Protein AF-A0A1J4YQK6-F1 (afdb_monomer_lite)

Foldseek 3Di:
DDLVVLLVVLVVVLVVLVVQLVVDPDPVSNVVSVVVNVVSVVVNVDDDDVVVVVVVCVVVVCCVVPNPLPLPDQLLLVVLLVPDPVVLSVVLSVLSVQLVVLLVVCVVVVNDDPRSVVSSVVRGVVVSNVVSVVSSVPDDDDPVVVVVSVVVVVVSVVVVVVVVVVVVVVVVVVVVVVVVVLPPQFDKDWDFPVVLVVLLLQAAAAWFDLVQWDQWDCPVVATWTWGDDPFKIKTFGPVLLVQLHPDWDADPVPRDTRGRDQGRHLLLSLLVLLLLVQLVVVQVVCVVVVHHRFQKDWDDVVSSVVLLQDDPVDVVVDDDVSSVSSSSVSRLQGMWMWGHDVDTDTRGRQWHWDDDPDPHDGIIMIGGDPPNRVSSRPRPDRIQMDGSVLSNDPVCRHLNVLLSQLLSVLSVLEDDPVVDHDGKDQLLVSCVSSNHDPVLSVDQQSSLLSVLVSLCSCCVVPVQFFQKKWKALDSPDDTDIDRPSCCSVDDGLVNCQVPHVVVRVDNGSSNIMMHTHGDPVVVSVVVVVVVVVPDPDDDDDDDD

Sequence (544 aa):
MTKEKYIEKLNEDIEKLNKELEQATTQEQKEKIKRNLRLCEVLKWVRGDEAKELGRKVAKGLTKKYGADLWSLIPEDWVALHRLPEEKQREFKELHKKYAETVDFLAKTGTTGEAFRNELYKQVNVEKFYELQKEIDAVEFTSEEWEKIKELYILREKYIRESTEEIDHLRKEIERLKEKVRKQDLEIAKNPKALAKLTEAVIQNKGIRDEHFKGFTGESGEREAMWSMDTLTALVREKDLPFLGTGRKINPDQGELIPTPPKIAVSQAKNIDTIIVLLEKANKKRVKLGEEKTAMLEFYFRDYAKIRGYSDKEISRGGKFNNELRKDLISMGITRFILESKKKIIINNLYGIGIPKTKSQGKWGIWFNEPYASIILDSKRDYYPIILKAIGDKSTNDKKGYLYFFLKEVLRLSNNPGTGFRTQEKIATLLDNIKIGGRAKERPQEAFKVLAECINYVADNYENILTEVRFLKSSKDTPKIIKDLSIFKNIRYEQFKTDILRNLETDDIRETFISFNTIVLKEIGNRYQEREQIDYIEGDFLPG

Radius of gyration: 34.37 Å; chains: 1; bounding box: 88×75×78 Å

Structure (mmCIF, N/CA/C/O backbone):
data_AF-A0A1J4YQK6-F1
#
_entry.id   AF-A0A1J4YQK6-F1
#
loop_
_atom_site.group_PDB
_atom_site.id
_atom_site.type_symbol
_atom_site.label_atom_id
_atom_site.label_alt_id
_atom_site.label_comp_id
_atom_site.label_asym_id
_atom_site.label_entity_id
_atom_site.label_seq_id
_atom_site.pdbx_PDB_ins_code
_atom_site.Cartn_x
_atom_site.Cartn_y
_atom_site.Cartn_z
_atom_site.occupancy
_atom_site.B_iso_or_equiv
_atom_site.auth_seq_id
_atom_site.auth_comp_id
_atom_site.auth_asym_id
_atom_site.auth_atom_id
_atom_site.pdbx_PDB_model_num
ATOM 1 N N . MET A 1 1 ? -51.309 16.993 8.069 1.00 54.91 1 MET A N 1
ATOM 2 C CA . MET A 1 1 ? -51.300 18.359 7.502 1.00 54.91 1 MET A CA 1
ATOM 3 C C . MET A 1 1 ? -52.174 18.322 6.263 1.00 54.91 1 MET A C 1
ATOM 5 O O . MET A 1 1 ? -51.920 17.473 5.416 1.00 54.91 1 MET A O 1
ATOM 9 N N . THR A 1 2 ? -53.251 19.110 6.222 1.00 56.56 2 THR A N 1
ATOM 10 C CA . THR A 1 2 ? -54.166 19.152 5.067 1.00 56.56 2 THR A CA 1
ATOM 11 C C . THR A 1 2 ? -53.465 19.768 3.854 1.00 56.56 2 THR A C 1
ATOM 13 O O . THR A 1 2 ? -52.427 20.416 4.010 1.00 56.56 2 THR A O 1
ATOM 16 N N . LYS A 1 3 ? -54.004 19.545 2.647 1.00 55.09 3 LYS A N 1
ATOM 17 C CA . LYS A 1 3 ? -53.438 20.077 1.398 1.00 55.09 3 LYS A CA 1
ATOM 18 C C . LYS A 1 3 ? -53.318 21.601 1.453 1.00 55.09 3 LYS A C 1
ATOM 20 O O . LYS A 1 3 ? -52.254 22.111 1.113 1.00 55.09 3 LYS A O 1
ATOM 25 N N . GLU A 1 4 ? -54.340 22.301 1.958 1.00 58.44 4 GLU A N 1
ATOM 26 C CA . GLU A 1 4 ? -54.261 23.756 2.126 1.00 58.44 4 GLU A CA 1
ATOM 27 C C . GLU A 1 4 ? -53.136 24.145 3.091 1.00 58.44 4 GLU A C 1
ATOM 29 O O . GLU A 1 4 ? -52.287 24.942 2.716 1.00 58.44 4 GLU A O 1
ATOM 34 N N . LYS A 1 5 ? -53.021 23.493 4.258 1.00 62.47 5 LYS A N 1
ATOM 35 C CA . LYS A 1 5 ? -51.973 23.807 5.251 1.00 62.47 5 LYS A CA 1
ATOM 36 C C . LYS A 1 5 ? -50.548 23.504 4.772 1.00 62.47 5 LYS A C 1
ATOM 38 O O . LYS A 1 5 ? -49.597 24.112 5.248 1.00 62.47 5 LYS A O 1
ATOM 43 N N . TYR A 1 6 ? -50.370 22.544 3.862 1.00 60.09 6 TYR A N 1
ATOM 44 C CA . TYR A 1 6 ? -49.059 22.240 3.275 1.00 60.09 6 TYR A CA 1
ATOM 45 C C . TYR A 1 6 ? -48.657 23.260 2.208 1.00 60.09 6 TYR A C 1
ATOM 47 O O . TYR A 1 6 ? -47.503 23.678 2.166 1.00 60.09 6 TYR A O 1
ATOM 55 N N . ILE A 1 7 ? -49.609 23.675 1.369 1.00 62.03 7 ILE A N 1
ATOM 56 C CA . ILE A 1 7 ? -49.394 24.722 0.364 1.00 62.03 7 ILE A CA 1
ATOM 57 C C . ILE A 1 7 ? -49.163 26.070 1.048 1.00 62.03 7 ILE A C 1
ATOM 59 O O . ILE A 1 7 ? -48.275 26.807 0.637 1.00 62.03 7 ILE A O 1
ATOM 63 N N . GLU A 1 8 ? -49.908 26.359 2.112 1.00 74.12 8 GLU A N 1
ATOM 64 C CA . GLU A 1 8 ? -49.740 27.543 2.955 1.00 74.12 8 GLU A CA 1
ATOM 65 C C . GLU A 1 8 ? -48.340 27.578 3.577 1.00 74.12 8 GLU A C 1
ATOM 67 O O . GLU A 1 8 ? -47.607 28.537 3.369 1.00 74.12 8 GLU A O 1
ATOM 72 N N . LYS A 1 9 ? -47.883 26.468 4.166 1.00 71.31 9 LYS A N 1
ATOM 73 C CA . LYS A 1 9 ? -46.511 26.359 4.676 1.00 71.31 9 LYS A CA 1
ATOM 74 C C . LYS A 1 9 ? -45.439 26.511 3.585 1.00 71.31 9 LYS A C 1
ATOM 76 O O . LYS A 1 9 ? -44.419 27.148 3.807 1.00 71.31 9 LYS A O 1
ATOM 81 N N . LEU A 1 10 ? -45.657 25.960 2.390 1.00 62.94 10 LEU A N 1
ATOM 82 C CA . LEU A 1 10 ? -44.733 26.143 1.264 1.00 62.94 10 LEU A CA 1
ATOM 83 C C . LEU A 1 10 ? -44.747 27.576 0.716 1.00 62.94 10 LEU A C 1
ATOM 85 O O . LEU A 1 10 ? -43.729 28.036 0.206 1.00 62.94 10 LEU A O 1
ATOM 89 N N . ASN A 1 11 ? -45.879 28.280 0.792 1.00 77.19 11 ASN A N 1
ATOM 90 C CA . ASN A 1 11 ? -45.952 29.706 0.482 1.00 77.19 11 ASN A CA 1
ATOM 91 C C . ASN A 1 11 ? -45.125 30.513 1.489 1.00 77.19 11 ASN A C 1
ATOM 93 O O . ASN A 1 11 ? -44.323 31.338 1.062 1.00 77.19 11 ASN A O 1
ATOM 97 N N . GLU A 1 12 ? -45.260 30.222 2.784 1.00 84.62 12 GLU A N 1
ATOM 98 C CA . GLU A 1 12 ? -44.470 30.851 3.852 1.00 84.62 12 GLU A CA 1
ATOM 99 C C . GLU A 1 12 ? -42.967 30.584 3.679 1.00 84.62 12 GLU A C 1
ATOM 101 O O . GLU A 1 12 ? -42.155 31.508 3.751 1.00 84.62 12 GLU A O 1
ATOM 106 N N . ASP A 1 13 ? -42.587 29.340 3.375 1.00 74.69 13 ASP A N 1
ATOM 107 C CA . ASP A 1 13 ? -41.192 28.957 3.138 1.00 74.69 13 ASP A CA 1
ATOM 108 C C . ASP A 1 13 ? -40.616 29.646 1.884 1.00 74.69 13 ASP A C 1
ATOM 110 O O . ASP A 1 13 ? -39.457 30.060 1.882 1.00 74.69 13 ASP A O 1
ATOM 114 N N . ILE A 1 14 ? -41.412 29.823 0.823 1.00 78.12 14 ILE A N 1
ATOM 115 C CA . ILE A 1 14 ? -41.005 30.575 -0.378 1.00 78.12 14 ILE A CA 1
ATOM 116 C C . ILE A 1 14 ? -40.842 32.060 -0.066 1.00 78.12 14 ILE A C 1
ATOM 118 O O . ILE A 1 14 ? -39.862 32.669 -0.490 1.00 78.12 14 ILE A O 1
ATOM 122 N N . GLU A 1 15 ? -41.767 32.653 0.686 1.00 88.00 15 GLU A N 1
ATOM 123 C CA . GLU A 1 15 ? -41.678 34.064 1.061 1.00 88.00 15 GLU A CA 1
ATOM 124 C C . GLU A 1 15 ? -40.444 34.328 1.935 1.00 88.00 15 GLU A C 1
ATOM 126 O O . GLU A 1 15 ? -39.714 35.300 1.721 1.00 88.00 15 GLU A O 1
ATOM 131 N N . LYS A 1 16 ? -40.150 33.414 2.864 1.00 86.81 16 LYS A N 1
ATOM 132 C CA . LYS A 1 16 ? -38.938 33.453 3.682 1.00 86.81 16 LYS A CA 1
ATOM 133 C C . LYS A 1 16 ? -37.672 33.328 2.833 1.00 86.81 16 LYS A C 1
ATOM 135 O O . LYS A 1 16 ? -36.764 34.141 2.980 1.00 86.81 16 LYS A O 1
ATOM 140 N N . LEU A 1 17 ? -37.622 32.363 1.914 1.00 77.56 17 LEU A N 1
ATOM 141 C CA . LEU A 1 17 ? -36.471 32.169 1.026 1.00 77.56 17 LEU A CA 1
ATOM 142 C C . LEU A 1 17 ? -36.254 33.358 0.078 1.00 77.56 17 LEU A C 1
ATOM 144 O O . LEU A 1 17 ? -35.112 33.680 -0.232 1.00 77.56 17 LEU A O 1
ATOM 148 N N . ASN A 1 18 ? -37.312 34.047 -0.355 1.00 85.56 18 ASN A N 1
ATOM 149 C CA . ASN A 1 18 ? -37.179 35.278 -1.138 1.00 85.56 18 ASN A CA 1
ATOM 150 C C . ASN A 1 18 ? -36.559 36.415 -0.310 1.00 85.56 18 ASN A C 1
ATOM 152 O O . ASN A 1 18 ? -35.643 37.079 -0.792 1.00 85.56 18 ASN A O 1
ATOM 156 N N . LYS A 1 19 ? -36.963 36.583 0.957 1.00 90.62 19 LYS A N 1
ATOM 157 C CA . LYS A 1 19 ? -36.332 37.552 1.877 1.00 90.62 19 LYS A CA 1
ATOM 158 C C . LYS A 1 19 ? -34.863 37.210 2.150 1.00 90.62 19 LYS A C 1
ATOM 160 O O . LYS A 1 19 ? -34.009 38.092 2.147 1.00 90.62 19 LYS A O 1
ATOM 165 N N . GLU A 1 20 ? -34.544 35.928 2.323 1.00 83.75 20 GLU A N 1
ATOM 166 C CA . GLU A 1 20 ? -33.156 35.465 2.466 1.00 83.75 20 GLU A CA 1
ATOM 167 C C . GLU A 1 20 ? -32.334 35.703 1.187 1.00 83.75 20 GLU A C 1
ATOM 169 O O . GLU A 1 20 ? -31.150 36.035 1.266 1.00 83.75 20 GLU A O 1
ATOM 174 N N . LEU A 1 21 ? -32.945 35.580 0.002 1.00 86.56 21 LEU A N 1
ATOM 175 C CA . LEU A 1 21 ? -32.282 35.840 -1.278 1.00 86.56 21 LEU A CA 1
ATOM 176 C C . LEU A 1 21 ? -31.890 37.316 -1.437 1.00 86.56 21 LEU A C 1
ATOM 178 O O . LEU A 1 21 ? -30.815 37.606 -1.968 1.00 86.56 21 LEU A O 1
ATOM 182 N N . GLU A 1 22 ? -32.744 38.231 -0.977 1.00 87.44 22 GLU A N 1
ATOM 183 C CA . GLU A 1 22 ? -32.487 39.677 -0.983 1.00 87.44 22 GLU A CA 1
ATOM 184 C C . GLU A 1 22 ? -31.351 40.065 -0.029 1.00 87.44 22 GLU A C 1
ATOM 186 O O . GLU A 1 22 ? -30.542 40.936 -0.348 1.00 87.44 22 GLU A O 1
ATOM 191 N N . GLN A 1 23 ? -31.249 39.382 1.113 1.00 85.88 23 GLN A N 1
ATOM 192 C CA . GLN A 1 23 ? -30.232 39.639 2.138 1.00 85.88 23 GLN A CA 1
ATOM 193 C C . GLN A 1 23 ? -28.902 38.909 1.883 1.00 85.88 23 GLN A C 1
ATOM 195 O O . GLN A 1 23 ? -27.899 39.194 2.540 1.00 85.88 23 GLN A O 1
ATOM 200 N N . ALA A 1 24 ? -28.859 37.976 0.930 1.00 89.12 24 ALA A N 1
ATOM 201 C CA . ALA A 1 24 ? -27.662 37.203 0.626 1.00 89.12 24 ALA A CA 1
ATOM 202 C C . ALA A 1 24 ? -26.542 38.080 0.033 1.00 89.12 24 ALA A C 1
ATOM 204 O O . ALA A 1 24 ? -26.694 38.704 -1.022 1.00 89.12 24 ALA A O 1
ATOM 205 N N . THR A 1 25 ? -25.370 38.065 0.673 1.00 76.62 25 THR A N 1
ATOM 206 C CA . THR A 1 25 ? -24.212 38.895 0.295 1.00 76.62 25 THR A CA 1
ATOM 207 C C . THR A 1 25 ? -23.249 38.202 -0.671 1.00 76.62 25 THR A C 1
ATOM 209 O O . THR A 1 25 ? -22.415 38.868 -1.282 1.00 76.62 25 THR A O 1
ATOM 212 N N . THR A 1 26 ? -23.380 36.883 -0.876 1.00 80.19 26 THR A N 1
ATOM 213 C CA . THR A 1 26 ? -22.497 36.099 -1.759 1.00 80.19 26 THR A CA 1
ATOM 214 C C . THR A 1 26 ? -23.253 35.378 -2.879 1.00 80.19 26 THR A C 1
ATOM 216 O O . THR A 1 26 ? -24.411 34.980 -2.733 1.00 80.19 26 THR A O 1
ATOM 219 N N . GLN A 1 27 ? -22.587 35.174 -4.020 1.00 68.50 27 GLN A N 1
ATOM 220 C CA . GLN A 1 27 ? -23.197 34.538 -5.194 1.00 68.50 27 GLN A CA 1
ATOM 221 C C . GLN A 1 27 ? -23.558 33.064 -4.951 1.00 68.50 27 GLN A C 1
ATOM 223 O O . GLN A 1 27 ? -24.578 32.586 -5.443 1.00 68.50 27 GLN A O 1
ATOM 228 N N . GLU A 1 28 ? -22.762 32.350 -4.153 1.00 70.12 28 GLU A N 1
ATOM 229 C CA . GLU A 1 28 ? -23.027 30.953 -3.799 1.00 70.12 28 GLU A CA 1
ATOM 230 C C . GLU A 1 28 ? -24.274 30.814 -2.911 1.00 70.12 28 GLU A C 1
ATOM 232 O O . GLU A 1 28 ? -25.106 29.934 -3.148 1.00 70.12 28 GLU A O 1
ATOM 237 N N . GLN A 1 29 ? -24.471 31.729 -1.952 1.00 73.56 29 GLN A N 1
ATOM 238 C CA . GLN A 1 29 ? -25.703 31.794 -1.160 1.00 73.56 29 GLN A CA 1
ATOM 239 C C . GLN A 1 29 ? -26.918 32.075 -2.050 1.00 73.56 29 GLN A C 1
ATOM 241 O O . GLN A 1 29 ? -27.924 31.376 -1.932 1.00 73.56 29 GLN A O 1
ATOM 246 N N . LYS A 1 30 ? -26.811 33.016 -2.999 1.00 74.00 30 LYS A N 1
ATOM 247 C CA . LYS A 1 30 ? -27.902 33.327 -3.937 1.00 74.00 30 LYS A CA 1
ATOM 248 C C . LYS A 1 30 ? -28.303 32.123 -4.785 1.00 74.00 30 LYS A C 1
ATOM 250 O O . LYS A 1 30 ? -29.490 31.833 -4.910 1.00 74.00 30 LYS A O 1
ATOM 255 N N . GLU A 1 31 ? -27.343 31.386 -5.338 1.00 69.75 31 GLU A N 1
ATOM 256 C CA . GLU A 1 31 ? -27.643 30.208 -6.163 1.00 69.75 31 GLU A CA 1
ATOM 257 C C . GLU A 1 31 ? -28.199 29.035 -5.341 1.00 69.75 31 GLU A C 1
ATOM 259 O O . GLU A 1 31 ? -29.121 28.345 -5.786 1.00 69.75 31 GLU A O 1
ATOM 264 N N . LYS A 1 32 ? -27.728 28.848 -4.102 1.00 71.31 32 LYS A N 1
ATOM 265 C CA . LYS A 1 32 ? -28.300 27.862 -3.173 1.00 71.31 32 LYS A CA 1
ATOM 266 C C . LYS A 1 32 ? -29.753 28.196 -2.819 1.00 71.31 32 LYS A C 1
ATOM 268 O O . LYS A 1 32 ? -30.605 27.308 -2.856 1.00 71.31 32 LYS A O 1
ATOM 273 N N . ILE A 1 33 ? -30.050 29.465 -2.533 1.00 66.06 33 ILE A N 1
ATOM 274 C CA . ILE A 1 33 ? -31.403 29.925 -2.196 1.00 66.06 33 ILE A CA 1
ATOM 275 C C . ILE A 1 33 ? -32.332 29.825 -3.415 1.00 66.06 33 ILE A C 1
ATOM 277 O O . ILE A 1 33 ? -33.421 29.269 -3.295 1.00 66.06 33 ILE A O 1
ATOM 281 N N . LYS A 1 34 ? -31.888 30.222 -4.617 1.00 72.00 34 LYS A N 1
ATOM 282 C CA . LYS A 1 34 ? -32.657 30.039 -5.866 1.00 72.00 34 LYS A CA 1
ATOM 283 C C . LYS A 1 34 ? -32.965 28.574 -6.166 1.00 72.00 34 LYS A C 1
ATOM 285 O O . LYS A 1 34 ? -34.058 28.254 -6.630 1.00 72.00 34 LYS A O 1
ATOM 290 N N . ARG A 1 35 ? -32.021 27.665 -5.905 1.00 67.75 35 ARG A N 1
ATOM 291 C CA . ARG A 1 35 ? -32.249 26.223 -6.063 1.00 67.75 35 ARG A CA 1
ATOM 292 C C . ARG A 1 35 ? -33.319 25.718 -5.096 1.00 67.75 35 ARG A C 1
ATOM 294 O O . ARG A 1 35 ? -34.162 24.922 -5.501 1.00 67.75 35 ARG A O 1
ATOM 301 N N . ASN A 1 36 ? -33.307 26.201 -3.856 1.00 57.16 36 ASN A N 1
ATOM 302 C CA . ASN A 1 36 ? -34.314 25.855 -2.857 1.00 57.16 36 ASN A CA 1
ATOM 303 C C . ASN A 1 36 ? -35.683 26.463 -3.186 1.00 57.16 36 ASN A C 1
ATOM 305 O O . ASN A 1 36 ? -36.680 25.769 -3.042 1.00 57.16 36 ASN A O 1
ATOM 309 N N . LEU A 1 37 ? -35.738 27.688 -3.717 1.00 65.56 37 LEU A N 1
ATOM 310 C CA . LEU A 1 37 ? -36.973 28.298 -4.224 1.00 65.56 37 LEU A CA 1
ATOM 311 C C . LEU A 1 37 ? -37.602 27.447 -5.328 1.00 65.56 37 LEU A C 1
ATOM 313 O O . LEU A 1 37 ? -38.759 27.054 -5.208 1.00 65.56 37 LEU A O 1
ATOM 317 N N . ARG A 1 38 ? -36.813 27.053 -6.338 1.00 61.53 38 ARG A N 1
ATOM 318 C CA . ARG A 1 38 ? -37.274 26.145 -7.403 1.00 61.53 38 ARG A CA 1
ATOM 319 C C . ARG A 1 38 ? -37.742 24.804 -6.847 1.00 61.53 38 ARG A C 1
ATOM 321 O O . ARG A 1 38 ? -38.718 24.242 -7.329 1.00 61.53 38 ARG A O 1
ATOM 328 N N . LEU A 1 39 ? -37.065 24.285 -5.824 1.00 50.81 39 LEU A N 1
ATOM 329 C CA . LEU A 1 39 ? -37.470 23.045 -5.171 1.00 50.81 39 LEU A CA 1
ATOM 330 C C . LEU A 1 39 ? -38.802 23.214 -4.428 1.00 50.81 39 LEU A C 1
ATOM 332 O O . LEU A 1 39 ? -39.665 22.359 -4.569 1.00 50.81 39 LEU A O 1
ATOM 336 N N . CYS A 1 40 ? -39.010 24.309 -3.696 1.00 50.50 40 CYS A N 1
ATOM 337 C CA . CYS A 1 40 ? -40.276 24.601 -3.018 1.00 50.50 40 CYS A CA 1
ATOM 338 C C . CYS A 1 40 ? -41.426 24.821 -4.011 1.00 50.50 40 CYS A C 1
ATOM 340 O O . CYS A 1 40 ? -42.540 24.353 -3.775 1.00 50.50 40 CYS A O 1
ATOM 342 N N . GLU A 1 41 ? -41.155 25.458 -5.151 1.00 57.41 41 GLU A N 1
ATOM 343 C CA . GLU A 1 41 ? -42.111 25.602 -6.253 1.00 57.41 41 GLU A CA 1
ATOM 344 C C . GLU A 1 41 ? -42.473 24.254 -6.879 1.00 57.41 41 GLU A C 1
ATOM 346 O O . GLU A 1 41 ? -43.648 23.984 -7.100 1.00 57.41 41 GLU A O 1
ATOM 351 N N . VAL A 1 42 ? -41.505 23.360 -7.086 1.00 49.38 42 VAL A N 1
ATOM 352 C CA . VAL A 1 42 ? -41.768 21.989 -7.556 1.00 49.38 42 VAL A CA 1
ATOM 353 C C . VAL A 1 42 ? -42.515 21.173 -6.495 1.00 49.38 42 VAL A C 1
ATOM 355 O O . VAL A 1 42 ? -43.417 20.405 -6.817 1.00 49.38 42 VAL A O 1
ATOM 358 N N . LEU A 1 43 ? -42.197 21.353 -5.213 1.00 44.47 43 LEU A N 1
ATOM 359 C CA . LEU A 1 43 ? -42.834 20.632 -4.109 1.00 44.47 43 LEU A CA 1
ATOM 360 C C . LEU A 1 43 ? -44.273 21.091 -3.841 1.00 44.47 43 LEU A C 1
ATOM 362 O O . LEU A 1 43 ? -45.083 20.275 -3.402 1.00 44.47 43 LEU A O 1
ATOM 366 N N . LYS A 1 44 ? -44.637 22.336 -4.187 1.00 51.53 44 LYS A N 1
ATOM 367 C CA . LYS A 1 44 ? -46.049 22.770 -4.242 1.00 51.53 44 LYS A CA 1
ATOM 368 C C . LYS A 1 44 ? -46.884 21.897 -5.175 1.00 51.53 44 LYS A C 1
ATOM 370 O O . LYS A 1 44 ? -48.079 21.727 -4.942 1.00 51.53 44 LYS A O 1
ATOM 375 N N . TRP A 1 45 ? -46.254 21.336 -6.202 1.00 46.66 45 TRP A N 1
ATOM 376 C CA . TRP A 1 45 ? -46.901 20.493 -7.200 1.00 46.66 45 TRP A CA 1
ATOM 377 C C . TRP A 1 45 ? -46.869 18.997 -6.868 1.00 46.66 45 TRP A C 1
ATOM 379 O O . TRP A 1 45 ? -47.539 18.224 -7.548 1.00 46.66 45 TRP A O 1
ATOM 389 N N . VAL A 1 46 ? -46.137 18.557 -5.836 1.00 43.50 46 VAL A N 1
ATOM 390 C CA . VAL A 1 46 ? -45.841 17.128 -5.647 1.00 43.50 46 VAL A CA 1
ATOM 391 C C . VAL A 1 46 ? -46.026 16.682 -4.196 1.00 43.50 46 VAL A C 1
ATOM 393 O O . VAL A 1 46 ? -45.173 16.923 -3.342 1.00 43.50 46 VAL A O 1
ATOM 396 N N . ARG A 1 47 ? -47.071 15.885 -3.926 1.00 37.91 47 ARG A N 1
ATOM 397 C CA . ARG A 1 47 ? -46.994 14.869 -2.864 1.00 37.91 47 ARG A CA 1
ATOM 398 C C . ARG A 1 47 ? -47.879 13.647 -3.115 1.00 37.91 47 ARG A C 1
ATOM 400 O O . ARG A 1 47 ? -49.079 13.788 -3.299 1.00 37.91 47 ARG A O 1
ATOM 407 N N . GLY A 1 48 ? -47.270 12.470 -2.931 1.00 33.94 48 GLY A N 1
ATOM 408 C CA . GLY A 1 48 ? -47.927 11.225 -2.503 1.00 33.94 48 GLY A CA 1
ATOM 409 C C . GLY A 1 48 ? -47.951 10.110 -3.549 1.00 33.94 48 GLY A C 1
ATOM 410 O O . GLY A 1 48 ? -48.683 10.228 -4.514 1.00 33.94 48 GLY A O 1
ATOM 411 N N . ASP A 1 49 ? -47.157 9.047 -3.329 1.00 38.16 49 ASP A N 1
ATOM 412 C CA . ASP A 1 49 ? -47.129 7.704 -3.970 1.00 38.16 49 ASP A CA 1
ATOM 413 C C . ASP A 1 49 ? -47.050 7.585 -5.502 1.00 38.16 49 ASP A C 1
ATOM 415 O O . ASP A 1 49 ? -46.636 6.557 -6.051 1.00 38.16 49 ASP A O 1
ATOM 419 N N . GLU A 1 50 ? -47.257 8.686 -6.203 1.00 40.22 50 GLU A N 1
ATOM 420 C CA . GLU A 1 50 ? -47.140 8.797 -7.635 1.00 40.22 50 GLU A CA 1
ATOM 421 C C . GLU A 1 50 ? -45.686 8.833 -8.088 1.00 40.22 50 GLU A C 1
ATOM 423 O O . GLU A 1 50 ? -45.456 8.509 -9.220 1.00 40.22 50 GLU A O 1
ATOM 428 N N . ALA A 1 51 ? -44.639 9.063 -7.291 1.00 38.56 51 ALA A N 1
ATOM 429 C CA . ALA A 1 51 ? -43.270 9.056 -7.853 1.00 38.56 51 ALA A CA 1
ATOM 430 C C . ALA A 1 51 ? -42.764 7.652 -8.279 1.00 38.56 51 ALA A C 1
ATOM 432 O O . ALA A 1 51 ? -42.005 7.522 -9.241 1.00 38.56 51 ALA A O 1
ATOM 433 N N . LYS A 1 52 ? -43.211 6.572 -7.620 1.00 37.72 52 LYS A N 1
ATOM 434 C CA . LYS A 1 52 ? -42.898 5.183 -8.029 1.00 37.72 52 LYS A CA 1
ATOM 435 C C . LYS A 1 52 ? -43.889 4.647 -9.060 1.00 37.72 52 LYS A C 1
ATOM 437 O O . LYS A 1 52 ? -43.492 3.896 -9.952 1.00 37.72 52 LYS A O 1
ATOM 442 N N . GLU A 1 53 ? -45.146 5.065 -8.962 1.00 38.50 53 GLU A N 1
ATOM 443 C CA . GLU A 1 53 ? -46.194 4.751 -9.928 1.00 38.50 53 GLU A CA 1
ATOM 444 C C . GLU A 1 53 ? -46.001 5.546 -11.229 1.00 38.50 53 GLU A C 1
ATOM 446 O O . GLU A 1 53 ? -46.187 4.964 -12.273 1.00 38.50 53 GLU A O 1
ATOM 451 N N . LEU A 1 54 ? -45.542 6.800 -11.199 1.00 36.09 54 LEU A N 1
ATOM 452 C CA . LEU A 1 54 ? -45.141 7.688 -12.306 1.00 36.09 54 LEU A CA 1
ATOM 453 C C . LEU A 1 54 ? -43.764 7.286 -12.823 1.00 36.09 54 LEU A C 1
ATOM 455 O O . LEU A 1 54 ? -43.596 7.258 -14.018 1.00 36.09 54 LEU A O 1
ATOM 459 N N . GLY A 1 55 ? -42.812 6.815 -12.012 1.00 35.97 55 GLY A N 1
ATOM 460 C CA . GLY A 1 55 ? -41.620 6.140 -12.552 1.00 35.97 55 GLY A CA 1
ATOM 461 C C . GLY A 1 55 ? -41.992 4.902 -13.384 1.00 35.97 55 GLY A C 1
ATOM 462 O O . GLY A 1 55 ? -41.485 4.707 -14.487 1.00 35.97 55 GLY A O 1
ATOM 463 N N . ARG A 1 56 ? -42.963 4.103 -12.912 1.00 37.44 56 ARG A N 1
ATOM 464 C CA . ARG A 1 56 ? -43.504 2.946 -13.644 1.00 37.44 56 ARG A CA 1
ATOM 465 C C . ARG A 1 56 ? -44.562 3.289 -14.695 1.00 37.44 56 ARG A C 1
ATOM 467 O O . ARG A 1 56 ? -44.693 2.490 -15.600 1.00 37.44 56 ARG A O 1
ATOM 474 N N . LYS A 1 57 ? -45.282 4.413 -14.633 1.00 36.69 57 LYS A N 1
ATOM 475 C CA . LYS A 1 57 ? -46.312 4.911 -15.579 1.00 36.69 57 LYS A CA 1
ATOM 476 C C . LYS A 1 57 ? -45.756 5.976 -16.522 1.00 36.69 57 LYS A C 1
ATOM 478 O O . LYS A 1 57 ? -46.414 6.303 -17.483 1.00 36.69 57 LYS A O 1
ATOM 483 N N . VAL A 1 58 ? -44.552 6.483 -16.322 1.00 36.19 58 VAL A N 1
ATOM 484 C CA . VAL A 1 58 ? -43.756 7.200 -17.326 1.00 36.19 58 VAL A CA 1
ATOM 485 C C . VAL A 1 58 ? -43.001 6.137 -18.101 1.00 36.19 58 VAL A C 1
ATOM 487 O O . VAL A 1 58 ? -43.160 6.072 -19.310 1.00 36.19 58 VAL A O 1
ATOM 490 N N . ALA A 1 59 ? -42.368 5.169 -17.424 1.00 35.12 59 ALA A N 1
ATOM 491 C CA . ALA A 1 59 ? -41.777 4.017 -18.105 1.00 35.12 59 ALA A CA 1
ATOM 492 C C . ALA A 1 59 ? -42.811 3.105 -18.794 1.00 35.12 59 ALA A C 1
ATOM 494 O O . ALA A 1 59 ? -42.516 2.631 -19.884 1.00 35.12 59 ALA A O 1
ATOM 495 N N . LYS A 1 60 ? -44.008 2.878 -18.213 1.00 34.53 60 LYS A N 1
ATOM 496 C CA . LYS A 1 60 ? -45.134 2.163 -18.855 1.00 34.53 60 LYS A CA 1
ATOM 497 C C . LYS A 1 60 ? -46.089 3.072 -19.606 1.00 34.53 60 LYS A C 1
ATOM 499 O O . LYS A 1 60 ? -46.798 2.544 -20.426 1.00 34.53 60 LYS A O 1
ATOM 504 N N . GLY A 1 61 ? -46.208 4.371 -19.349 1.00 34.59 61 GLY A N 1
ATOM 505 C CA . GLY A 1 61 ? -47.189 5.247 -20.020 1.00 34.59 61 GLY A CA 1
ATOM 506 C C . GLY A 1 61 ? -46.599 6.053 -21.167 1.00 34.59 61 GLY A C 1
ATOM 507 O O . GLY A 1 61 ? -47.348 6.377 -22.076 1.00 34.59 61 GLY A O 1
ATOM 508 N N . LEU A 1 62 ? -45.280 6.266 -21.228 1.00 34.38 62 LEU A N 1
ATOM 509 C CA . LEU A 1 62 ? -44.636 6.671 -22.484 1.00 34.38 62 LEU A CA 1
ATOM 510 C C . LEU A 1 62 ? -44.663 5.513 -23.495 1.00 34.38 62 LEU A C 1
ATOM 512 O O . LEU A 1 62 ? -44.994 5.724 -24.656 1.00 34.38 62 LEU A O 1
ATOM 516 N N . THR A 1 63 ? -44.479 4.266 -23.044 1.00 36.09 63 THR A N 1
ATOM 517 C CA . THR A 1 63 ? -44.692 3.064 -23.877 1.00 36.09 63 THR A CA 1
ATOM 518 C C . THR A 1 63 ? -46.165 2.702 -24.084 1.00 36.09 63 THR A C 1
ATOM 520 O O . THR A 1 63 ? -46.498 2.168 -25.132 1.00 36.09 63 THR A O 1
ATOM 523 N N . LYS A 1 64 ? -47.081 2.988 -23.151 1.00 35.47 64 LYS A N 1
ATOM 524 C CA . LYS A 1 64 ? -48.512 2.629 -23.291 1.00 35.47 64 LYS A CA 1
ATOM 525 C C . LYS A 1 64 ? -49.380 3.747 -23.874 1.00 35.47 64 LYS A C 1
ATOM 527 O O . LYS A 1 64 ? -50.494 3.452 -24.284 1.00 35.47 64 LYS A O 1
ATOM 532 N N . LYS A 1 65 ? -48.895 4.994 -23.956 1.00 37.38 65 LYS A N 1
ATOM 533 C CA . LYS A 1 65 ? -49.570 6.079 -24.691 1.00 37.38 65 LYS A CA 1
ATOM 534 C C . LYS A 1 65 ? -48.985 6.301 -26.092 1.00 37.38 65 LYS A C 1
ATOM 536 O O . LYS A 1 65 ? -49.752 6.677 -26.965 1.00 37.38 65 LYS A O 1
ATOM 541 N N . TYR A 1 66 ? -47.697 6.001 -26.333 1.00 39.53 66 TYR A N 1
ATOM 542 C CA . TYR A 1 66 ? -47.064 6.205 -27.651 1.00 39.53 66 TYR A CA 1
ATOM 543 C C . TYR A 1 66 ? -46.059 5.123 -28.106 1.00 39.53 66 TYR A C 1
ATOM 545 O O . TYR A 1 66 ? -45.382 5.356 -29.094 1.00 39.53 66 TYR A O 1
ATOM 553 N N . GLY A 1 67 ? -45.952 3.965 -27.433 1.00 34.09 67 GLY A N 1
ATOM 554 C CA . GLY A 1 67 ? -45.228 2.759 -27.892 1.00 34.09 67 GLY A CA 1
ATOM 555 C C . GLY A 1 67 ? -43.790 2.942 -28.397 1.00 34.09 67 GLY A C 1
ATOM 556 O O . GLY A 1 67 ? -43.589 3.343 -29.530 1.00 34.09 67 GLY A O 1
ATOM 557 N N . ALA A 1 68 ? -42.775 2.520 -27.629 1.00 40.03 68 ALA A N 1
ATOM 558 C CA . ALA A 1 68 ? -41.367 2.532 -28.071 1.00 40.03 68 ALA A CA 1
ATOM 559 C C . ALA A 1 68 ? -41.102 1.719 -29.363 1.00 40.03 68 ALA A C 1
ATOM 561 O O . ALA A 1 68 ? -40.149 2.016 -30.074 1.00 40.03 68 A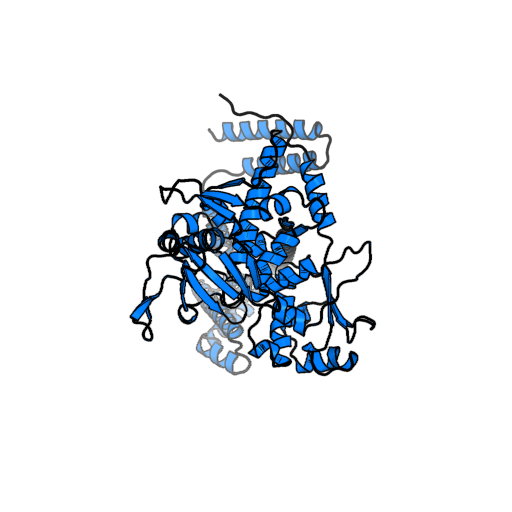LA A O 1
ATOM 562 N N . ASP A 1 69 ? -41.985 0.779 -29.710 1.00 44.91 69 ASP A N 1
ATOM 563 C CA . ASP A 1 69 ? -41.920 -0.011 -30.947 1.00 44.91 69 ASP A CA 1
ATOM 564 C C . ASP A 1 69 ? -42.461 0.742 -32.190 1.00 44.91 69 ASP A C 1
ATOM 566 O O . ASP A 1 69 ? -42.314 0.251 -33.305 1.00 44.91 69 ASP A O 1
ATOM 570 N N . LEU A 1 70 ? -43.082 1.924 -32.010 1.00 39.16 70 LEU A N 1
ATOM 571 C CA . LEU A 1 70 ? -43.720 2.742 -33.063 1.00 39.16 70 LEU A CA 1
ATOM 572 C C . LEU A 1 70 ? -42.919 3.999 -33.457 1.00 39.16 70 LEU A C 1
ATOM 574 O O . LEU A 1 70 ? -43.260 4.635 -34.445 1.00 39.16 70 LEU A O 1
ATOM 578 N N . TRP A 1 71 ? -41.850 4.360 -32.734 1.00 43.12 71 TRP A N 1
ATOM 579 C CA . TRP A 1 71 ? -41.021 5.547 -33.044 1.00 43.12 71 TRP A CA 1
ATOM 580 C C . TRP A 1 71 ? -40.007 5.331 -34.180 1.00 43.12 71 TRP A C 1
ATOM 582 O O . TRP A 1 71 ? -39.357 6.283 -34.628 1.00 43.12 71 TRP A O 1
ATOM 592 N N . SER A 1 72 ? -39.853 4.083 -34.620 1.00 44.25 72 SER A N 1
ATOM 593 C CA . SER A 1 72 ? -39.076 3.687 -35.797 1.00 44.25 72 SER A CA 1
ATOM 594 C C . SER A 1 72 ? -39.876 3.754 -37.098 1.00 44.25 72 SER A C 1
ATOM 596 O O . SER A 1 72 ? -39.263 3.720 -38.161 1.00 44.25 72 SER A O 1
ATOM 598 N N . LEU A 1 73 ? -41.203 3.887 -37.023 1.00 47.88 73 LEU A N 1
ATOM 599 C CA . LEU A 1 73 ? -42.052 4.131 -38.184 1.00 47.88 73 LEU A CA 1
ATOM 600 C C . LEU A 1 73 ? -42.015 5.614 -38.549 1.00 47.88 73 LEU A C 1
ATOM 602 O O . LEU A 1 73 ? -41.946 6.491 -37.679 1.00 47.88 73 LEU A O 1
ATOM 606 N N . ILE A 1 74 ? -42.055 5.891 -39.847 1.00 55.72 74 ILE A N 1
ATOM 607 C CA . ILE A 1 74 ? -42.210 7.247 -40.352 1.00 55.72 74 ILE A CA 1
ATOM 608 C C . ILE A 1 74 ? -43.616 7.730 -39.921 1.00 55.72 74 ILE A C 1
ATOM 610 O O . ILE A 1 74 ? -44.554 6.933 -39.944 1.00 55.72 74 ILE A O 1
ATOM 614 N N . PRO A 1 75 ? -43.810 8.985 -39.460 1.00 55.88 75 PRO A N 1
ATOM 615 C CA . PRO A 1 75 ? -45.115 9.490 -39.009 1.00 55.88 75 PRO A CA 1
ATOM 616 C C . PRO A 1 75 ? -46.283 9.217 -39.972 1.00 55.88 75 PRO A C 1
ATOM 618 O O . PRO A 1 75 ? -47.408 9.018 -39.522 1.00 55.88 75 PRO A O 1
ATOM 621 N N . GLU A 1 76 ? -46.004 9.149 -41.274 1.00 55.16 76 GLU A N 1
ATOM 622 C CA . GLU A 1 76 ? -46.933 8.740 -42.335 1.00 55.16 76 GLU A CA 1
ATOM 623 C C . GLU A 1 76 ? -47.433 7.299 -42.136 1.00 55.16 76 GLU A C 1
ATOM 625 O O . GLU A 1 76 ? -48.638 7.085 -41.997 1.00 55.16 76 GLU A O 1
ATOM 630 N N . ASP A 1 77 ? -46.527 6.330 -41.986 1.00 61.12 77 ASP A N 1
ATOM 631 C CA . ASP A 1 77 ? -46.852 4.914 -41.757 1.00 61.12 77 ASP A CA 1
ATOM 632 C C . ASP A 1 77 ? -47.703 4.714 -40.497 1.00 61.12 77 ASP A C 1
ATOM 634 O O . ASP A 1 77 ? -48.581 3.851 -40.441 1.00 61.12 77 ASP A O 1
ATOM 638 N N . TRP A 1 78 ? -47.470 5.530 -39.465 1.00 61.88 78 TRP A N 1
ATOM 639 C CA . TRP A 1 78 ? -48.223 5.464 -38.213 1.00 61.88 78 TRP A CA 1
ATOM 640 C C . TRP A 1 78 ? -49.685 5.889 -38.385 1.00 61.88 78 TRP A C 1
ATOM 642 O O . TRP A 1 78 ? -50.591 5.225 -37.864 1.00 61.88 78 TRP A O 1
ATOM 652 N N . VAL A 1 79 ? -49.918 6.980 -39.122 1.00 63.34 79 VAL A N 1
ATOM 653 C CA . VAL A 1 79 ? -51.266 7.487 -39.421 1.00 63.34 79 VAL A CA 1
ATOM 654 C C . VAL A 1 79 ? -51.980 6.554 -40.403 1.00 63.34 79 VAL A C 1
ATOM 656 O O . VAL A 1 79 ? -53.157 6.249 -40.199 1.00 63.34 79 VAL A O 1
ATOM 659 N N . ALA A 1 80 ? -51.272 6.032 -41.410 1.00 65.50 80 ALA A N 1
ATOM 660 C CA . ALA A 1 80 ? -51.802 5.037 -42.341 1.00 65.50 80 ALA A CA 1
ATOM 661 C C . ALA A 1 80 ? -52.202 3.733 -41.635 1.00 65.50 80 ALA A C 1
ATOM 663 O O . ALA A 1 80 ? -53.310 3.232 -41.840 1.00 65.50 80 ALA A O 1
ATOM 664 N N . LEU A 1 81 ? -51.373 3.233 -40.715 1.00 68.94 81 LEU A N 1
ATOM 665 C CA . LEU A 1 81 ? -51.682 2.045 -39.921 1.00 68.94 81 LEU A CA 1
ATOM 666 C C . LEU A 1 81 ? -52.988 2.209 -39.128 1.00 68.94 81 LEU A C 1
ATOM 668 O O . LEU A 1 81 ? -53.793 1.285 -39.088 1.00 68.94 81 LEU A O 1
ATOM 672 N N . HIS A 1 82 ? -53.243 3.380 -38.534 1.00 69.44 82 HIS A N 1
ATOM 673 C CA . HIS A 1 82 ? -54.457 3.622 -37.736 1.00 69.44 82 HIS A CA 1
ATOM 674 C C . HIS A 1 82 ? -55.754 3.650 -38.560 1.00 69.44 82 HIS A C 1
ATOM 676 O O . HIS A 1 82 ? -56.839 3.602 -37.978 1.00 69.44 82 HIS A O 1
ATOM 682 N N . ARG A 1 83 ? -55.656 3.695 -39.893 1.00 68.62 83 ARG A N 1
ATOM 683 C CA . ARG A 1 83 ? -56.796 3.598 -40.816 1.00 68.62 83 ARG A CA 1
ATOM 684 C C . ARG A 1 83 ? -57.108 2.167 -41.248 1.00 68.62 83 ARG A C 1
ATOM 686 O O . ARG A 1 83 ? -58.200 1.915 -41.753 1.00 68.62 83 ARG A O 1
ATOM 693 N N . LEU A 1 84 ? -56.186 1.229 -41.041 1.00 75.44 84 LEU A N 1
ATOM 694 C CA . LEU A 1 84 ? -56.443 -0.186 -41.292 1.00 75.44 84 LEU A CA 1
ATOM 695 C C . LEU A 1 84 ? -57.359 -0.778 -40.204 1.00 75.44 84 LEU A C 1
ATOM 697 O O . LEU A 1 84 ? -57.387 -0.269 -39.081 1.00 75.44 84 LEU A O 1
ATOM 701 N N . PRO A 1 85 ? -58.086 -1.877 -40.481 1.00 81.62 85 PRO A N 1
ATOM 702 C CA . PRO A 1 85 ? -58.848 -2.599 -39.461 1.00 81.62 85 PRO A CA 1
ATOM 703 C C . PRO A 1 85 ? -57.976 -3.004 -38.260 1.00 81.62 85 PRO A C 1
ATOM 705 O O . PRO A 1 85 ? -56.818 -3.382 -38.438 1.00 81.62 85 PRO A O 1
ATOM 708 N N . GLU A 1 86 ? -58.529 -2.983 -37.039 1.00 73.50 86 GLU A N 1
ATOM 709 C CA . GLU A 1 86 ? -57.782 -3.263 -35.793 1.00 73.50 86 GLU A CA 1
ATOM 710 C C . GLU A 1 86 ? -57.005 -4.591 -35.817 1.00 73.50 86 GLU A C 1
ATOM 712 O O . GLU A 1 86 ? -55.930 -4.695 -35.224 1.00 73.50 86 GLU A O 1
ATOM 717 N N . GLU A 1 87 ? -57.531 -5.601 -36.511 1.00 80.06 87 GLU A N 1
ATOM 718 C CA . GLU A 1 87 ? -56.876 -6.897 -36.696 1.00 80.06 87 GLU A CA 1
ATOM 719 C C . GLU A 1 87 ? -55.552 -6.758 -37.460 1.00 80.06 87 GLU A C 1
ATOM 721 O O . GLU A 1 87 ? -54.516 -7.220 -36.980 1.00 80.06 87 GLU A O 1
ATOM 726 N N . LYS A 1 88 ? -55.552 -6.010 -38.573 1.00 78.19 88 LYS A N 1
ATOM 727 C CA . LYS A 1 88 ? -54.343 -5.703 -39.353 1.00 78.19 88 LYS A CA 1
ATOM 728 C C . LYS A 1 88 ? -53.376 -4.816 -38.575 1.00 78.19 88 LYS A C 1
ATOM 730 O O . LYS A 1 88 ? -52.167 -5.010 -38.649 1.00 78.19 88 LYS A O 1
ATOM 735 N N . GLN A 1 89 ? -53.891 -3.886 -37.766 1.00 72.62 89 GLN A N 1
ATOM 736 C CA . GLN A 1 89 ? -53.052 -3.065 -36.889 1.00 72.62 89 GLN A CA 1
ATOM 737 C C . GLN A 1 89 ? -52.301 -3.898 -35.852 1.00 72.62 89 GLN A C 1
ATOM 739 O O . GLN A 1 89 ? -51.116 -3.667 -35.602 1.00 72.62 89 GLN A O 1
ATOM 744 N N . ARG A 1 90 ? -53.004 -4.834 -35.205 1.00 77.81 90 ARG A N 1
ATOM 745 C CA . ARG A 1 90 ? -52.419 -5.730 -34.205 1.00 77.81 90 ARG A CA 1
ATOM 746 C C . ARG A 1 90 ? -51.382 -6.636 -34.854 1.00 77.81 90 ARG A C 1
ATOM 748 O O . ARG A 1 90 ? -50.275 -6.747 -34.336 1.00 77.81 90 ARG A O 1
ATOM 755 N N . GLU A 1 91 ? -51.723 -7.199 -36.004 1.00 80.25 91 GLU A N 1
ATOM 756 C CA . GLU A 1 91 ? -50.840 -8.072 -36.762 1.00 80.25 91 GLU A CA 1
ATOM 757 C C . GLU A 1 91 ? -49.559 -7.362 -37.221 1.00 80.25 91 GLU A C 1
ATOM 759 O O . GLU A 1 91 ? -48.458 -7.866 -36.996 1.00 80.25 91 GLU A O 1
ATOM 764 N N . PHE A 1 92 ? -49.673 -6.156 -37.779 1.00 75.50 92 PHE A N 1
ATOM 765 C CA . PHE A 1 92 ? -48.509 -5.366 -38.173 1.00 75.50 92 PHE A CA 1
ATOM 766 C C . PHE A 1 92 ? -47.624 -5.018 -36.970 1.00 75.50 92 PHE A C 1
ATOM 768 O O . PHE A 1 92 ? -46.407 -5.171 -37.040 1.00 75.50 92 PHE A O 1
ATOM 775 N N . LYS A 1 93 ? -48.213 -4.620 -35.831 1.00 73.00 93 LYS A N 1
ATOM 776 C CA . LYS A 1 93 ? -47.463 -4.328 -34.593 1.00 73.00 93 LYS A CA 1
ATOM 777 C C . LYS A 1 93 ? -46.703 -5.553 -34.078 1.00 73.00 93 LYS A C 1
ATOM 779 O O . LYS A 1 93 ? -45.557 -5.417 -33.652 1.00 73.00 93 LYS A O 1
ATOM 784 N N . GLU A 1 94 ? -47.309 -6.737 -34.123 1.00 78.44 94 GLU A N 1
ATOM 785 C CA . GLU A 1 94 ? -46.660 -7.987 -33.712 1.00 78.44 94 GLU A CA 1
ATOM 786 C C . GLU A 1 94 ? -45.519 -8.384 -34.658 1.00 78.44 94 GLU A C 1
ATOM 788 O O . GLU A 1 94 ? -44.426 -8.715 -34.190 1.00 78.44 94 GLU A O 1
ATOM 793 N N . LEU A 1 95 ? -45.732 -8.290 -35.975 1.00 75.69 95 LEU A N 1
ATOM 794 C CA . LEU A 1 95 ? -44.701 -8.574 -36.976 1.00 75.69 95 LEU A CA 1
ATOM 795 C C . LEU A 1 95 ? -43.536 -7.583 -36.894 1.00 75.69 95 LEU A C 1
ATOM 797 O O . LEU A 1 95 ? -42.381 -8.004 -36.896 1.00 75.69 95 LEU A O 1
ATOM 801 N N . HIS A 1 96 ? -43.826 -6.289 -36.758 1.00 72.81 96 HIS A N 1
ATOM 802 C CA . HIS A 1 96 ? -42.822 -5.233 -36.651 1.00 72.81 96 HIS A CA 1
ATOM 803 C C . HIS A 1 96 ? -41.984 -5.369 -35.374 1.00 72.81 96 HIS A C 1
ATOM 805 O O . HIS A 1 96 ? -40.758 -5.255 -35.407 1.00 72.81 96 HIS A O 1
ATOM 811 N N . LYS A 1 97 ? -42.626 -5.682 -34.243 1.00 75.12 97 LYS A N 1
ATOM 812 C CA . LYS A 1 97 ? -41.923 -5.960 -32.987 1.00 75.12 97 LYS A CA 1
ATOM 813 C C . LYS A 1 97 ? -40.992 -7.163 -33.125 1.00 75.12 97 LYS A C 1
ATOM 815 O O . LYS A 1 97 ? -39.819 -7.073 -32.768 1.00 75.12 97 LYS A O 1
ATOM 820 N N . LYS A 1 98 ? -41.494 -8.267 -33.684 1.00 74.00 98 LYS A N 1
ATOM 821 C CA . LYS A 1 98 ? -40.696 -9.478 -33.907 1.00 74.00 98 LYS A CA 1
ATOM 822 C C . LYS A 1 98 ? -39.518 -9.204 -34.844 1.00 74.00 98 LYS A C 1
ATOM 824 O O . LYS A 1 98 ? -38.409 -9.655 -34.583 1.00 74.00 98 LYS A O 1
ATOM 829 N N . TYR A 1 99 ? -39.743 -8.410 -35.889 1.00 73.38 99 TYR A N 1
ATOM 830 C CA . TYR A 1 99 ? -38.701 -7.940 -36.793 1.00 73.38 99 TYR A CA 1
ATOM 831 C C . TYR A 1 99 ? -37.610 -7.154 -36.062 1.00 73.38 99 TYR A C 1
ATOM 833 O O . TYR A 1 99 ? -36.434 -7.494 -36.180 1.00 73.38 99 TYR A O 1
ATOM 841 N N . ALA A 1 100 ? -37.981 -6.157 -35.257 1.00 66.94 100 ALA A N 1
ATOM 842 C CA . ALA A 1 100 ? -37.031 -5.340 -34.505 1.00 66.94 100 ALA A CA 1
ATOM 843 C C . ALA A 1 100 ? -36.210 -6.162 -33.493 1.00 66.94 100 ALA A C 1
ATOM 845 O O . ALA A 1 100 ? -34.989 -6.007 -33.420 1.00 66.94 100 ALA A O 1
ATOM 846 N N . GLU A 1 101 ? -36.858 -7.068 -32.754 1.00 73.06 101 GLU A N 1
ATOM 847 C CA . GLU A 1 101 ? -36.196 -7.969 -31.800 1.00 73.06 101 GLU A CA 1
ATOM 848 C C . GLU A 1 101 ? -35.192 -8.900 -32.499 1.00 73.06 101 GLU A C 1
ATOM 850 O O . GLU A 1 101 ? -34.057 -9.049 -32.036 1.00 73.06 101 GLU A O 1
ATOM 855 N N . THR A 1 102 ? -35.571 -9.484 -33.642 1.00 69.56 102 THR A N 1
ATOM 856 C CA . THR A 1 102 ? -34.680 -10.345 -34.432 1.00 69.56 102 THR A CA 1
ATOM 857 C C . THR A 1 102 ? -33.504 -9.556 -35.019 1.00 69.56 102 THR A C 1
ATOM 859 O O . THR A 1 102 ? -32.371 -10.031 -34.961 1.00 69.56 102 THR A O 1
ATOM 862 N N . VAL A 1 103 ? -33.720 -8.341 -35.532 1.00 67.81 103 VAL A N 1
ATOM 863 C CA . VAL A 1 103 ? -32.643 -7.484 -36.066 1.00 67.81 103 VAL A CA 1
ATOM 864 C C . VAL A 1 103 ? -31.627 -7.111 -34.982 1.00 67.81 103 VAL A C 1
ATOM 866 O O . VAL A 1 103 ? -30.424 -7.250 -35.207 1.00 67.81 103 VAL A O 1
ATOM 869 N N . ASP A 1 104 ? -32.085 -6.676 -33.803 1.00 64.56 104 ASP A N 1
ATOM 870 C CA . ASP A 1 104 ? -31.206 -6.316 -32.680 1.00 64.56 104 ASP A CA 1
ATOM 871 C C . ASP A 1 104 ? -30.403 -7.525 -32.174 1.00 64.56 104 ASP A C 1
ATOM 873 O O . ASP A 1 104 ? -29.195 -7.424 -31.934 1.00 64.56 104 ASP A O 1
ATOM 877 N N . PHE A 1 105 ? -31.044 -8.694 -32.078 1.00 73.12 105 PHE A N 1
ATOM 878 C CA . PHE A 1 105 ? -30.363 -9.944 -31.746 1.00 73.12 105 PHE A CA 1
ATOM 879 C C . PHE A 1 105 ? -29.252 -10.271 -32.754 1.00 73.12 105 PHE A C 1
ATOM 881 O O . PHE A 1 105 ? -28.103 -10.470 -32.355 1.00 73.12 105 PHE A O 1
ATOM 888 N N . LEU A 1 106 ? -29.569 -10.262 -34.052 1.00 65.94 106 LEU A N 1
ATOM 889 C CA . LEU A 1 106 ? -28.622 -10.603 -35.117 1.00 65.94 106 LEU A CA 1
ATOM 890 C C . LEU A 1 106 ? -27.461 -9.595 -35.231 1.00 65.94 106 LEU A C 1
ATOM 892 O O . LEU A 1 106 ? -26.323 -9.980 -35.515 1.00 65.94 106 LEU A O 1
ATOM 896 N N . ALA A 1 107 ? -27.716 -8.310 -34.968 1.00 63.56 107 ALA A N 1
ATOM 897 C CA . ALA A 1 107 ? -26.679 -7.279 -34.931 1.00 63.56 107 ALA A CA 1
ATOM 898 C C . ALA A 1 107 ? -25.701 -7.500 -33.765 1.00 63.56 107 ALA A C 1
ATOM 900 O O . ALA A 1 107 ? -24.484 -7.405 -33.943 1.00 63.56 107 ALA A O 1
ATOM 901 N N . LYS A 1 108 ? -26.212 -7.863 -32.580 1.00 68.88 108 LYS A N 1
ATOM 902 C CA . LYS A 1 108 ? -25.389 -8.178 -31.399 1.00 68.88 108 LYS A CA 1
ATOM 903 C C . LYS A 1 108 ? -24.545 -9.437 -31.577 1.00 68.88 108 LYS A C 1
ATOM 905 O O . LYS A 1 108 ? -23.472 -9.529 -30.983 1.00 68.88 108 LYS A O 1
ATOM 910 N N . THR A 1 109 ? -24.997 -10.389 -32.392 1.00 73.56 109 THR A N 1
ATOM 911 C CA . THR A 1 109 ? -24.236 -11.605 -32.719 1.00 73.56 109 THR A CA 1
ATOM 912 C C . THR A 1 109 ? -23.249 -11.416 -33.871 1.00 73.56 109 THR A C 1
ATOM 914 O O . THR A 1 109 ? -22.497 -12.339 -34.177 1.00 73.56 109 THR A O 1
ATOM 917 N N . GLY A 1 110 ? -23.215 -10.236 -34.504 1.00 71.94 110 GLY A N 1
ATOM 918 C CA . GLY A 1 110 ? -22.321 -9.937 -35.627 1.00 71.94 110 GLY A CA 1
ATOM 919 C C . GLY A 1 110 ? -22.694 -10.658 -36.928 1.00 71.94 110 GLY A C 1
ATOM 920 O O . GLY A 1 110 ? -21.854 -10.798 -37.818 1.00 71.94 110 GLY A O 1
ATOM 921 N N . THR A 1 111 ? -23.934 -11.140 -37.050 1.00 67.75 111 THR A N 1
ATOM 922 C CA . THR A 1 111 ? -24.423 -11.826 -38.251 1.00 67.75 111 THR A CA 1
ATOM 923 C C . THR A 1 111 ? -24.644 -10.799 -39.363 1.00 67.75 111 THR A C 1
ATOM 925 O O . THR A 1 111 ? -25.300 -9.786 -39.150 1.00 67.75 111 THR A O 1
ATOM 928 N N . THR A 1 112 ? -24.096 -11.027 -40.560 1.00 73.69 112 THR A N 1
ATOM 929 C CA . THR A 1 112 ? -24.158 -10.057 -41.672 1.00 73.69 112 THR A CA 1
ATOM 930 C C . THR A 1 112 ? -24.470 -10.731 -43.012 1.00 73.69 112 THR A C 1
ATOM 932 O O . THR A 1 112 ? -24.458 -11.958 -43.131 1.00 73.69 112 THR A O 1
ATOM 935 N N . GLY A 1 113 ? -24.787 -9.924 -44.029 1.00 68.94 113 GLY A N 1
ATOM 936 C CA . GLY A 1 113 ? -24.963 -10.389 -45.407 1.00 68.94 113 GLY A CA 1
ATOM 937 C C . GLY A 1 113 ? -26.153 -11.335 -45.600 1.00 68.94 113 GLY A C 1
ATOM 938 O O . GLY A 1 113 ? -27.246 -11.105 -45.087 1.00 68.94 113 GLY A O 1
ATOM 939 N N . GLU A 1 114 ? -25.950 -12.391 -46.380 1.00 66.56 114 GLU A N 1
ATOM 940 C CA . GLU A 1 114 ? -26.996 -13.351 -46.758 1.00 66.56 114 GLU A CA 1
ATOM 941 C C . GLU A 1 114 ? -27.477 -14.205 -45.574 1.00 66.56 114 GLU A C 1
ATOM 943 O O . GLU A 1 114 ? -28.668 -14.485 -45.450 1.00 66.56 114 GLU A O 1
ATOM 948 N N . ALA A 1 115 ? -26.581 -14.525 -44.635 1.00 70.31 115 ALA A N 1
ATOM 949 C CA . ALA A 1 115 ? -26.921 -15.249 -43.411 1.00 70.31 115 ALA A CA 1
ATOM 950 C C . ALA A 1 115 ? -27.880 -14.451 -42.514 1.00 70.31 115 ALA A C 1
ATOM 952 O O . ALA A 1 115 ? -28.814 -15.021 -41.956 1.00 70.31 115 ALA A O 1
ATOM 953 N N . PHE A 1 116 ? -27.687 -13.130 -42.422 1.00 75.00 116 PHE A N 1
ATOM 954 C CA . PHE A 1 116 ? -28.598 -12.244 -41.695 1.00 75.00 116 PHE A CA 1
ATOM 955 C C . PHE A 1 116 ? -29.997 -12.266 -42.314 1.00 75.00 116 PHE A C 1
ATOM 957 O O . PHE A 1 116 ? -30.983 -12.432 -41.602 1.00 75.00 116 PHE A O 1
ATOM 964 N N . ARG A 1 117 ? -30.081 -12.151 -43.647 1.00 69.31 117 ARG A N 1
ATOM 965 C CA . ARG A 1 117 ? -31.364 -12.186 -44.359 1.00 69.31 117 ARG A CA 1
ATOM 966 C C . ARG A 1 117 ? -32.064 -13.517 -44.134 1.00 69.31 117 ARG A C 1
ATOM 968 O O . ARG A 1 117 ? -33.189 -13.518 -43.657 1.00 69.31 117 ARG A O 1
ATOM 975 N N . ASN A 1 118 ? -31.398 -14.636 -44.410 1.00 77.56 118 ASN A N 1
ATOM 976 C CA . ASN A 1 118 ? -32.004 -15.963 -44.286 1.00 77.56 118 ASN A CA 1
ATOM 977 C C . ASN A 1 118 ? -32.530 -16.230 -42.873 1.00 77.56 118 ASN A C 1
ATOM 979 O O . ASN A 1 118 ? -33.582 -16.843 -42.716 1.00 77.56 118 ASN A O 1
ATOM 983 N N . GLU A 1 119 ? -31.830 -15.754 -41.845 1.00 74.56 119 GLU A N 1
ATOM 984 C CA . GLU A 1 119 ? -32.267 -15.927 -40.463 1.00 74.56 119 GLU A CA 1
ATOM 985 C C . GLU A 1 119 ? -33.438 -15.005 -40.095 1.00 74.56 119 GLU A C 1
ATOM 987 O O . GLU A 1 119 ? -34.379 -15.434 -39.428 1.00 74.56 119 GLU A O 1
ATOM 992 N N . LEU A 1 120 ? -33.450 -13.779 -40.618 1.00 68.94 120 LEU A N 1
ATOM 993 C CA . LEU A 1 120 ? -34.581 -12.862 -40.490 1.00 68.94 120 LEU A CA 1
ATOM 994 C C . LEU A 1 120 ? -35.846 -13.416 -41.170 1.00 68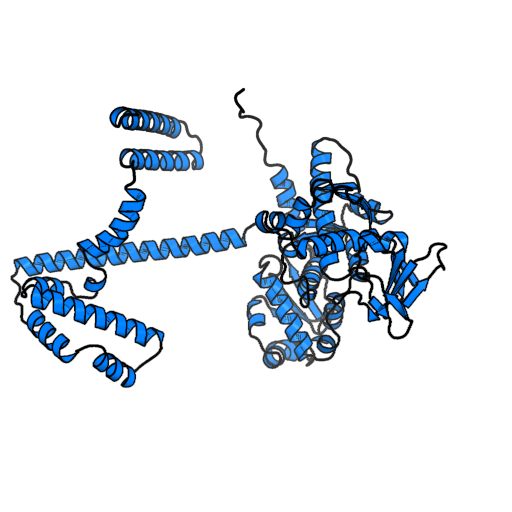.94 120 LEU A C 1
ATOM 996 O O . LEU A 1 120 ? -36.908 -13.424 -40.551 1.00 68.94 120 LEU A O 1
ATOM 1000 N N . TYR A 1 121 ? -35.724 -13.956 -42.390 1.00 78.31 121 TYR A N 1
ATOM 1001 C CA . TYR A 1 121 ? -36.828 -14.574 -43.143 1.00 78.31 121 TYR A CA 1
ATOM 1002 C C . TYR A 1 121 ? -37.390 -15.839 -42.475 1.00 78.31 121 TYR A C 1
ATOM 1004 O O . TYR A 1 121 ? -38.567 -16.143 -42.635 1.00 78.31 121 TYR A O 1
ATOM 1012 N N . LYS A 1 122 ? -36.583 -16.581 -41.704 1.00 82.31 122 LYS A N 1
ATOM 1013 C CA . LYS A 1 122 ? -37.082 -17.727 -40.920 1.00 82.31 122 LYS A CA 1
ATOM 1014 C C . LYS A 1 122 ? -37.894 -17.296 -39.706 1.00 82.31 122 LYS A C 1
ATOM 1016 O O . LYS A 1 122 ? -38.836 -17.981 -39.315 1.00 82.31 122 LYS A O 1
ATOM 1021 N N . GLN A 1 123 ? -37.472 -16.219 -39.050 1.00 75.50 123 GLN A N 1
ATOM 1022 C CA . GLN A 1 123 ? -38.038 -15.816 -37.766 1.00 75.50 123 GLN A CA 1
ATOM 1023 C C . GLN A 1 123 ? -39.236 -14.882 -37.931 1.00 75.50 123 GLN A C 1
ATOM 1025 O O . GLN A 1 123 ? -40.159 -14.917 -37.111 1.00 75.50 123 GLN A O 1
ATOM 1030 N N . VAL A 1 124 ? -39.267 -14.093 -39.000 1.00 79.31 124 VAL A N 1
ATOM 1031 C CA . VAL A 1 124 ? -40.326 -13.130 -39.301 1.00 79.31 124 VAL A CA 1
ATOM 1032 C C . VAL A 1 124 ? -41.029 -13.557 -40.581 1.00 79.31 124 VAL A C 1
ATOM 1034 O O . VAL A 1 124 ? -40.375 -13.908 -41.556 1.00 79.31 124 VAL A O 1
ATOM 1037 N N . ASN A 1 125 ? -42.363 -13.501 -40.610 1.00 82.06 125 ASN A N 1
ATOM 1038 C CA . ASN A 1 125 ? -43.099 -13.672 -41.861 1.00 82.06 125 ASN A CA 1
ATOM 1039 C C . ASN A 1 125 ? -42.970 -12.384 -42.690 1.00 82.06 125 ASN A C 1
ATOM 1041 O O . ASN A 1 125 ? -43.822 -11.498 -42.636 1.00 82.06 125 ASN A O 1
ATOM 1045 N N . VAL A 1 126 ? -41.835 -12.260 -43.379 1.00 72.75 126 VAL A N 1
ATOM 1046 C CA . VAL A 1 126 ? -41.445 -11.052 -44.111 1.00 72.75 126 VAL A CA 1
ATOM 1047 C C . VAL A 1 126 ? -42.371 -10.794 -45.306 1.00 72.75 126 VAL A C 1
ATOM 1049 O O . VAL A 1 126 ? -42.655 -9.640 -45.604 1.00 72.75 126 VAL A O 1
ATOM 1052 N N . GLU A 1 127 ? -42.901 -11.838 -45.951 1.00 77.81 127 GLU A N 1
ATOM 1053 C CA . GLU A 1 127 ? -43.884 -11.690 -47.037 1.00 77.81 127 GLU A CA 1
ATOM 1054 C C . GLU A 1 127 ? -45.154 -11.002 -46.535 1.00 77.81 127 GLU A C 1
ATOM 1056 O O . GLU A 1 127 ? -45.558 -9.977 -47.082 1.00 77.81 127 GLU A O 1
ATOM 1061 N N . LYS A 1 128 ? -45.708 -11.481 -45.415 1.00 78.81 128 LYS A N 1
ATOM 1062 C CA . LYS A 1 128 ? -46.887 -10.871 -44.790 1.00 78.81 128 LYS A CA 1
ATOM 1063 C C . LYS A 1 128 ? -46.620 -9.454 -44.277 1.00 78.81 128 LYS A C 1
ATOM 1065 O O . LYS A 1 128 ? -47.493 -8.593 -44.341 1.00 78.81 128 LYS A O 1
ATOM 1070 N N . PHE A 1 129 ? -45.405 -9.195 -43.792 1.00 73.44 129 PHE A N 1
ATOM 1071 C CA . PHE A 1 129 ? -44.975 -7.850 -43.411 1.00 73.44 129 PHE A CA 1
ATOM 1072 C C . PHE A 1 129 ? -44.979 -6.893 -44.615 1.00 73.44 129 PHE A C 1
ATOM 1074 O O . PHE A 1 129 ? -45.514 -5.794 -44.510 1.00 73.44 129 PHE A O 1
ATOM 1081 N N . TYR A 1 130 ? -44.457 -7.319 -45.772 1.00 74.12 130 TYR A N 1
ATOM 1082 C CA . TYR A 1 130 ? -44.465 -6.507 -46.994 1.00 74.12 130 TYR A CA 1
ATOM 1083 C C . TYR A 1 130 ? -45.862 -6.311 -47.589 1.00 74.12 130 TYR A C 1
ATOM 1085 O O . TYR A 1 130 ? -46.132 -5.248 -48.144 1.00 74.12 130 TYR A O 1
ATOM 1093 N N . GLU A 1 131 ? -46.750 -7.300 -47.492 1.00 79.69 131 GLU A N 1
ATOM 1094 C CA . GLU A 1 131 ? -48.148 -7.147 -47.913 1.00 79.69 131 GLU A CA 1
ATOM 1095 C C . GLU A 1 131 ? -48.861 -6.072 -47.092 1.00 79.69 131 GLU A C 1
ATOM 1097 O O . GLU A 1 131 ? -49.457 -5.159 -47.661 1.00 79.69 131 GLU A O 1
ATOM 1102 N N . LEU A 1 132 ? -48.729 -6.121 -45.764 1.00 73.62 132 LEU A N 1
ATOM 1103 C CA . LEU A 1 132 ? -49.297 -5.101 -44.884 1.00 73.62 132 LEU A CA 1
ATOM 1104 C C . LEU A 1 132 ? -48.643 -3.731 -45.095 1.00 73.62 132 LEU A C 1
ATOM 1106 O O . LEU A 1 132 ? -49.347 -2.728 -45.080 1.00 73.62 132 LEU A O 1
ATOM 1110 N N . GLN A 1 133 ? -47.333 -3.674 -45.354 1.00 71.94 133 GLN A N 1
ATOM 1111 C CA . GLN A 1 133 ? -46.656 -2.416 -45.680 1.00 71.94 133 GLN A CA 1
ATOM 1112 C C . GLN A 1 133 ? -47.200 -1.798 -46.973 1.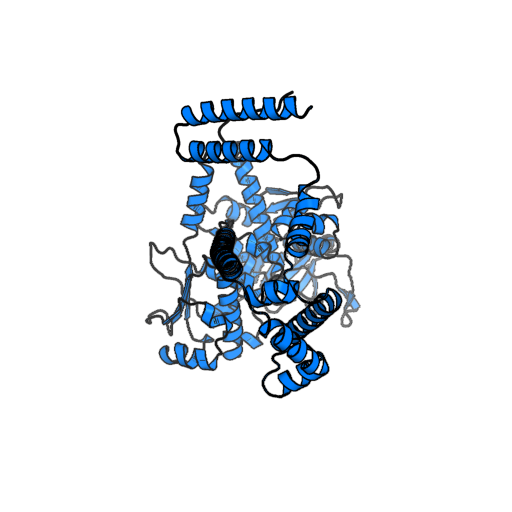00 71.94 133 GLN A C 1
ATOM 1114 O O . GLN A 1 133 ? -47.488 -0.611 -46.996 1.00 71.94 133 GLN A O 1
ATOM 1119 N N . LYS A 1 134 ? -47.441 -2.590 -48.025 1.00 78.88 134 LYS A N 1
ATOM 1120 C CA . LYS A 1 134 ? -48.056 -2.077 -49.263 1.00 78.88 134 LYS A CA 1
ATOM 1121 C C . LYS A 1 134 ? -49.450 -1.501 -49.033 1.00 78.88 134 LYS A C 1
ATOM 1123 O O . LYS A 1 134 ? -49.827 -0.543 -49.698 1.00 78.88 134 LYS A O 1
ATOM 1128 N N . GLU A 1 135 ? -50.225 -2.088 -48.123 1.00 75.75 135 GLU A N 1
ATOM 1129 C CA . GLU A 1 135 ? -51.534 -1.545 -47.753 1.00 75.75 135 GLU A CA 1
ATOM 1130 C C . GLU A 1 135 ? -51.424 -0.228 -46.978 1.00 75.75 135 GLU A C 1
ATOM 1132 O O . GLU A 1 135 ? -52.264 0.647 -47.165 1.00 75.75 135 GLU A O 1
ATOM 1137 N N . ILE A 1 136 ? -50.394 -0.075 -46.141 1.00 70.38 136 ILE A N 1
ATOM 1138 C CA . ILE A 1 136 ? -50.069 1.179 -45.444 1.00 70.38 136 ILE A CA 1
ATOM 1139 C C . ILE A 1 136 ? -49.638 2.246 -46.462 1.00 70.38 136 ILE A C 1
ATOM 1141 O O . ILE A 1 136 ? -50.172 3.353 -46.442 1.00 70.38 136 ILE A O 1
ATOM 1145 N N . ASP A 1 137 ? -48.755 1.895 -47.398 1.00 70.56 137 ASP A N 1
ATOM 1146 C CA . ASP A 1 137 ? -48.231 2.800 -48.432 1.00 70.56 137 ASP A CA 1
ATOM 1147 C C . ASP A 1 137 ? -49.324 3.274 -49.411 1.00 70.56 137 ASP A C 1
ATOM 1149 O O . ASP A 1 137 ? -49.214 4.341 -50.013 1.00 70.56 137 ASP A O 1
ATOM 1153 N N . ALA A 1 138 ? -50.390 2.485 -49.585 1.00 77.75 138 ALA A N 1
ATOM 1154 C CA . ALA A 1 138 ? -51.522 2.812 -50.451 1.00 77.75 138 ALA A CA 1
ATOM 1155 C C . ALA A 1 138 ? -52.530 3.790 -49.815 1.00 77.75 138 ALA A C 1
ATOM 1157 O O . ALA A 1 138 ? -53.500 4.183 -50.468 1.00 77.75 138 ALA A O 1
ATOM 1158 N N . VAL A 1 139 ? -52.346 4.173 -48.547 1.00 77.06 139 VAL A N 1
ATOM 1159 C CA . VAL A 1 139 ? -53.239 5.116 -47.869 1.00 77.06 139 VAL A CA 1
ATOM 1160 C C . VAL A 1 139 ? -52.974 6.541 -48.359 1.00 77.06 139 VAL A C 1
ATOM 1162 O O . VAL A 1 139 ? -51.949 7.144 -48.056 1.00 77.06 139 VAL A O 1
ATOM 1165 N N . GLU A 1 140 ? -53.945 7.128 -49.058 1.00 77.00 140 GLU A N 1
ATOM 1166 C CA . GLU A 1 140 ? -53.886 8.539 -49.451 1.00 77.00 140 GLU A CA 1
ATOM 1167 C C . GLU A 1 140 ? -54.269 9.466 -48.285 1.00 77.00 140 GLU A C 1
ATOM 1169 O O . GLU A 1 140 ? -55.311 9.299 -47.639 1.00 77.00 140 GLU A O 1
ATOM 1174 N N . PHE A 1 141 ? -53.441 10.479 -48.019 1.00 73.62 141 PHE A N 1
ATOM 1175 C CA . PHE A 1 141 ? -53.692 11.482 -46.982 1.00 73.62 141 PHE A CA 1
ATOM 1176 C C . PHE A 1 141 ? -54.292 12.756 -47.564 1.00 73.62 141 PHE A C 1
ATOM 1178 O O . PHE A 1 141 ? -53.875 13.252 -48.613 1.00 73.62 141 PHE A O 1
ATOM 11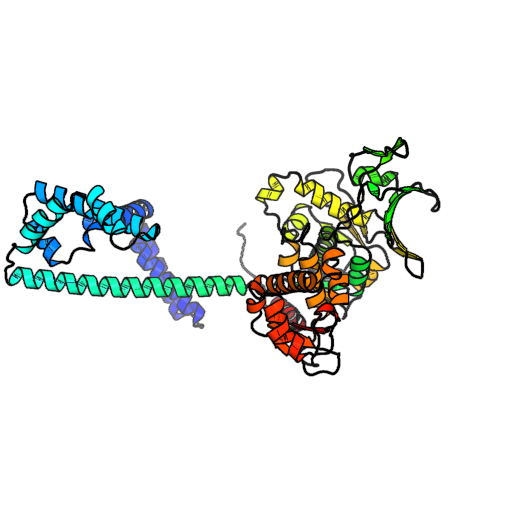85 N N . THR A 1 142 ? -55.240 13.335 -46.835 1.00 78.00 142 THR A N 1
ATOM 1186 C CA . THR A 1 142 ? -55.772 14.661 -47.160 1.00 78.00 142 THR A CA 1
ATOM 1187 C C . THR A 1 142 ? -54.754 15.757 -46.831 1.00 78.00 142 THR A C 1
ATOM 1189 O O . THR A 1 142 ? -53.827 15.561 -46.042 1.00 78.00 142 THR A O 1
ATOM 1192 N N . SER A 1 143 ? -54.934 16.954 -47.397 1.00 72.50 143 SER A N 1
ATOM 1193 C CA . SER A 1 143 ? -54.056 18.099 -47.111 1.00 72.50 143 SER A CA 1
ATOM 1194 C C . SER A 1 143 ? -54.020 18.472 -45.621 1.00 72.50 143 SER A C 1
ATOM 1196 O O . SER A 1 143 ? -52.972 18.864 -45.121 1.00 72.50 143 SER A O 1
ATOM 1198 N N . GLU A 1 144 ? -55.131 18.309 -44.895 1.00 72.00 144 GLU A N 1
ATOM 1199 C CA . GLU A 1 144 ? -55.194 18.571 -43.449 1.00 72.00 144 GLU A CA 1
ATOM 1200 C C . GLU A 1 144 ? -54.386 17.542 -42.636 1.00 72.00 144 GLU A C 1
ATOM 1202 O O . GLU A 1 144 ? -53.772 17.862 -41.619 1.00 72.00 144 GLU A O 1
ATOM 1207 N N . GLU A 1 145 ? -54.348 16.294 -43.095 1.00 65.12 145 GLU A N 1
ATOM 1208 C CA . GLU A 1 145 ? -53.588 15.226 -42.444 1.00 65.12 145 GLU A CA 1
ATOM 1209 C C . GLU A 1 145 ? -52.094 15.352 -42.699 1.00 65.12 145 GLU A C 1
ATOM 1211 O O . GLU A 1 145 ? -51.305 15.113 -41.787 1.00 65.12 145 GLU A O 1
ATOM 1216 N N . TRP A 1 146 ? -51.704 15.817 -43.887 1.00 72.31 146 TRP A N 1
ATOM 1217 C CA . TRP A 1 146 ? -50.317 16.170 -44.171 1.00 72.31 146 TRP A CA 1
ATOM 1218 C C . TRP A 1 146 ? -49.791 17.269 -43.244 1.00 72.31 146 TRP A C 1
ATOM 1220 O O . TRP A 1 146 ? -48.643 17.192 -42.808 1.00 72.31 146 TRP A O 1
ATOM 1230 N N . GLU A 1 147 ? -50.611 18.260 -42.883 1.00 69.06 147 GLU A N 1
ATOM 1231 C CA . GLU A 1 147 ? -50.213 19.277 -41.899 1.00 69.06 147 GLU A CA 1
ATOM 1232 C C . GLU A 1 147 ? -50.035 18.682 -40.495 1.00 69.06 147 GLU A C 1
ATOM 1234 O O . GLU A 1 147 ? -49.012 18.916 -39.851 1.00 69.06 147 GLU A O 1
ATOM 1239 N N . LYS A 1 148 ? -50.945 17.804 -40.056 1.00 66.56 148 LYS A N 1
ATOM 1240 C CA . LYS A 1 148 ? -50.799 17.076 -38.779 1.00 66.56 148 LYS A CA 1
ATOM 1241 C C . LYS A 1 148 ? -49.549 16.188 -38.756 1.00 66.56 148 LYS A C 1
ATOM 1243 O O . LYS A 1 148 ? -48.845 16.129 -37.750 1.00 66.56 148 LYS A O 1
ATOM 1248 N N . ILE A 1 149 ? -49.238 15.522 -39.866 1.00 65.19 149 ILE A N 1
ATOM 1249 C CA . ILE A 1 149 ? -48.022 14.714 -40.028 1.00 65.19 149 ILE A CA 1
ATOM 1250 C C . ILE A 1 149 ? -46.770 15.595 -39.912 1.00 65.19 149 ILE A C 1
ATOM 1252 O O . ILE A 1 149 ? -45.852 15.253 -39.164 1.00 65.19 149 ILE A O 1
ATOM 1256 N N . LYS A 1 150 ? -46.735 16.760 -40.575 1.00 66.62 150 LYS A N 1
ATOM 1257 C CA . LYS A 1 150 ? -45.619 17.718 -40.462 1.00 66.62 150 LYS A CA 1
ATOM 1258 C C . LYS A 1 150 ? -45.409 18.197 -39.026 1.00 66.62 150 LYS A C 1
ATOM 1260 O O . LYS A 1 150 ? -44.268 18.258 -38.568 1.00 66.62 150 LYS A O 1
ATOM 1265 N N . GLU A 1 151 ? -46.481 18.495 -38.294 1.00 64.31 151 GLU A N 1
ATOM 1266 C CA . GLU A 1 151 ? -46.394 18.864 -36.875 1.00 64.31 151 GLU A CA 1
ATOM 1267 C C . GLU A 1 151 ? -45.770 17.743 -36.029 1.00 64.31 151 GLU A C 1
ATOM 1269 O O . GLU A 1 151 ? -44.911 18.008 -35.182 1.00 64.31 151 GLU A O 1
ATOM 1274 N N . LEU A 1 152 ? -46.131 16.483 -36.298 1.00 58.41 152 LEU A N 1
ATOM 1275 C CA . LEU A 1 152 ? -45.546 15.320 -35.624 1.00 58.41 152 LEU A CA 1
ATOM 1276 C C . LEU A 1 152 ? -44.051 15.158 -35.932 1.00 58.41 152 LEU A C 1
ATOM 1278 O O . LEU A 1 152 ? -43.275 14.867 -35.017 1.00 58.41 152 LEU A O 1
ATOM 1282 N N . TYR A 1 153 ? -43.619 15.402 -37.174 1.00 58.38 153 TYR A N 1
ATOM 1283 C CA . TYR A 1 153 ? -42.193 15.426 -37.522 1.00 58.38 153 TYR A CA 1
ATOM 1284 C C . TYR A 1 153 ? -41.428 16.501 -36.749 1.00 58.38 153 TYR A C 1
ATOM 1286 O O . TYR A 1 153 ? -40.376 16.217 -36.176 1.00 58.38 153 TYR A O 1
ATOM 1294 N N . ILE A 1 154 ? -41.963 17.723 -36.684 1.00 64.56 154 ILE A N 1
ATOM 1295 C CA . ILE A 1 154 ? -41.337 18.833 -35.951 1.00 64.56 154 ILE A CA 1
ATOM 1296 C C . ILE A 1 154 ? -41.200 18.483 -34.464 1.00 64.56 154 ILE A C 1
ATOM 1298 O O . ILE A 1 154 ? -40.152 18.723 -33.855 1.00 64.56 154 ILE A O 1
ATOM 1302 N N . LEU A 1 155 ? -42.238 17.884 -33.875 1.00 59.28 155 LEU A N 1
ATOM 1303 C CA . LEU A 1 155 ? -42.230 17.465 -32.476 1.00 59.28 155 LEU A CA 1
ATOM 1304 C C . LEU A 1 155 ? -41.193 16.359 -32.216 1.00 59.28 155 LEU A C 1
ATOM 1306 O O . LEU A 1 155 ? -40.470 16.413 -31.217 1.00 59.28 155 LEU A O 1
ATOM 1310 N N . ARG A 1 156 ? -41.089 15.385 -33.129 1.00 57.72 156 ARG A N 1
ATOM 1311 C CA . ARG A 1 156 ? -40.110 14.291 -33.073 1.00 57.72 156 ARG A CA 1
ATOM 1312 C C . ARG A 1 156 ? -38.679 14.816 -33.125 1.00 57.72 156 ARG A C 1
ATOM 1314 O O . ARG A 1 156 ? -37.876 14.454 -32.269 1.00 57.72 156 ARG A O 1
ATOM 1321 N N . GLU A 1 157 ? -38.367 15.693 -34.075 1.00 64.38 157 GLU A N 1
ATOM 1322 C CA . GLU A 1 157 ? -37.027 16.278 -34.213 1.00 64.38 157 GLU A CA 1
ATOM 1323 C C . GLU A 1 157 ? -36.638 17.113 -32.988 1.00 64.38 157 GLU A C 1
ATOM 1325 O O . GLU A 1 157 ? -35.523 16.997 -32.469 1.00 64.38 157 GLU A O 1
ATOM 1330 N N . LYS A 1 158 ? -37.579 17.901 -32.454 1.00 66.88 158 LYS A N 1
ATOM 1331 C CA . LYS A 1 158 ? -37.369 18.649 -31.210 1.00 66.88 158 LYS A CA 1
ATOM 1332 C C . LYS A 1 158 ? -37.028 17.714 -30.045 1.00 66.88 158 LYS A C 1
ATOM 1334 O O . LYS A 1 158 ? -36.068 17.975 -29.323 1.00 66.88 158 LYS A O 1
ATOM 1339 N N . TYR A 1 159 ? -37.764 16.615 -29.899 1.00 57.03 159 TYR A N 1
ATOM 1340 C CA . TYR A 1 159 ? -37.551 15.647 -28.826 1.00 57.03 159 TYR A CA 1
ATOM 1341 C C . TYR A 1 159 ? -36.229 14.876 -28.960 1.00 57.03 159 TYR A C 1
ATOM 1343 O O . TYR A 1 159 ? -35.533 14.668 -27.963 1.00 57.03 159 TYR A O 1
ATOM 1351 N N . ILE A 1 160 ? -35.844 14.485 -30.182 1.00 56.69 160 ILE A N 1
ATOM 1352 C CA . ILE A 1 160 ? -34.548 13.842 -30.455 1.00 56.69 160 ILE A CA 1
ATOM 1353 C C . ILE A 1 160 ? -33.406 14.779 -30.065 1.00 56.69 160 ILE A C 1
ATOM 1355 O O . ILE A 1 160 ? -32.459 14.351 -29.398 1.00 56.69 160 ILE A O 1
ATOM 1359 N N . ARG A 1 161 ? -33.503 16.060 -30.437 1.00 67.69 161 ARG A N 1
ATOM 1360 C CA . ARG A 1 161 ? -32.501 17.068 -30.085 1.00 67.69 161 ARG A CA 1
ATOM 1361 C C . ARG A 1 161 ? -32.383 17.240 -28.571 1.00 67.69 161 ARG A C 1
ATOM 1363 O O . ARG A 1 161 ? -31.285 17.101 -28.042 1.00 67.69 161 ARG A O 1
ATOM 1370 N N . GLU A 1 162 ? -33.500 17.451 -27.877 1.00 63.44 162 GLU A N 1
ATOM 1371 C CA . GLU A 1 162 ? -33.532 17.620 -26.415 1.00 63.44 162 GLU A CA 1
ATOM 1372 C C . GLU A 1 162 ? -32.986 16.380 -25.683 1.00 63.44 162 GLU A C 1
ATOM 1374 O O . GLU A 1 162 ? -32.160 16.498 -24.779 1.00 63.44 162 GLU A O 1
ATOM 1379 N N . SER A 1 163 ? -33.352 15.175 -26.132 1.00 50.09 163 SER A N 1
ATOM 1380 C CA . SER A 1 163 ? -32.848 13.918 -25.559 1.00 50.09 163 SER A CA 1
ATOM 1381 C C . SER A 1 163 ? -31.349 13.719 -25.813 1.00 50.09 163 SER A C 1
ATOM 1383 O O . SER A 1 163 ? -30.628 13.199 -24.960 1.00 50.09 163 SER A O 1
ATOM 1385 N N . THR A 1 164 ? -30.852 14.135 -26.980 1.00 57.16 164 THR A N 1
ATOM 1386 C CA . THR A 1 164 ? -29.421 14.058 -27.316 1.00 57.16 164 THR A CA 1
ATOM 1387 C C . THR A 1 164 ? -28.606 15.019 -26.453 1.00 57.16 164 THR A C 1
ATOM 1389 O O . THR A 1 164 ? -27.549 14.640 -25.946 1.00 57.16 164 THR A O 1
ATOM 1392 N N . GLU A 1 165 ? -29.115 16.232 -26.232 1.00 70.88 165 GLU A N 1
ATOM 1393 C CA . GLU A 1 165 ? -28.516 17.223 -25.333 1.00 70.88 165 GLU A CA 1
ATOM 1394 C C . GLU A 1 165 ? -28.486 16.726 -23.880 1.00 70.88 165 GLU A C 1
ATOM 1396 O O . GLU A 1 165 ? -27.464 16.862 -23.203 1.00 70.88 165 GLU A O 1
ATOM 1401 N N . GLU A 1 166 ? -29.557 16.080 -23.410 1.00 58.50 166 GLU A N 1
ATOM 1402 C CA . GLU A 1 166 ? -29.618 15.491 -22.069 1.00 58.50 166 GLU A CA 1
ATOM 1403 C C . GLU A 1 166 ? -28.637 14.318 -21.906 1.00 58.50 166 GLU A C 1
ATOM 1405 O O . GLU A 1 166 ? -27.914 14.241 -20.908 1.00 58.50 166 GLU A O 1
ATOM 1410 N N . ILE A 1 167 ? -28.528 13.433 -22.903 1.00 53.69 167 ILE A N 1
ATOM 1411 C CA . ILE A 1 167 ? -27.545 12.338 -22.899 1.00 53.69 167 ILE A CA 1
ATOM 1412 C C . ILE A 1 167 ? -26.115 12.888 -22.894 1.00 53.69 167 ILE A C 1
ATOM 1414 O O . ILE A 1 167 ? -25.265 12.373 -22.161 1.00 53.69 167 ILE A O 1
ATOM 1418 N N . ASP A 1 168 ? -25.828 13.923 -23.683 1.00 63.47 168 ASP A N 1
ATOM 1419 C CA . ASP A 1 168 ? -24.505 14.548 -23.715 1.00 63.47 168 ASP A CA 1
ATOM 1420 C C . ASP A 1 168 ? -24.177 15.254 -22.388 1.00 63.47 168 ASP A C 1
ATOM 1422 O O . ASP A 1 168 ? -23.068 15.120 -21.861 1.00 63.47 168 ASP A O 1
ATOM 1426 N N . HIS A 1 169 ? -25.163 15.919 -21.777 1.00 69.31 169 HIS A N 1
ATOM 1427 C CA . HIS A 1 169 ? -25.047 16.482 -20.433 1.00 69.31 169 HIS A CA 1
ATOM 1428 C C . HIS A 1 169 ? -24.742 15.398 -19.387 1.00 69.31 169 HIS A C 1
ATOM 1430 O O . HIS A 1 169 ? -23.781 15.528 -18.627 1.00 69.31 169 HIS A O 1
ATOM 1436 N N . LEU A 1 170 ? -25.493 14.292 -19.379 1.00 50.41 170 LEU A N 1
ATOM 1437 C CA . LEU A 1 170 ? -25.277 13.171 -18.460 1.00 50.41 170 LEU A CA 1
ATOM 1438 C C . LEU A 1 170 ? -23.915 12.501 -18.672 1.00 50.41 170 LEU A C 1
ATOM 1440 O O . LEU A 1 170 ? -23.253 12.146 -17.698 1.00 50.41 170 LEU A O 1
ATOM 1444 N N . ARG A 1 171 ? -23.445 12.366 -19.918 1.00 56.47 171 ARG A N 1
ATOM 1445 C CA . ARG A 1 171 ? -22.087 11.875 -20.218 1.00 56.47 171 ARG A CA 1
ATOM 1446 C C . ARG A 1 171 ? -21.021 12.809 -19.655 1.00 56.47 171 ARG A C 1
ATOM 1448 O O . ARG A 1 171 ? -20.102 12.339 -18.984 1.00 56.47 171 ARG A O 1
ATOM 1455 N N . LYS A 1 172 ? -21.161 14.121 -19.864 1.00 71.69 172 LYS A N 1
ATOM 1456 C CA . LYS A 1 172 ? -20.263 15.141 -19.295 1.00 71.69 172 LYS A CA 1
ATOM 1457 C C . LYS A 1 172 ? -20.284 15.131 -17.767 1.00 71.69 172 LYS A C 1
ATOM 1459 O O . LYS A 1 172 ? -19.236 15.300 -17.146 1.00 71.69 172 LYS A O 1
ATOM 1464 N N . GLU A 1 173 ? -21.438 14.909 -17.148 1.00 54.69 173 GLU A N 1
ATOM 1465 C CA . GLU A 1 173 ? -21.568 14.817 -15.694 1.00 54.69 173 GLU A CA 1
ATOM 1466 C C . GLU A 1 173 ? -20.974 13.517 -15.137 1.00 54.69 173 GLU A C 1
ATOM 1468 O O . GLU A 1 173 ? -20.255 13.562 -14.141 1.00 54.69 173 GLU A O 1
ATOM 1473 N N . ILE A 1 174 ? -21.153 12.380 -15.816 1.00 50.97 174 ILE A N 1
ATOM 1474 C CA . ILE A 1 174 ? -20.471 11.119 -15.493 1.00 50.97 174 ILE A CA 1
ATOM 1475 C C . ILE A 1 174 ? -18.953 11.287 -15.594 1.00 50.97 174 ILE A C 1
ATOM 1477 O O . ILE A 1 174 ? -18.245 10.852 -14.689 1.00 50.97 174 ILE A O 1
ATOM 1481 N N . GLU A 1 175 ? -18.438 11.940 -16.637 1.00 55.94 175 GLU A N 1
ATOM 1482 C CA . GLU A 1 175 ? -17.001 12.213 -16.760 1.00 55.94 175 GLU A CA 1
ATOM 1483 C C . GLU A 1 175 ? -16.507 13.187 -15.684 1.00 55.94 175 GLU A C 1
ATOM 1485 O O . GLU A 1 175 ? -15.481 12.930 -15.059 1.00 55.94 175 GLU A O 1
ATOM 1490 N N . ARG A 1 176 ? -17.266 14.240 -15.349 1.00 61.28 176 ARG A N 1
ATOM 1491 C CA . ARG A 1 176 ? -16.957 15.113 -14.200 1.00 61.28 176 ARG A CA 1
ATOM 1492 C C . ARG A 1 176 ? -16.961 14.359 -12.872 1.00 61.28 176 ARG A C 1
ATOM 1494 O O . ARG A 1 176 ? -16.121 14.639 -12.023 1.00 61.28 176 ARG A O 1
ATOM 1501 N N . LEU A 1 177 ? -17.883 13.421 -12.664 1.00 45.41 177 LEU A N 1
ATOM 1502 C CA . LEU A 1 177 ? -17.960 12.608 -11.449 1.00 45.41 177 LEU A CA 1
ATOM 1503 C C . LEU A 1 177 ? -16.830 11.579 -11.387 1.00 45.41 177 LEU A C 1
ATOM 1505 O O . LEU A 1 177 ? -16.220 11.435 -10.331 1.00 45.41 177 LEU A O 1
ATOM 1509 N N . LYS A 1 178 ? -16.488 10.923 -12.502 1.00 46.22 178 LYS A N 1
ATOM 1510 C CA . LYS A 1 178 ? -15.291 10.075 -12.612 1.00 46.22 178 LYS A CA 1
ATOM 1511 C C . LYS A 1 178 ? -14.032 10.875 -12.320 1.00 46.22 178 LYS A C 1
ATOM 1513 O O . LYS A 1 178 ? -13.195 10.411 -11.560 1.00 46.22 178 LYS A O 1
ATOM 1518 N N . GLU A 1 179 ? -13.935 12.092 -12.843 1.00 45.56 179 GLU A N 1
ATOM 1519 C CA . GLU A 1 179 ? -12.831 13.011 -12.587 1.00 45.56 179 GLU A CA 1
ATOM 1520 C C . GLU A 1 179 ? -12.803 13.483 -11.126 1.00 45.56 179 GLU A C 1
ATOM 1522 O O . GLU A 1 179 ? -11.739 13.578 -10.531 1.00 45.56 179 GLU A O 1
ATOM 1527 N N . LYS A 1 180 ? -13.960 13.710 -10.493 1.00 43.06 180 LYS A N 1
ATOM 1528 C CA . LYS A 1 180 ? -14.076 14.044 -9.062 1.00 43.06 180 LYS A CA 1
ATOM 1529 C C . LYS A 1 180 ? -13.721 12.861 -8.153 1.00 43.06 180 LYS A C 1
ATOM 1531 O O . LYS A 1 180 ? -13.165 13.068 -7.081 1.00 43.06 180 LYS A O 1
ATOM 1536 N N . VAL A 1 181 ? -14.008 11.632 -8.584 1.00 39.47 181 VAL A N 1
ATOM 1537 C CA . VAL A 1 181 ? -13.583 10.388 -7.919 1.00 39.47 181 VAL A CA 1
ATOM 1538 C C . VAL A 1 181 ? -12.087 10.130 -8.145 1.00 39.47 181 VAL A C 1
ATOM 1540 O O . VAL A 1 181 ? -11.397 9.750 -7.203 1.00 39.47 181 VAL A O 1
ATOM 1543 N N . ARG A 1 182 ? -11.552 10.413 -9.341 1.00 46.16 182 ARG A N 1
ATOM 1544 C CA . ARG A 1 182 ? -10.103 10.440 -9.628 1.00 46.16 182 ARG A CA 1
ATOM 1545 C C . ARG A 1 182 ? -9.375 11.503 -8.798 1.00 46.16 182 ARG A C 1
ATOM 1547 O O . ARG A 1 182 ? -8.264 11.262 -8.339 1.00 46.16 182 ARG A O 1
ATOM 1554 N N . LYS A 1 183 ? -10.026 12.646 -8.561 1.00 41.00 183 LYS A N 1
ATOM 1555 C CA . LYS A 1 183 ? -9.575 13.773 -7.729 1.00 41.00 183 LYS A CA 1
ATOM 1556 C C . LYS A 1 183 ? -9.982 13.673 -6.257 1.00 41.00 183 LYS A C 1
ATOM 1558 O O . LYS A 1 183 ? -9.893 14.677 -5.554 1.00 41.00 183 LYS A O 1
ATOM 1563 N N . GLN A 1 184 ? -10.412 12.512 -5.748 1.00 46.66 184 GLN A N 1
ATOM 1564 C CA . GLN A 1 184 ? -10.369 12.319 -4.297 1.00 46.66 184 GLN A CA 1
ATOM 1565 C C . GLN A 1 184 ? -8.903 12.419 -3.884 1.00 46.66 184 GLN A C 1
ATOM 1567 O O . GLN A 1 184 ? -8.117 11.511 -4.156 1.00 46.66 184 GLN A O 1
ATOM 1572 N N . ASP A 1 185 ? -8.547 13.572 -3.312 1.00 54.56 185 ASP A N 1
ATOM 1573 C CA . ASP A 1 185 ? -7.210 13.885 -2.837 1.00 54.56 185 ASP A CA 1
ATOM 1574 C C . ASP A 1 185 ? -6.684 12.673 -2.056 1.00 54.56 185 ASP A C 1
ATOM 1576 O O . ASP A 1 185 ? -7.323 12.195 -1.115 1.00 54.56 185 ASP A O 1
ATOM 1580 N N . LEU A 1 186 ? -5.569 12.104 -2.521 1.00 62.56 186 LEU A N 1
ATOM 1581 C CA . LEU A 1 186 ? -4.986 10.912 -1.920 1.00 62.56 186 LEU A CA 1
ATOM 1582 C C . LEU A 1 186 ? -4.754 11.196 -0.434 1.00 62.56 186 LEU A C 1
ATOM 1584 O O . LEU A 1 186 ? -3.945 12.057 -0.094 1.00 62.56 186 LEU A O 1
ATOM 1588 N N . GLU A 1 187 ? -5.457 10.486 0.454 1.00 67.75 187 GLU A N 1
ATOM 1589 C CA . GLU A 1 187 ? -5.187 10.613 1.885 1.00 67.75 187 GLU A CA 1
ATOM 1590 C C . GLU A 1 187 ? -3.772 10.080 2.132 1.00 67.75 187 GLU A C 1
ATOM 1592 O O . GLU A 1 187 ? -3.485 8.895 1.906 1.00 67.75 187 GLU A O 1
ATOM 1597 N N . ILE A 1 188 ? -2.887 10.991 2.542 1.00 68.19 188 ILE A N 1
ATOM 1598 C CA . ILE A 1 188 ? -1.465 10.733 2.738 1.00 68.19 188 ILE A CA 1
ATOM 1599 C C . ILE A 1 188 ? -1.118 10.875 4.217 1.00 68.19 188 ILE A C 1
ATOM 1601 O O . ILE A 1 188 ? -1.415 11.886 4.853 1.00 68.19 188 ILE A O 1
ATOM 1605 N N . ALA A 1 189 ? -0.438 9.862 4.736 1.00 72.81 189 ALA A N 1
ATOM 1606 C CA . ALA A 1 189 ? 0.199 9.842 6.047 1.00 72.81 189 ALA A CA 1
ATOM 1607 C C . ALA A 1 189 ? 1.729 9.827 5.893 1.00 72.81 189 ALA A C 1
ATOM 1609 O O . ALA A 1 189 ? 2.244 9.695 4.776 1.00 72.81 189 ALA A O 1
ATOM 1610 N N . LYS A 1 190 ? 2.476 9.971 6.989 1.00 73.88 190 LYS A N 1
ATOM 1611 C CA . LYS A 1 190 ? 3.946 9.990 6.965 1.00 73.88 190 LYS A CA 1
ATOM 1612 C C . LYS A 1 190 ? 4.528 8.800 7.734 1.00 73.88 190 LYS A C 1
ATOM 1614 O O . LYS A 1 190 ? 4.061 8.442 8.803 1.00 73.88 190 LYS A O 1
ATOM 1619 N N . ASN A 1 191 ? 5.578 8.188 7.190 1.00 76.25 191 ASN A N 1
ATOM 1620 C CA . ASN A 1 191 ? 6.356 7.112 7.816 1.00 76.25 191 ASN A CA 1
ATOM 1621 C C . ASN A 1 191 ? 7.838 7.496 7.834 1.00 76.25 191 ASN A C 1
ATOM 1623 O O . ASN A 1 191 ? 8.351 7.859 6.786 1.00 76.25 191 ASN A O 1
ATOM 1627 N N . PRO A 1 192 ? 8.569 7.460 8.952 1.00 80.12 192 PRO A N 1
ATOM 1628 C CA . PRO A 1 192 ? 9.994 7.778 8.931 1.00 80.12 192 PRO A CA 1
ATOM 1629 C C . PRO A 1 192 ? 10.781 6.904 7.938 1.00 80.12 192 PRO A C 1
ATOM 1631 O O . PRO A 1 192 ? 10.682 5.676 7.937 1.00 80.12 192 PRO A O 1
ATOM 1634 N N . LYS A 1 193 ? 11.639 7.511 7.113 1.00 77.25 193 LYS A N 1
ATOM 1635 C CA . LYS A 1 193 ? 12.426 6.809 6.081 1.00 77.25 193 LYS A CA 1
ATOM 1636 C C . LYS A 1 193 ? 13.356 5.746 6.671 1.00 77.25 193 LYS A C 1
ATOM 1638 O O . LYS A 1 193 ? 13.571 4.709 6.050 1.00 77.25 193 LYS A O 1
ATOM 1643 N N . ALA A 1 194 ? 13.905 5.989 7.862 1.00 79.81 194 ALA A N 1
ATOM 1644 C CA . ALA A 1 194 ? 14.723 5.009 8.575 1.00 79.81 194 ALA A CA 1
ATOM 1645 C C . ALA A 1 194 ? 13.912 3.758 8.957 1.00 79.81 194 ALA A C 1
ATOM 1647 O O . ALA A 1 194 ? 14.379 2.639 8.749 1.00 79.81 194 ALA A O 1
ATOM 1648 N N . LEU A 1 195 ? 12.673 3.941 9.426 1.00 82.19 195 LEU A N 1
ATOM 1649 C CA . LEU A 1 195 ? 11.765 2.843 9.755 1.00 82.19 195 LEU A CA 1
ATOM 1650 C C . LEU A 1 195 ? 11.348 2.060 8.503 1.00 82.19 195 LEU A C 1
ATOM 1652 O O . LEU A 1 195 ? 11.350 0.828 8.521 1.00 82.19 195 LEU A O 1
ATOM 1656 N N . ALA A 1 196 ? 11.050 2.761 7.404 1.00 81.75 196 ALA A N 1
ATOM 1657 C CA . ALA A 1 196 ? 10.731 2.141 6.118 1.00 81.75 196 ALA A CA 1
ATOM 1658 C C . ALA A 1 196 ? 11.876 1.240 5.619 1.00 81.75 196 ALA A C 1
ATOM 1660 O O . ALA A 1 196 ? 11.641 0.071 5.324 1.00 81.75 196 ALA A O 1
ATOM 1661 N N . LYS A 1 197 ? 13.124 1.728 5.644 1.00 81.06 197 LYS A N 1
ATOM 1662 C CA . LYS A 1 197 ? 14.309 0.940 5.258 1.00 81.06 197 LYS A CA 1
ATOM 1663 C C . LYS A 1 197 ? 14.499 -0.317 6.111 1.00 81.06 197 LYS A C 1
ATOM 1665 O O . LYS A 1 197 ? 14.811 -1.380 5.581 1.00 81.06 197 LYS A O 1
ATOM 1670 N N . LEU A 1 198 ? 14.320 -0.209 7.430 1.00 80.81 198 LEU A N 1
ATOM 1671 C CA . LEU A 1 198 ? 14.421 -1.357 8.343 1.00 80.81 198 LEU A CA 1
ATOM 1672 C C . LEU A 1 198 ? 13.334 -2.395 8.046 1.00 80.81 198 LEU A C 1
ATOM 1674 O O . LEU A 1 198 ? 13.597 -3.595 8.003 1.00 80.81 198 LEU A O 1
ATOM 1678 N N . THR A 1 199 ? 12.123 -1.917 7.774 1.00 83.50 199 THR A N 1
ATOM 1679 C CA . THR A 1 199 ? 10.979 -2.752 7.407 1.00 83.50 199 THR A CA 1
ATOM 1680 C C . THR A 1 199 ? 11.218 -3.480 6.077 1.00 83.50 199 THR A C 1
ATOM 1682 O O . THR A 1 199 ? 11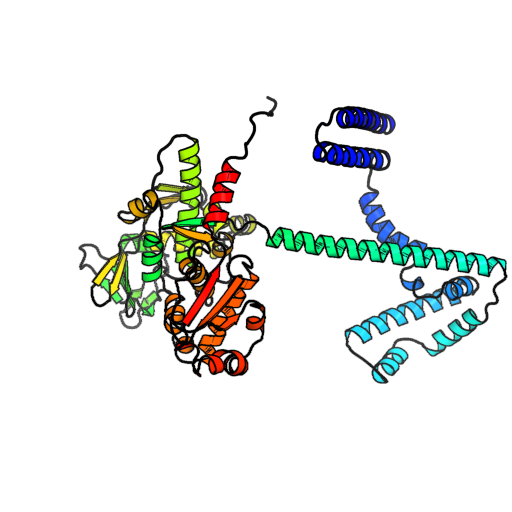.016 -4.689 5.988 1.00 83.50 199 THR A O 1
ATOM 1685 N N . GLU A 1 200 ? 11.716 -2.783 5.055 1.00 81.50 200 GLU A N 1
ATOM 1686 C CA . GLU A 1 200 ? 12.052 -3.345 3.736 1.00 81.50 200 GLU A CA 1
ATOM 1687 C C . GLU A 1 200 ? 13.188 -4.377 3.778 1.00 81.50 200 GLU A C 1
ATOM 1689 O O . GLU A 1 200 ? 13.243 -5.273 2.929 1.00 81.50 200 GLU A O 1
ATOM 1694 N N . ALA A 1 201 ? 14.099 -4.271 4.750 1.00 82.06 201 ALA A N 1
ATOM 1695 C CA . ALA A 1 201 ? 15.173 -5.242 4.939 1.00 82.06 201 ALA A CA 1
ATOM 1696 C C . ALA A 1 201 ? 14.650 -6.589 5.464 1.00 82.06 201 ALA A C 1
ATOM 1698 O O . ALA A 1 201 ? 15.145 -7.643 5.067 1.00 82.06 201 ALA A O 1
ATOM 1699 N N . VAL A 1 202 ? 13.633 -6.561 6.329 1.00 87.19 202 VAL A N 1
ATOM 1700 C CA . VAL A 1 202 ? 13.049 -7.767 6.933 1.00 87.19 202 VAL A CA 1
ATOM 1701 C C . VAL A 1 202 ? 11.980 -8.385 6.032 1.00 87.19 202 VAL A C 1
ATOM 1703 O O . VAL A 1 202 ? 11.935 -9.603 5.863 1.00 87.19 202 VAL A O 1
ATOM 1706 N N . ILE A 1 203 ? 11.114 -7.566 5.438 1.00 88.44 203 ILE A N 1
ATOM 1707 C CA . ILE A 1 203 ? 9.949 -8.054 4.701 1.00 88.44 203 ILE A CA 1
ATOM 1708 C C . ILE A 1 203 ? 10.349 -8.708 3.375 1.00 88.44 203 ILE A C 1
ATOM 1710 O O . ILE A 1 203 ? 11.092 -8.155 2.563 1.00 88.44 203 ILE A O 1
ATOM 1714 N N . GLN A 1 204 ? 9.775 -9.886 3.136 1.00 82.44 204 GLN A N 1
ATOM 1715 C CA . GLN A 1 204 ? 9.991 -10.699 1.942 1.00 82.44 204 GLN A CA 1
ATOM 1716 C C . GLN A 1 204 ? 8.723 -10.769 1.086 1.00 82.44 204 GLN A C 1
ATOM 1718 O O . GLN A 1 204 ? 7.615 -10.586 1.576 1.00 82.44 204 GLN A O 1
ATOM 1723 N N . ASN A 1 205 ? 8.845 -11.104 -0.198 1.00 74.50 205 ASN A N 1
ATOM 1724 C CA . ASN A 1 205 ? 7.668 -11.242 -1.068 1.00 74.50 205 ASN A CA 1
ATOM 1725 C C . ASN A 1 205 ? 6.846 -12.505 -0.761 1.00 74.50 205 ASN A C 1
ATOM 1727 O O . ASN A 1 205 ? 5.629 -12.442 -0.624 1.00 74.50 205 ASN A O 1
ATOM 1731 N N . LYS A 1 206 ? 7.509 -13.661 -0.608 1.00 72.00 206 LYS A N 1
ATOM 1732 C CA . LYS A 1 206 ? 6.840 -14.952 -0.350 1.00 72.00 206 LYS A CA 1
ATOM 1733 C C . LYS A 1 206 ? 6.694 -15.306 1.138 1.00 72.00 206 LYS A C 1
ATOM 1735 O O . LYS A 1 206 ? 6.016 -16.283 1.442 1.00 72.00 206 LYS A O 1
ATOM 1740 N N . GLY A 1 207 ? 7.287 -14.517 2.039 1.00 83.75 207 GLY A N 1
ATOM 1741 C CA . GLY A 1 207 ? 7.292 -14.771 3.483 1.00 83.75 207 GLY A CA 1
ATOM 1742 C C . GLY A 1 207 ? 8.067 -16.030 3.905 1.00 83.75 207 GLY A C 1
ATOM 1743 O O . GLY A 1 207 ? 8.689 -16.700 3.082 1.00 83.75 207 GLY A O 1
ATOM 1744 N N . ILE A 1 208 ? 8.017 -16.342 5.205 1.00 88.19 208 ILE A N 1
ATOM 1745 C CA . ILE A 1 208 ? 8.580 -17.568 5.793 1.00 88.19 208 ILE A CA 1
ATOM 1746 C C . ILE A 1 208 ? 7.581 -18.722 5.648 1.00 88.19 208 ILE A C 1
ATOM 1748 O O . ILE A 1 208 ? 6.368 -18.519 5.724 1.00 88.19 208 ILE A O 1
ATOM 1752 N N . ARG A 1 209 ? 8.103 -19.935 5.454 1.00 88.69 209 ARG A N 1
ATOM 1753 C CA . ARG A 1 209 ? 7.350 -21.176 5.273 1.00 88.69 209 ARG A CA 1
ATOM 1754 C C . ARG A 1 209 ? 7.768 -22.220 6.300 1.00 88.69 209 ARG A C 1
ATOM 1756 O O . ARG A 1 209 ? 8.820 -22.091 6.920 1.00 88.69 209 ARG A O 1
ATOM 1763 N N . ASP A 1 210 ? 6.960 -23.270 6.417 1.00 87.50 210 ASP A N 1
ATOM 1764 C CA . ASP A 1 210 ? 7.219 -24.402 7.313 1.00 87.50 210 ASP A CA 1
ATOM 1765 C C . ASP A 1 210 ? 8.595 -25.044 7.026 1.00 87.50 210 ASP A C 1
ATOM 1767 O O . ASP A 1 210 ? 9.333 -25.336 7.958 1.00 87.50 210 ASP A O 1
ATOM 1771 N N . GLU A 1 211 ? 8.992 -25.151 5.749 1.00 87.62 211 GLU A N 1
ATOM 1772 C CA . GLU A 1 211 ? 10.294 -25.693 5.300 1.00 87.62 211 GLU A CA 1
ATOM 1773 C C . GLU A 1 211 ? 11.518 -24.884 5.774 1.00 87.62 211 GLU A C 1
ATOM 1775 O O . GLU A 1 211 ? 12.644 -25.376 5.762 1.00 87.62 211 GLU A O 1
ATOM 1780 N N . HIS A 1 212 ? 11.316 -23.639 6.214 1.00 91.50 212 HIS A N 1
ATOM 1781 C CA . HIS A 1 212 ? 12.391 -22.800 6.745 1.00 91.50 212 HIS A CA 1
ATOM 1782 C C . HIS A 1 212 ? 12.635 -23.031 8.241 1.00 91.50 212 HIS A C 1
ATOM 1784 O O . HIS A 1 212 ? 13.574 -22.452 8.787 1.00 91.50 212 HIS A O 1
ATOM 1790 N N . PHE A 1 213 ? 11.797 -23.817 8.923 1.00 92.38 213 PHE A N 1
ATOM 1791 C CA . PHE A 1 213 ? 11.965 -24.105 10.344 1.00 92.38 213 PHE A CA 1
ATOM 1792 C C . PHE A 1 213 ? 13.251 -24.903 10.582 1.00 92.38 213 PHE A C 1
ATOM 1794 O O . PHE A 1 213 ? 13.519 -25.887 9.895 1.00 92.38 213 PHE A O 1
ATOM 1801 N N . LYS A 1 214 ? 14.061 -24.460 11.545 1.00 91.25 214 LYS A N 1
ATOM 1802 C CA . LYS A 1 214 ? 15.360 -25.062 11.883 1.00 91.25 214 LYS A CA 1
ATOM 1803 C C . LYS A 1 214 ? 15.389 -25.708 13.269 1.00 91.25 214 LYS A C 1
ATOM 1805 O O . LYS A 1 214 ? 16.429 -26.229 13.654 1.00 91.25 214 LYS A O 1
ATOM 1810 N N . GLY A 1 215 ? 14.274 -25.683 13.996 1.00 90.12 215 GLY A N 1
ATOM 1811 C CA . GLY A 1 215 ? 14.177 -26.175 15.368 1.00 90.12 215 GLY A CA 1
ATOM 1812 C C . GLY A 1 215 ? 14.101 -25.044 16.392 1.00 90.12 215 GLY A C 1
ATOM 1813 O O . GLY A 1 215 ? 13.792 -23.890 16.072 1.00 90.12 215 GLY A O 1
ATOM 1814 N N . PHE A 1 216 ? 14.379 -25.393 17.643 1.00 90.12 216 PHE A N 1
ATOM 1815 C CA . PHE A 1 216 ? 14.438 -24.458 18.762 1.00 90.12 216 PHE A CA 1
ATOM 1816 C C . PHE A 1 216 ? 15.892 -24.138 19.129 1.00 90.12 216 PHE A C 1
ATOM 1818 O O . PHE A 1 216 ? 16.738 -25.026 19.148 1.00 90.12 216 PHE A O 1
ATOM 1825 N N . THR A 1 217 ? 16.173 -22.880 19.465 1.00 86.81 217 THR A N 1
ATOM 1826 C CA . THR A 1 217 ? 17.467 -22.411 19.981 1.00 86.81 217 THR A CA 1
ATOM 1827 C C . THR A 1 217 ? 17.309 -21.833 21.387 1.00 86.81 217 THR A C 1
ATOM 1829 O O . THR A 1 217 ? 16.233 -21.362 21.750 1.00 86.81 217 THR A O 1
ATOM 1832 N N . GLY A 1 218 ? 18.372 -21.902 22.188 1.00 78.38 218 GLY A N 1
ATOM 1833 C CA . GLY A 1 218 ? 18.460 -21.311 23.527 1.00 78.38 218 GLY A CA 1
ATOM 1834 C C . GLY A 1 218 ? 19.661 -20.379 23.700 1.00 78.38 218 GLY A C 1
ATOM 1835 O O . GLY A 1 218 ? 19.972 -20.001 24.826 1.00 78.38 218 GLY A O 1
ATOM 1836 N N . GLU A 1 219 ? 20.352 -20.015 22.611 1.00 65.12 219 GLU A N 1
ATOM 1837 C CA . GLU A 1 219 ? 21.597 -19.221 22.647 1.00 65.12 219 GLU A CA 1
ATOM 1838 C C . GLU A 1 219 ? 21.430 -17.836 23.302 1.00 65.12 219 GLU A C 1
ATOM 1840 O O . GLU A 1 219 ? 22.406 -17.219 23.718 1.00 65.12 219 GLU A O 1
ATOM 1845 N N . SER A 1 220 ? 20.194 -17.347 23.418 1.00 61.66 220 SER A N 1
ATOM 1846 C CA . SER A 1 220 ? 19.829 -16.064 24.029 1.00 61.66 220 SER A CA 1
ATOM 1847 C C . SER A 1 220 ? 19.359 -16.173 25.490 1.00 61.66 220 SER A C 1
ATOM 1849 O O . SER A 1 220 ? 18.967 -15.165 26.076 1.00 61.66 220 SER A O 1
ATOM 1851 N N . GLY A 1 221 ? 19.374 -17.373 26.084 1.00 71.94 221 GLY A N 1
ATOM 1852 C CA . GLY A 1 221 ? 18.898 -17.629 27.451 1.00 71.94 221 GLY A CA 1
ATOM 1853 C C . GLY A 1 221 ? 17.391 -17.904 27.576 1.00 71.94 221 GLY A C 1
ATOM 1854 O O . GLY A 1 221 ? 16.944 -18.337 28.635 1.00 71.94 221 GLY A O 1
ATOM 1855 N N . GLU A 1 222 ? 16.607 -17.727 26.507 1.00 83.50 222 GLU A N 1
ATOM 1856 C CA . GLU A 1 222 ? 15.215 -18.186 26.404 1.00 83.50 222 GLU A CA 1
ATOM 1857 C C . GLU A 1 222 ? 15.069 -19.143 25.211 1.00 83.50 222 GLU A C 1
ATOM 1859 O O . GLU A 1 222 ? 15.754 -19.005 24.200 1.00 83.50 222 GLU A O 1
ATOM 1864 N N . ARG A 1 223 ? 14.154 -20.116 25.310 1.00 90.38 223 ARG A N 1
ATOM 1865 C CA . ARG A 1 223 ? 13.871 -21.044 24.209 1.00 90.38 223 ARG A CA 1
ATOM 1866 C C . ARG A 1 223 ? 13.070 -20.339 23.109 1.00 90.38 223 ARG A C 1
ATOM 1868 O O . ARG A 1 223 ? 11.947 -19.878 23.334 1.00 90.38 223 ARG A O 1
ATOM 1875 N N . GLU A 1 224 ? 13.644 -20.262 21.914 1.00 92.75 224 GLU A N 1
ATOM 1876 C CA . GLU A 1 224 ? 13.102 -19.570 20.742 1.00 92.75 224 GLU A CA 1
ATOM 1877 C C . GLU A 1 224 ? 12.960 -20.541 19.564 1.00 92.75 224 GLU A C 1
ATOM 1879 O O . GLU A 1 224 ? 13.880 -21.285 19.242 1.00 92.75 224 GLU A O 1
ATOM 1884 N N . ALA A 1 225 ? 11.814 -20.527 18.889 1.00 92.81 225 ALA A N 1
ATOM 1885 C CA . ALA A 1 225 ? 11.642 -21.193 17.604 1.00 92.81 225 ALA A CA 1
ATOM 1886 C C . ALA A 1 225 ? 12.352 -20.396 16.503 1.00 92.81 225 ALA A C 1
ATOM 1888 O O . ALA A 1 225 ? 12.202 -19.171 16.432 1.00 92.81 225 ALA A O 1
ATOM 1889 N N . MET A 1 226 ? 13.089 -21.096 15.640 1.00 93.75 226 MET A N 1
ATOM 1890 C CA . MET A 1 226 ? 13.933 -20.499 14.611 1.00 93.75 226 MET A CA 1
ATOM 1891 C C . MET A 1 226 ? 13.478 -20.875 13.204 1.00 93.75 226 MET A C 1
ATOM 1893 O O . MET A 1 226 ? 13.366 -22.051 12.863 1.00 93.75 226 MET A O 1
ATOM 1897 N N . TRP A 1 227 ? 13.294 -19.863 12.357 1.00 93.50 227 TRP A N 1
ATOM 1898 C CA . TRP A 1 227 ? 13.138 -20.029 10.913 1.00 93.50 227 TRP A CA 1
ATOM 1899 C C . TRP A 1 227 ? 14.256 -19.291 10.197 1.00 93.50 227 TRP A C 1
ATOM 1901 O O . TRP A 1 227 ? 14.445 -18.103 10.438 1.00 93.50 227 TRP A O 1
ATOM 1911 N N . SER A 1 228 ? 14.970 -19.966 9.302 1.00 92.38 228 SER A N 1
ATOM 1912 C CA . SER A 1 228 ? 16.113 -19.390 8.595 1.00 92.38 228 SER A CA 1
ATOM 1913 C C . SER A 1 228 ? 15.957 -19.528 7.083 1.00 92.38 228 SER A C 1
ATOM 1915 O O . SER A 1 228 ? 15.617 -20.597 6.571 1.00 92.38 228 SER A O 1
ATOM 1917 N N . MET A 1 229 ? 16.190 -18.414 6.395 1.00 89.25 229 MET A N 1
ATOM 1918 C CA . MET A 1 229 ? 16.315 -18.271 4.946 1.00 89.25 229 MET A CA 1
ATOM 1919 C C . MET A 1 229 ? 17.697 -17.684 4.641 1.00 89.25 229 MET A C 1
ATOM 1921 O O . MET A 1 229 ? 18.304 -17.093 5.530 1.00 89.25 229 MET A O 1
ATOM 1925 N N . ASP A 1 230 ? 18.140 -17.755 3.384 1.00 83.69 230 ASP A N 1
ATOM 1926 C CA . ASP A 1 230 ? 19.503 -17.410 2.936 1.00 83.69 230 ASP A CA 1
ATOM 1927 C C . ASP A 1 230 ? 20.125 -16.148 3.565 1.00 83.69 230 ASP A C 1
ATOM 1929 O O . ASP A 1 230 ? 21.323 -16.122 3.824 1.00 83.69 230 ASP A O 1
ATOM 1933 N N . THR A 1 231 ? 19.340 -15.092 3.810 1.00 85.31 231 THR A N 1
ATOM 1934 C CA . THR A 1 231 ? 19.837 -13.815 4.362 1.00 85.31 231 THR A CA 1
ATOM 1935 C C . THR A 1 231 ? 19.094 -13.338 5.611 1.00 85.31 231 THR A C 1
ATOM 1937 O O . THR A 1 231 ? 19.311 -12.211 6.068 1.00 85.31 231 THR A O 1
ATOM 1940 N N . LEU A 1 232 ? 18.150 -14.123 6.133 1.00 91.12 232 LEU A N 1
ATOM 1941 C CA . LEU A 1 232 ? 17.260 -13.692 7.210 1.00 91.12 232 LEU A CA 1
ATOM 1942 C C . LEU A 1 232 ? 16.864 -14.869 8.094 1.00 91.12 232 LEU A C 1
ATOM 1944 O O . LEU A 1 232 ? 16.212 -15.810 7.640 1.00 91.12 232 LEU A O 1
ATOM 1948 N N . THR A 1 233 ? 17.139 -14.720 9.382 1.00 92.69 233 THR A N 1
ATOM 1949 C CA . THR A 1 233 ? 16.674 -15.622 10.429 1.00 92.69 233 THR A CA 1
ATOM 1950 C C . THR A 1 233 ? 15.637 -14.904 11.297 1.00 92.69 233 THR A C 1
ATOM 1952 O O . THR A 1 233 ? 15.832 -13.758 11.703 1.00 92.69 233 THR A O 1
ATOM 1955 N N . ALA A 1 234 ? 14.510 -15.559 11.563 1.00 94.06 234 ALA A N 1
ATOM 1956 C CA . ALA A 1 234 ? 13.428 -15.078 12.413 1.00 94.06 234 ALA A CA 1
ATOM 1957 C C . ALA A 1 234 ? 13.311 -15.956 13.660 1.00 94.06 234 ALA A C 1
ATOM 1959 O O . ALA A 1 234 ? 13.308 -17.185 13.566 1.00 94.06 234 ALA A O 1
ATOM 1960 N N . LEU A 1 235 ? 13.190 -15.305 14.811 1.00 93.81 235 LEU A N 1
ATOM 1961 C CA . LEU A 1 235 ? 13.166 -15.922 16.129 1.00 93.81 235 LEU A CA 1
ATOM 1962 C C . LEU A 1 235 ? 11.903 -15.491 16.870 1.00 93.81 235 LEU A C 1
ATOM 1964 O O . LEU A 1 235 ? 11.593 -14.299 16.947 1.00 93.81 235 LEU A O 1
ATOM 1968 N N . VAL A 1 236 ? 11.170 -16.466 17.403 1.00 93.12 236 VAL A N 1
ATOM 1969 C CA . VAL A 1 236 ? 9.969 -16.231 18.214 1.00 93.12 236 VAL A CA 1
ATOM 1970 C C . VAL A 1 236 ? 10.078 -17.047 19.489 1.00 93.12 236 VAL A C 1
ATOM 1972 O O . VAL A 1 236 ? 10.287 -18.257 19.439 1.00 93.12 236 VAL A O 1
ATOM 1975 N N . ARG A 1 237 ? 9.903 -16.402 20.641 1.00 91.56 237 ARG A N 1
ATOM 1976 C CA . ARG A 1 237 ? 9.949 -17.080 21.940 1.00 91.56 237 ARG A CA 1
ATOM 1977 C C . ARG A 1 237 ? 8.866 -18.141 22.040 1.00 91.56 237 ARG A C 1
ATOM 1979 O O . ARG A 1 237 ? 7.723 -17.897 21.652 1.00 91.56 237 ARG A O 1
ATOM 1986 N N . GLU A 1 238 ? 9.196 -19.285 22.633 1.00 89.94 238 GLU A N 1
ATOM 1987 C CA . GLU A 1 238 ? 8.274 -20.421 22.745 1.00 89.94 238 GLU A CA 1
ATOM 1988 C C . GLU A 1 238 ? 6.951 -20.030 23.427 1.00 89.94 238 GLU A C 1
ATOM 1990 O O . GLU A 1 238 ? 5.874 -20.410 22.965 1.00 89.94 238 GLU A O 1
ATOM 1995 N N . LYS A 1 239 ? 7.024 -19.178 24.460 1.00 89.00 239 LYS A N 1
ATOM 1996 C CA . LYS A 1 239 ? 5.856 -18.653 25.187 1.00 89.00 239 LYS A CA 1
ATOM 1997 C C . LYS A 1 239 ? 4.914 -17.794 24.334 1.00 89.00 239 LYS A C 1
ATOM 1999 O O . LYS A 1 239 ? 3.728 -17.719 24.643 1.00 89.00 239 LYS A O 1
ATOM 2004 N N . ASP A 1 240 ? 5.420 -17.181 23.262 1.00 89.88 240 ASP A N 1
ATOM 2005 C CA . ASP A 1 240 ? 4.657 -16.278 22.394 1.00 89.88 240 ASP A CA 1
ATOM 2006 C C . ASP A 1 240 ? 4.071 -17.002 21.160 1.00 89.88 240 ASP A C 1
ATOM 2008 O O . ASP A 1 240 ? 3.160 -16.491 20.501 1.00 89.88 240 ASP A O 1
ATOM 2012 N N . LEU A 1 241 ? 4.526 -18.227 20.860 1.00 88.69 241 LEU A N 1
ATOM 2013 C CA . LEU A 1 241 ? 4.038 -19.033 19.732 1.00 88.69 241 LEU A CA 1
ATOM 2014 C C . LEU A 1 241 ? 2.515 -19.250 19.703 1.00 88.69 241 LEU A C 1
ATOM 2016 O O . LEU A 1 241 ? 1.946 -19.182 18.608 1.00 88.69 241 LEU A O 1
ATOM 2020 N N . PRO A 1 242 ? 1.814 -19.465 20.840 1.00 87.31 242 PRO A N 1
ATOM 2021 C CA . PRO A 1 242 ? 0.360 -19.627 20.832 1.00 87.31 242 PRO A CA 1
ATOM 2022 C C . PRO A 1 242 ? -0.398 -18.447 20.206 1.00 87.31 242 PRO A C 1
ATOM 2024 O O . PRO A 1 242 ? -1.514 -18.632 19.718 1.00 87.31 242 PRO A O 1
ATOM 2027 N N . PHE A 1 243 ? 0.194 -17.246 20.174 1.00 86.31 243 PHE A N 1
ATOM 2028 C CA . PHE A 1 243 ? -0.426 -16.060 19.581 1.00 86.31 243 PHE A CA 1
ATOM 2029 C C . PHE A 1 243 ? -0.387 -16.053 18.043 1.00 86.31 243 PHE A C 1
ATOM 2031 O O . PHE A 1 243 ? -1.224 -15.398 17.420 1.00 86.31 243 PHE A O 1
ATOM 2038 N N . LEU A 1 244 ? 0.536 -16.791 17.411 1.00 85.75 244 LEU A N 1
ATOM 2039 C CA . LEU A 1 244 ? 0.626 -16.906 15.945 1.00 85.75 244 LEU A CA 1
ATOM 2040 C C . LEU A 1 244 ? -0.376 -17.902 15.353 1.00 85.75 244 LEU A C 1
ATOM 2042 O O . LEU A 1 244 ? -0.706 -17.813 14.166 1.00 85.75 244 LEU A O 1
ATOM 2046 N N . GLY A 1 245 ? -0.847 -18.844 16.169 1.00 76.88 245 GLY A N 1
ATOM 2047 C CA . GLY A 1 245 ? -1.786 -19.891 15.786 1.00 76.88 245 GLY A CA 1
ATOM 2048 C C . GLY A 1 245 ? -1.498 -21.213 16.495 1.00 76.88 245 GLY A C 1
ATOM 2049 O O . GLY A 1 245 ? -0.396 -21.461 16.974 1.00 76.88 245 GLY A O 1
ATOM 2050 N N . THR A 1 246 ? -2.503 -22.087 16.550 1.00 59.28 246 THR A N 1
ATOM 2051 C CA . THR A 1 246 ? -2.402 -23.422 17.165 1.00 59.28 246 THR A CA 1
ATOM 2052 C C . THR A 1 246 ? -1.976 -24.515 16.184 1.00 59.28 246 THR A C 1
ATOM 2054 O O . THR A 1 246 ? -1.797 -25.659 16.595 1.00 59.28 246 THR A O 1
ATOM 2057 N N . GLY A 1 247 ? -1.820 -24.194 14.894 1.00 62.06 247 GLY A N 1
ATOM 2058 C CA . GLY A 1 247 ? -1.417 -25.155 13.873 1.00 62.06 247 GLY A CA 1
ATOM 2059 C C . GLY A 1 247 ? 0.010 -25.628 14.124 1.00 62.06 247 GLY A C 1
ATOM 2060 O O . GLY A 1 247 ? 0.952 -24.866 13.907 1.00 62.06 247 GLY A O 1
ATOM 2061 N N . ARG A 1 248 ? 0.148 -26.870 14.594 1.00 67.69 248 ARG A N 1
ATOM 2062 C CA . ARG A 1 248 ? 1.423 -27.569 14.731 1.00 67.69 248 ARG A CA 1
ATOM 2063 C C . ARG A 1 248 ? 1.429 -28.747 13.762 1.00 67.69 248 ARG A C 1
ATOM 2065 O O . ARG A 1 248 ? 0.492 -29.543 13.773 1.00 67.69 248 ARG A O 1
ATOM 2072 N N . LYS A 1 249 ? 2.443 -28.832 12.904 1.00 69.25 249 LYS A N 1
ATOM 2073 C CA . LYS A 1 249 ? 2.662 -29.966 11.985 1.00 69.25 249 LYS A CA 1
ATOM 2074 C C . LYS A 1 249 ? 3.901 -30.732 12.421 1.00 69.25 249 LYS A C 1
ATOM 2076 O O . LYS A 1 249 ? 4.761 -30.137 13.045 1.00 69.25 249 LYS A O 1
ATOM 2081 N N . ILE A 1 250 ? 4.015 -32.013 12.095 1.00 71.25 250 ILE A N 1
ATOM 2082 C CA . ILE A 1 250 ? 5.231 -32.781 12.393 1.00 71.25 250 ILE A CA 1
ATOM 2083 C C . ILE A 1 250 ? 6.229 -32.572 11.253 1.00 71.25 250 ILE A C 1
ATOM 2085 O O . ILE A 1 250 ? 5.851 -32.699 10.088 1.00 71.25 250 ILE A O 1
ATOM 2089 N N . ASN A 1 251 ? 7.478 -32.238 11.581 1.00 67.81 251 ASN A N 1
ATOM 2090 C CA . ASN A 1 251 ? 8.576 -32.250 10.623 1.00 67.81 251 ASN A CA 1
ATOM 2091 C C . ASN A 1 251 ? 8.928 -33.713 10.295 1.00 67.81 251 ASN A C 1
ATOM 2093 O O . ASN A 1 251 ? 9.357 -34.420 11.209 1.00 67.81 251 ASN A O 1
ATOM 2097 N N . PRO A 1 252 ? 8.769 -34.184 9.046 1.00 60.50 252 PRO A N 1
ATOM 2098 C CA . PRO A 1 252 ? 9.076 -35.570 8.702 1.00 60.50 252 PRO A CA 1
ATOM 2099 C C . PRO A 1 252 ? 10.547 -35.938 8.944 1.00 60.50 252 PRO A C 1
ATOM 2101 O O . PRO A 1 252 ? 10.818 -37.078 9.306 1.00 60.50 252 PRO A O 1
ATOM 2104 N N . ASP A 1 253 ? 11.469 -34.976 8.837 1.00 68.81 253 ASP A N 1
ATOM 2105 C CA . ASP A 1 253 ? 12.911 -35.221 8.966 1.00 68.81 253 ASP A CA 1
ATOM 2106 C C . ASP A 1 253 ? 13.421 -35.130 10.417 1.00 68.81 253 ASP A C 1
ATOM 2108 O O . ASP A 1 253 ? 14.524 -35.579 10.716 1.00 68.81 253 ASP A O 1
ATOM 2112 N N . GLN A 1 254 ? 12.642 -34.533 11.331 1.00 62.38 254 GLN A N 1
ATOM 2113 C CA . GLN A 1 254 ? 13.069 -34.257 12.717 1.00 62.38 254 GLN A CA 1
ATOM 2114 C C . GLN A 1 254 ? 12.110 -34.791 13.792 1.00 62.38 254 GLN A C 1
ATOM 2116 O O . GLN A 1 254 ? 12.453 -34.795 14.969 1.00 62.38 254 GLN A O 1
ATOM 2121 N N . GLY A 1 255 ? 10.889 -35.194 13.431 1.00 66.81 255 GLY A N 1
ATOM 2122 C CA . GLY A 1 255 ? 9.857 -35.626 14.382 1.00 66.81 255 GLY A CA 1
ATOM 2123 C C . GLY A 1 255 ? 9.291 -34.515 15.281 1.00 66.81 255 GLY A C 1
ATOM 2124 O O . GLY A 1 255 ? 8.418 -34.782 16.105 1.00 66.81 255 GLY A O 1
ATOM 2125 N N . GLU A 1 256 ? 9.743 -33.266 15.136 1.00 66.06 256 GLU A N 1
ATOM 2126 C CA . GLU A 1 256 ? 9.316 -32.141 15.974 1.00 66.06 256 GLU A CA 1
ATOM 2127 C C . GLU A 1 256 ? 8.020 -31.478 15.485 1.00 66.06 256 GLU A C 1
ATOM 2129 O O . GLU A 1 256 ? 7.727 -31.427 14.289 1.00 66.06 256 GLU A O 1
ATOM 2134 N N . LEU A 1 257 ? 7.256 -30.900 16.421 1.00 77.50 257 LEU A N 1
ATOM 2135 C CA . LEU A 1 257 ? 6.110 -30.046 16.105 1.00 77.50 257 LEU A CA 1
ATOM 2136 C C . LEU A 1 257 ? 6.590 -28.680 15.586 1.00 77.50 257 LEU A C 1
ATOM 2138 O O . LEU A 1 257 ? 7.010 -27.829 16.366 1.00 77.50 257 LEU A O 1
ATOM 2142 N N . ILE A 1 258 ? 6.447 -28.450 14.282 1.00 81.81 258 ILE A N 1
ATOM 2143 C CA . ILE A 1 258 ? 6.692 -27.180 13.600 1.00 81.81 258 ILE A CA 1
ATOM 2144 C C . ILE A 1 258 ? 5.623 -26.167 14.035 1.00 81.81 258 ILE A C 1
ATOM 2146 O O . ILE A 1 258 ? 4.433 -26.374 13.752 1.00 81.81 258 ILE A O 1
ATOM 2150 N N . PRO A 1 259 ? 6.007 -25.066 14.703 1.00 86.62 259 PRO A N 1
ATOM 2151 C CA . PRO A 1 259 ? 5.079 -23.998 15.025 1.00 86.62 259 PRO A CA 1
ATOM 2152 C C . PRO A 1 259 ? 4.668 -23.214 13.777 1.00 86.62 259 PRO A C 1
ATOM 2154 O O . PRO A 1 259 ? 5.361 -23.186 12.762 1.00 86.62 259 PRO A O 1
ATOM 2157 N N . THR A 1 260 ? 3.536 -22.517 13.865 1.00 89.06 260 THR A N 1
ATOM 2158 C CA . THR A 1 260 ? 3.088 -21.632 12.787 1.00 89.06 260 THR A CA 1
ATOM 2159 C C . THR A 1 260 ? 4.123 -20.517 12.552 1.00 89.06 260 THR A C 1
ATOM 2161 O O . THR A 1 260 ? 4.407 -19.770 13.491 1.00 89.06 260 THR A O 1
ATOM 2164 N N . PRO A 1 261 ? 4.648 -20.335 11.322 1.00 90.75 261 PRO A N 1
ATOM 2165 C CA . PRO A 1 261 ? 5.675 -19.333 11.063 1.00 90.75 261 PRO A CA 1
ATOM 2166 C C . PRO A 1 261 ? 5.134 -17.903 11.225 1.00 90.75 261 PRO A C 1
ATOM 2168 O O . PRO A 1 261 ? 3.965 -17.640 10.873 1.00 90.75 261 PRO A O 1
ATOM 2171 N N . PRO A 1 262 ? 5.972 -16.959 11.703 1.00 91.81 262 PRO A N 1
ATOM 2172 C CA . PRO A 1 262 ? 5.626 -15.546 11.723 1.00 91.81 262 PRO A CA 1
ATOM 2173 C C . PRO A 1 262 ? 5.449 -15.030 10.292 1.00 91.81 262 PRO A C 1
ATOM 2175 O O . PRO A 1 262 ? 6.153 -15.421 9.358 1.00 91.81 262 PRO A O 1
ATOM 2178 N N . LYS A 1 263 ? 4.475 -14.139 10.098 1.00 90.25 263 LYS A N 1
ATOM 2179 C CA . LYS A 1 263 ? 4.181 -13.578 8.778 1.00 90.25 263 LYS A CA 1
ATOM 2180 C C . LYS A 1 263 ? 5.063 -12.362 8.537 1.00 90.25 263 LYS A C 1
ATOM 2182 O O . LYS A 1 263 ? 4.961 -11.408 9.295 1.00 90.25 263 LYS A O 1
ATOM 2187 N N . ILE A 1 264 ? 5.860 -12.386 7.468 1.00 87.25 264 ILE A N 1
ATOM 2188 C CA . ILE A 1 264 ? 6.746 -11.280 7.046 1.00 87.25 264 ILE A CA 1
ATOM 2189 C C . ILE A 1 264 ? 6.590 -10.917 5.561 1.00 87.25 264 ILE A C 1
ATOM 2191 O O . ILE A 1 264 ? 7.535 -10.477 4.914 1.00 87.25 264 ILE A O 1
ATOM 2195 N N . ALA A 1 265 ? 5.406 -11.169 5.001 1.00 87.12 265 ALA A N 1
ATOM 2196 C CA . ALA A 1 265 ? 5.079 -10.850 3.612 1.00 87.12 265 ALA A CA 1
ATOM 2197 C C . ALA A 1 265 ? 4.704 -9.365 3.433 1.00 87.12 265 ALA A C 1
ATOM 2199 O O . ALA A 1 265 ? 4.632 -8.618 4.407 1.00 87.12 265 ALA A O 1
ATOM 2200 N N . VAL A 1 266 ? 4.373 -8.939 2.208 1.00 88.62 266 VAL A N 1
ATOM 2201 C CA . VAL A 1 266 ? 3.906 -7.566 1.897 1.00 88.62 266 VAL A CA 1
ATOM 2202 C C . VAL A 1 266 ? 2.767 -7.069 2.803 1.00 88.62 266 VAL A C 1
ATOM 2204 O O . VAL A 1 266 ? 2.686 -5.879 3.108 1.00 88.62 266 VAL A O 1
ATOM 2207 N N . SER A 1 267 ? 1.915 -7.967 3.309 1.00 89.19 267 SER A N 1
ATOM 2208 C CA . SER A 1 267 ? 0.866 -7.618 4.274 1.00 89.19 267 SER A CA 1
ATOM 2209 C C . SER A 1 267 ? 1.418 -6.984 5.556 1.00 89.19 267 SER A C 1
ATOM 2211 O O . SER A 1 267 ? 0.723 -6.177 6.170 1.00 89.19 267 SER A O 1
ATOM 2213 N N . GLN A 1 268 ? 2.666 -7.285 5.933 1.00 90.94 268 GLN A N 1
ATOM 2214 C CA . GLN A 1 268 ? 3.341 -6.638 7.055 1.00 90.94 268 GLN A CA 1
ATOM 2215 C C . GLN A 1 268 ? 3.777 -5.211 6.766 1.00 90.94 268 GLN A C 1
ATOM 2217 O O . GLN A 1 268 ? 3.727 -4.374 7.662 1.00 90.94 268 GLN A O 1
ATOM 2222 N N . ALA A 1 269 ? 4.156 -4.902 5.526 1.00 90.69 269 ALA A N 1
ATOM 2223 C CA . ALA A 1 269 ? 4.517 -3.536 5.158 1.00 90.69 269 ALA A CA 1
ATOM 2224 C C . ALA A 1 269 ? 3.280 -2.649 5.324 1.00 90.69 269 ALA A C 1
ATOM 2226 O O . ALA A 1 269 ? 3.320 -1.604 5.968 1.00 90.69 269 ALA A O 1
ATOM 2227 N N . LYS A 1 270 ? 2.138 -3.161 4.856 1.00 93.12 270 LYS A N 1
ATOM 2228 C CA . LYS A 1 270 ? 0.822 -2.553 5.057 1.00 93.12 270 LYS A CA 1
ATOM 2229 C C . LYS A 1 270 ? 0.403 -2.504 6.522 1.00 93.12 270 LYS A C 1
ATOM 2231 O O . LYS A 1 270 ? -0.215 -1.526 6.926 1.00 93.12 270 LYS A O 1
ATOM 2236 N N . ASN A 1 271 ? 0.711 -3.528 7.319 1.00 94.38 271 ASN A N 1
ATOM 2237 C CA . ASN A 1 271 ? 0.454 -3.533 8.759 1.00 94.38 271 ASN A CA 1
ATOM 2238 C C . ASN A 1 271 ? 1.192 -2.384 9.460 1.00 94.38 271 ASN A C 1
ATOM 2240 O O . ASN A 1 271 ? 0.558 -1.596 10.154 1.00 94.38 271 ASN A O 1
ATOM 2244 N N . ILE A 1 272 ? 2.498 -2.248 9.223 1.00 92.75 272 ILE A N 1
ATOM 2245 C CA . ILE A 1 272 ? 3.320 -1.184 9.810 1.00 92.75 272 ILE A CA 1
ATOM 2246 C C . ILE A 1 272 ? 2.824 0.183 9.342 1.00 92.75 272 ILE A C 1
ATOM 2248 O O . ILE A 1 272 ? 2.550 1.040 10.178 1.00 92.75 272 ILE A O 1
ATOM 2252 N N . ASP A 1 273 ? 2.598 0.362 8.038 1.00 92.81 273 ASP A N 1
ATOM 2253 C CA . ASP A 1 273 ? 2.049 1.613 7.504 1.00 92.81 273 ASP A CA 1
ATOM 2254 C C . ASP A 1 273 ? 0.666 1.934 8.121 1.00 92.81 273 ASP A C 1
ATOM 2256 O O . ASP A 1 273 ? 0.391 3.082 8.460 1.00 92.81 273 ASP A O 1
ATOM 2260 N N . THR A 1 274 ? -0.185 0.930 8.372 1.00 95.31 274 THR A N 1
ATOM 2261 C CA . THR A 1 274 ? -1.482 1.113 9.059 1.00 95.31 274 THR A CA 1
ATOM 2262 C C . THR A 1 274 ? -1.316 1.587 10.499 1.00 95.31 274 THR A C 1
ATOM 2264 O O . THR A 1 274 ? -2.018 2.501 10.933 1.00 95.31 274 THR A O 1
ATOM 2267 N N . ILE A 1 275 ? -0.415 0.959 11.259 1.00 95.12 275 ILE A N 1
ATOM 2268 C CA . ILE A 1 275 ? -0.155 1.319 12.658 1.00 95.12 275 ILE A CA 1
ATOM 2269 C C . ILE A 1 275 ? 0.373 2.753 12.733 1.00 95.12 275 ILE A C 1
ATOM 2271 O O . ILE A 1 275 ? -0.076 3.524 13.578 1.00 95.12 275 ILE A O 1
ATOM 2275 N N . ILE A 1 276 ? 1.268 3.132 11.818 1.00 92.06 276 ILE A N 1
ATOM 2276 C CA . ILE A 1 276 ? 1.787 4.497 11.723 1.00 92.06 276 ILE A CA 1
ATOM 2277 C C . ILE A 1 276 ? 0.664 5.493 11.411 1.00 92.06 276 ILE A C 1
ATOM 2279 O O . ILE A 1 276 ? 0.531 6.479 12.128 1.00 92.06 276 ILE A O 1
ATOM 2283 N N . VAL A 1 277 ? -0.213 5.210 10.439 1.00 92.19 277 VAL A N 1
ATOM 2284 C CA . VAL A 1 277 ? -1.388 6.058 10.140 1.00 92.19 277 VAL A CA 1
ATOM 2285 C C . VAL A 1 277 ? -2.269 6.248 11.378 1.00 92.19 277 VAL A C 1
ATOM 2287 O O . VAL A 1 277 ? -2.704 7.362 11.676 1.00 92.19 277 VAL A O 1
ATOM 2290 N N . LEU A 1 278 ? -2.557 5.169 12.110 1.00 94.62 278 LEU A N 1
ATOM 2291 C CA . LEU A 1 278 ? -3.359 5.236 13.332 1.00 94.62 278 LEU A CA 1
ATOM 2292 C C . LEU A 1 278 ? -2.669 6.066 14.419 1.00 94.62 278 LEU A C 1
ATOM 2294 O O . LEU A 1 278 ? -3.325 6.884 15.067 1.00 94.62 278 LEU A O 1
ATOM 2298 N N . LEU A 1 279 ? -1.359 5.890 14.595 1.00 93.31 279 LEU A N 1
ATOM 2299 C CA . LEU A 1 279 ? -0.564 6.653 15.551 1.00 93.31 279 LEU A CA 1
ATOM 2300 C C . LEU A 1 279 ? -0.532 8.140 15.198 1.00 93.31 279 LEU A C 1
ATOM 2302 O O . LEU A 1 279 ? -0.719 8.972 16.082 1.00 93.31 279 LEU A O 1
ATOM 2306 N N . GLU A 1 280 ? -0.365 8.490 13.925 1.00 88.94 280 GLU A N 1
ATOM 2307 C CA . GLU A 1 280 ? -0.438 9.878 13.469 1.00 88.94 280 GLU A CA 1
ATOM 2308 C C . GLU A 1 280 ? -1.811 10.487 13.750 1.00 88.94 280 GLU A C 1
ATOM 2310 O O . GLU A 1 280 ? -1.895 11.590 14.293 1.00 88.94 280 GLU A O 1
ATOM 2315 N N . LYS A 1 281 ? -2.897 9.761 13.450 1.00 89.94 281 LYS A N 1
ATOM 2316 C CA . LYS A 1 281 ? -4.267 10.205 13.755 1.00 89.94 281 LYS A CA 1
ATOM 2317 C C . LYS A 1 281 ? -4.476 10.410 15.258 1.00 89.94 281 LYS A C 1
ATOM 2319 O O . LYS A 1 281 ? -5.111 11.389 15.647 1.00 89.94 281 LYS A O 1
ATOM 2324 N N . ALA A 1 282 ? -3.938 9.529 16.101 1.00 91.75 282 ALA A N 1
ATOM 2325 C CA . ALA A 1 282 ? -3.995 9.673 17.554 1.00 91.75 282 ALA A CA 1
ATOM 2326 C C . ALA A 1 282 ? -3.171 10.878 18.040 1.00 91.75 282 ALA A C 1
ATOM 2328 O O . ALA A 1 282 ? -3.693 11.728 18.755 1.00 91.75 282 ALA A O 1
ATOM 2329 N N . ASN A 1 283 ? -1.924 11.015 17.589 1.00 90.75 283 ASN A N 1
ATOM 2330 C CA . ASN A 1 283 ? -1.039 12.118 17.969 1.00 90.75 283 ASN A CA 1
ATOM 2331 C C . ASN A 1 283 ? -1.542 13.483 17.484 1.00 90.75 283 ASN A C 1
ATOM 2333 O O . ASN A 1 283 ? -1.375 14.471 18.190 1.00 90.75 283 ASN A O 1
ATOM 2337 N N . LYS A 1 284 ? -2.211 13.560 16.327 1.00 87.31 284 LYS A N 1
ATOM 2338 C CA . LYS A 1 284 ? -2.899 14.787 15.898 1.00 87.31 284 LYS A CA 1
ATOM 2339 C C . LYS A 1 284 ? -3.983 15.210 16.890 1.00 87.31 284 LYS A C 1
ATOM 2341 O O . LYS A 1 284 ? -4.101 16.394 17.180 1.00 87.31 284 LYS A O 1
ATOM 2346 N N . LYS A 1 285 ? -4.760 14.260 17.423 1.00 89.62 285 LYS A N 1
ATOM 2347 C CA . LYS A 1 285 ? -5.771 14.551 18.453 1.00 89.62 285 LYS A CA 1
ATOM 2348 C C . LYS A 1 285 ? -5.123 15.023 19.755 1.00 89.62 285 LYS A C 1
ATOM 2350 O O . LYS A 1 285 ? -5.572 16.023 20.292 1.00 89.62 285 LYS A O 1
ATOM 2355 N N . ARG A 1 286 ? -4.044 14.367 20.195 1.00 90.06 286 ARG A N 1
ATOM 2356 C CA . ARG A 1 286 ? -3.265 14.766 21.385 1.00 90.06 286 ARG A CA 1
ATOM 2357 C C . ARG A 1 286 ? -2.774 16.206 21.291 1.00 90.06 286 ARG A C 1
ATOM 2359 O O . ARG A 1 286 ? -3.076 17.013 22.157 1.00 90.06 286 ARG A O 1
ATOM 2366 N N . VAL A 1 287 ? -2.138 16.561 20.174 1.00 87.75 287 VAL A N 1
ATOM 2367 C CA . VAL A 1 287 ? -1.646 17.929 19.939 1.00 87.75 287 VAL A CA 1
ATOM 2368 C C . VAL A 1 287 ? -2.780 18.957 19.987 1.00 87.75 287 VAL A C 1
ATOM 2370 O O . VAL A 1 287 ? -2.604 20.016 20.578 1.00 87.75 287 VAL A O 1
ATOM 2373 N N . LYS A 1 288 ? -3.958 18.649 19.422 1.00 88.00 288 LYS A N 1
ATOM 2374 C CA . LYS A 1 288 ? -5.137 19.533 19.511 1.00 88.00 288 LYS A CA 1
ATOM 2375 C C . LYS A 1 288 ? -5.641 19.726 20.945 1.00 88.00 288 LYS A C 1
ATOM 2377 O O . LYS A 1 288 ? -6.255 20.745 21.225 1.00 88.00 288 LYS A O 1
ATOM 2382 N N . LEU A 1 289 ? -5.384 18.765 21.828 1.00 90.62 289 LEU A N 1
ATOM 2383 C CA . LEU A 1 289 ? -5.719 18.817 23.253 1.00 90.62 289 LEU A CA 1
ATOM 2384 C C . LEU A 1 289 ? -4.577 19.386 24.117 1.00 90.62 289 LEU A C 1
ATOM 2386 O O . LEU A 1 289 ? -4.704 19.422 25.334 1.00 90.62 289 LEU A O 1
ATOM 2390 N N . GLY A 1 290 ? -3.463 19.819 23.514 1.00 90.69 290 GLY A N 1
ATOM 2391 C CA . GLY A 1 290 ? -2.281 20.294 24.243 1.00 90.69 290 GLY A CA 1
ATOM 2392 C C . GLY A 1 290 ? -1.434 19.182 24.875 1.00 90.69 290 GLY A C 1
ATOM 2393 O O . GLY A 1 290 ? -0.541 19.471 25.665 1.00 90.69 290 GLY A O 1
ATOM 2394 N N . GLU A 1 291 ? -1.689 17.919 24.533 1.00 92.88 291 GLU A N 1
ATOM 2395 C CA . GLU A 1 291 ? -0.935 16.765 25.024 1.00 92.88 291 GLU A CA 1
ATOM 2396 C C . GLU A 1 291 ? 0.312 16.491 24.166 1.00 92.88 291 GLU A C 1
ATOM 2398 O O . GLU A 1 291 ? 0.336 16.719 22.948 1.00 92.88 291 GLU A O 1
ATOM 2403 N N . GLU A 1 292 ? 1.347 15.923 24.789 1.00 91.31 292 GLU A N 1
ATOM 2404 C CA . GLU A 1 292 ? 2.556 15.504 24.085 1.00 91.31 292 GLU A CA 1
ATOM 2405 C C . GLU A 1 292 ? 2.298 14.327 23.133 1.00 91.31 292 GLU A C 1
ATOM 2407 O O . GLU A 1 292 ? 1.456 13.448 23.352 1.00 91.31 292 GLU A O 1
ATOM 2412 N N . LYS A 1 293 ? 3.070 14.285 22.043 1.00 91.25 293 LYS A N 1
ATOM 2413 C CA . LYS A 1 293 ? 3.069 13.130 21.144 1.00 91.25 293 LYS A CA 1
ATOM 2414 C C . LYS A 1 293 ? 3.698 11.939 21.851 1.00 91.25 293 LYS A C 1
ATOM 2416 O O . LYS A 1 293 ? 4.732 12.071 22.493 1.00 91.25 293 LYS A O 1
ATOM 2421 N N . THR A 1 294 ? 3.133 10.758 21.638 1.00 94.19 294 THR A N 1
ATOM 2422 C CA . THR A 1 294 ? 3.677 9.514 22.192 1.00 94.19 294 THR A CA 1
ATOM 2423 C C . THR A 1 294 ? 3.903 8.487 21.093 1.00 94.19 294 THR A C 1
ATOM 2425 O O . THR A 1 294 ? 3.318 8.575 20.011 1.00 94.19 294 THR A O 1
ATOM 2428 N N . ALA A 1 295 ? 4.757 7.500 21.363 1.00 92.88 295 ALA A N 1
ATOM 2429 C CA . ALA A 1 295 ? 4.952 6.328 20.508 1.00 92.88 295 ALA A CA 1
ATOM 2430 C C . ALA A 1 295 ? 4.010 5.166 20.896 1.00 92.88 295 ALA A C 1
ATOM 2432 O O . ALA A 1 295 ? 4.268 4.004 20.576 1.00 92.88 295 ALA A O 1
ATOM 2433 N N . MET A 1 296 ? 2.923 5.482 21.610 1.00 95.00 296 MET A N 1
ATOM 2434 C CA . MET A 1 296 ? 1.926 4.529 22.086 1.00 95.00 296 MET A CA 1
ATOM 2435 C C . MET A 1 296 ? 0.583 4.756 21.392 1.00 95.00 296 MET A C 1
ATOM 2437 O O . MET A 1 296 ? 0.064 5.879 21.299 1.00 95.00 296 MET A O 1
ATOM 2441 N N . LEU A 1 297 ? -0.007 3.658 20.939 1.00 95.56 297 LEU A N 1
ATOM 2442 C CA . LEU A 1 297 ? -1.272 3.626 20.230 1.00 95.56 297 LEU A CA 1
ATOM 2443 C C . LEU A 1 297 ? -2.222 2.642 20.911 1.00 95.56 297 LEU A C 1
ATOM 2445 O O . LEU A 1 297 ? -1.921 1.458 21.032 1.00 95.56 297 LEU A O 1
ATOM 2449 N N . GLU A 1 298 ? -3.411 3.123 21.256 1.00 95.06 298 GLU A N 1
ATOM 2450 C CA . GLU A 1 298 ? -4.558 2.268 21.531 1.00 95.06 298 GLU A CA 1
ATOM 2451 C C . GLU A 1 298 ? -5.591 2.416 20.419 1.00 95.06 298 GLU A C 1
ATOM 2453 O O . GLU A 1 298 ? -5.919 3.532 20.012 1.00 95.06 298 GLU A O 1
ATOM 2458 N N . PHE A 1 299 ? -6.135 1.302 19.936 1.00 94.69 299 PHE A N 1
ATOM 2459 C CA . PHE A 1 299 ? -7.099 1.322 18.838 1.00 94.69 299 PHE A CA 1
ATOM 2460 C C . PHE A 1 299 ? -8.057 0.137 18.895 1.00 94.69 299 PHE A C 1
ATOM 2462 O O . PHE A 1 299 ? -7.743 -0.926 19.435 1.00 94.69 299 PHE A O 1
ATOM 2469 N N . TYR A 1 300 ? -9.238 0.294 18.299 1.00 92.94 300 TYR A N 1
ATOM 2470 C CA . TYR A 1 300 ? -10.118 -0.843 18.066 1.00 92.94 300 TYR A CA 1
ATOM 2471 C C . TYR A 1 300 ? -9.697 -1.572 16.794 1.00 92.94 300 TYR A C 1
ATOM 2473 O O . TYR A 1 300 ? -9.390 -0.956 15.775 1.00 92.94 300 TYR A O 1
ATOM 2481 N N . PHE A 1 301 ? -9.776 -2.904 16.811 1.00 91.94 301 PHE A N 1
ATOM 2482 C CA . PHE A 1 301 ? -9.448 -3.729 15.643 1.00 91.94 301 PHE A CA 1
ATOM 2483 C C . PHE A 1 301 ? -10.238 -3.331 14.383 1.00 91.94 301 PHE A C 1
ATOM 2485 O O . PHE A 1 301 ? -9.721 -3.428 13.273 1.00 91.94 301 PHE A O 1
ATOM 2492 N N . ARG A 1 302 ? -11.472 -2.832 14.546 1.00 92.06 302 ARG A N 1
ATOM 2493 C CA . ARG A 1 302 ? -12.288 -2.322 13.434 1.00 92.06 302 ARG A CA 1
ATOM 2494 C C . ARG A 1 302 ? -11.631 -1.136 12.718 1.00 92.06 302 ARG A C 1
ATOM 2496 O O . ARG A 1 302 ? -11.694 -1.072 11.499 1.00 92.06 302 ARG A O 1
ATOM 2503 N N . ASP A 1 303 ? -10.980 -0.233 13.452 1.00 93.31 303 ASP A N 1
ATOM 2504 C CA . ASP A 1 303 ? -10.378 0.980 12.889 1.00 93.31 303 ASP A CA 1
ATOM 2505 C C . ASP A 1 303 ? -9.151 0.605 12.047 1.00 93.31 303 ASP A C 1
ATOM 2507 O O . ASP A 1 303 ? -8.968 1.088 10.930 1.00 93.31 303 ASP A O 1
ATOM 2511 N N . TYR A 1 304 ? -8.376 -0.359 12.545 1.00 94.81 304 TYR A N 1
ATOM 2512 C CA . TYR A 1 304 ? -7.298 -1.004 11.805 1.00 94.81 304 TYR A CA 1
ATOM 2513 C C . TYR A 1 304 ? -7.801 -1.708 10.539 1.00 94.81 304 TYR A C 1
ATOM 2515 O O . TYR A 1 304 ? -7.288 -1.466 9.447 1.00 94.81 304 TYR A O 1
ATOM 2523 N N . ALA A 1 305 ? -8.841 -2.538 10.653 1.00 93.94 305 ALA A N 1
ATOM 2524 C CA . ALA A 1 305 ? -9.397 -3.264 9.515 1.00 93.94 305 ALA A CA 1
ATOM 2525 C C . ALA A 1 305 ? -9.952 -2.320 8.430 1.00 93.94 305 ALA A C 1
ATOM 2527 O O . ALA A 1 305 ? -9.779 -2.593 7.242 1.00 93.94 305 ALA A O 1
ATOM 2528 N N . LYS A 1 306 ? -10.541 -1.179 8.812 1.00 93.06 306 LYS A N 1
ATOM 2529 C CA . LYS A 1 306 ? -11.000 -0.150 7.864 1.00 93.06 306 LYS A CA 1
ATOM 2530 C C . LYS A 1 306 ? -9.861 0.432 7.034 1.00 93.06 306 LYS A C 1
ATOM 2532 O O . LYS A 1 306 ? -9.983 0.500 5.815 1.00 93.06 306 LYS A O 1
ATOM 2537 N N . ILE A 1 307 ? -8.736 0.788 7.658 1.00 93.19 307 ILE A N 1
ATOM 2538 C CA . ILE A 1 307 ? -7.551 1.281 6.927 1.00 93.19 307 ILE A CA 1
ATOM 2539 C C . ILE A 1 307 ? -6.978 0.185 6.017 1.00 93.19 307 ILE A C 1
ATOM 2541 O O . ILE A 1 307 ? -6.542 0.465 4.903 1.00 93.19 307 ILE A O 1
ATOM 2545 N N . ARG A 1 308 ? -7.068 -1.083 6.437 1.00 93.25 308 ARG A N 1
ATOM 2546 C CA . ARG A 1 308 ? -6.731 -2.260 5.616 1.00 93.25 308 ARG A CA 1
ATOM 2547 C C . ARG A 1 308 ? -7.756 -2.568 4.508 1.00 93.25 308 ARG A C 1
ATOM 2549 O O . ARG A 1 308 ? -7.632 -3.605 3.858 1.00 93.25 308 ARG A O 1
ATOM 2556 N N . GLY A 1 309 ? -8.740 -1.695 4.268 1.00 91.62 309 GLY A N 1
ATOM 2557 C CA . GLY A 1 309 ? -9.675 -1.779 3.140 1.00 91.62 309 GLY A CA 1
ATOM 2558 C C . GLY A 1 309 ? -10.887 -2.687 3.365 1.00 91.62 309 GLY A C 1
ATOM 2559 O O . GLY A 1 309 ? -11.505 -3.138 2.398 1.00 91.62 309 GLY A O 1
ATOM 2560 N N . TYR A 1 310 ? -11.227 -3.007 4.616 1.00 91.81 310 TYR A N 1
ATOM 2561 C CA . TYR A 1 310 ? -12.406 -3.815 4.941 1.00 91.81 310 TYR A CA 1
ATOM 2562 C C . TYR A 1 310 ? -13.594 -2.937 5.332 1.00 91.81 310 TYR A C 1
ATOM 2564 O O . TYR A 1 310 ? -13.483 -2.029 6.156 1.00 91.81 310 TYR A O 1
ATOM 2572 N N . SER A 1 311 ? -14.750 -3.233 4.745 1.00 89.12 311 SER A N 1
ATOM 2573 C CA . SER A 1 311 ? -16.019 -2.581 5.068 1.00 89.12 311 SER A CA 1
ATOM 2574 C C . SER A 1 311 ? -16.564 -3.038 6.422 1.00 89.12 311 SER A C 1
ATOM 2576 O O . SER A 1 311 ? -16.286 -4.150 6.872 1.00 89.12 311 SER A O 1
ATOM 2578 N N . ASP A 1 312 ? -17.427 -2.226 7.042 1.00 88.31 312 ASP A N 1
ATOM 2579 C CA . ASP A 1 312 ? -18.119 -2.603 8.285 1.00 88.31 312 ASP A CA 1
ATOM 2580 C C . ASP A 1 312 ? -18.861 -3.940 8.145 1.00 88.31 312 ASP A C 1
ATOM 2582 O O . ASP A 1 312 ? -18.809 -4.784 9.034 1.00 88.31 312 ASP A O 1
ATOM 2586 N N . LYS A 1 313 ? -19.465 -4.191 6.977 1.00 88.19 313 LYS A N 1
ATOM 2587 C CA . LYS A 1 313 ? -20.156 -5.449 6.671 1.00 88.19 313 LYS A CA 1
ATOM 2588 C C . LYS A 1 313 ? -19.213 -6.655 6.661 1.00 88.19 313 LYS A C 1
ATOM 2590 O O . LYS A 1 313 ? -19.590 -7.714 7.161 1.00 88.19 313 LYS A O 1
ATOM 2595 N N . GLU A 1 314 ? -18.016 -6.526 6.089 1.00 88.19 314 GLU A N 1
ATOM 2596 C CA . GLU A 1 314 ? -16.996 -7.586 6.129 1.00 88.19 314 GLU A CA 1
ATOM 2597 C C . GLU A 1 314 ? -16.509 -7.816 7.564 1.00 88.19 314 GLU A C 1
ATOM 2599 O O . GLU A 1 314 ? -16.461 -8.957 8.020 1.00 88.19 314 GLU A O 1
ATOM 2604 N N . ILE A 1 315 ? -16.221 -6.735 8.295 1.00 88.38 315 ILE A N 1
ATOM 2605 C CA . ILE A 1 315 ? -15.749 -6.770 9.687 1.00 88.38 315 ILE A CA 1
ATOM 2606 C C . ILE A 1 315 ? -16.761 -7.475 10.595 1.00 88.38 315 ILE A C 1
ATOM 2608 O O . ILE A 1 315 ? -16.380 -8.386 11.332 1.00 88.38 315 ILE A O 1
ATOM 2612 N N . SER A 1 316 ? -18.042 -7.110 10.508 1.00 85.31 316 SER A N 1
ATOM 2613 C CA . SER A 1 316 ? -19.115 -7.703 11.314 1.00 85.31 316 SER A CA 1
ATOM 2614 C C . SER A 1 316 ? -19.354 -9.180 11.002 1.00 85.31 316 SER A C 1
ATOM 2616 O O . SER A 1 316 ? -19.650 -9.949 11.912 1.00 85.31 316 SER A O 1
ATOM 2618 N N . ARG A 1 317 ? -19.215 -9.597 9.737 1.00 85.06 317 ARG A N 1
ATOM 2619 C CA . ARG A 1 317 ? -19.324 -11.015 9.342 1.00 85.06 317 ARG A CA 1
ATOM 2620 C C . ARG A 1 317 ? -18.139 -11.849 9.826 1.00 85.06 317 ARG A C 1
ATOM 2622 O O . ARG A 1 317 ? -18.282 -13.046 10.060 1.00 85.06 317 ARG A O 1
ATOM 2629 N N . GLY A 1 318 ? -16.976 -11.220 9.964 1.00 82.25 318 GLY A N 1
ATOM 2630 C CA . GLY A 1 318 ? -15.731 -11.873 10.332 1.00 82.25 318 GLY A CA 1
ATOM 2631 C C . GLY A 1 318 ? -15.263 -12.910 9.308 1.00 82.25 318 GLY A C 1
ATOM 2632 O O . GLY A 1 318 ? -15.531 -12.799 8.114 1.00 82.25 318 GLY A O 1
ATOM 2633 N N . GLY A 1 319 ? -14.513 -13.913 9.770 1.00 85.06 319 GLY A N 1
ATOM 2634 C CA . GLY A 1 319 ? -13.971 -14.985 8.929 1.00 85.06 319 GLY A CA 1
ATOM 2635 C C . GLY A 1 319 ? -12.444 -15.005 8.871 1.00 85.06 319 GLY A C 1
ATOM 2636 O O . GLY A 1 319 ? -11.762 -14.451 9.734 1.00 85.06 319 GLY A O 1
ATOM 2637 N N . LYS A 1 320 ? -11.894 -15.673 7.847 1.00 86.19 320 LYS A N 1
ATOM 2638 C CA . LYS A 1 320 ? -10.446 -15.941 7.734 1.00 86.19 320 LYS A CA 1
ATOM 2639 C C . LYS A 1 320 ? -9.595 -14.668 7.723 1.00 86.19 320 LYS A C 1
ATOM 2641 O O . LYS A 1 320 ? -8.540 -14.649 8.347 1.00 86.19 320 LYS A O 1
ATOM 2646 N N . PHE A 1 321 ? -10.070 -13.591 7.095 1.00 87.56 321 PHE A N 1
ATOM 2647 C CA . PHE A 1 321 ? -9.312 -12.341 7.027 1.00 87.56 321 PHE A CA 1
ATOM 2648 C C . PHE A 1 321 ? -9.075 -11.711 8.412 1.00 87.56 321 PHE A C 1
ATOM 2650 O O . PHE A 1 321 ? -8.023 -11.118 8.629 1.00 87.56 321 PHE A O 1
ATOM 2657 N N . ASN A 1 322 ? -9.998 -11.875 9.374 1.00 88.06 322 ASN A N 1
ATOM 2658 C CA . ASN A 1 322 ? -9.800 -11.375 10.739 1.00 88.06 322 ASN A CA 1
ATOM 2659 C C . ASN A 1 322 ? -8.591 -12.045 11.395 1.00 88.06 322 ASN A C 1
ATOM 2661 O O . ASN A 1 322 ? -7.799 -11.376 12.055 1.00 88.06 322 ASN A O 1
ATOM 2665 N N . ASN A 1 323 ? -8.441 -13.357 11.202 1.00 87.44 323 ASN A N 1
ATOM 2666 C CA . ASN A 1 323 ? -7.296 -14.097 11.723 1.00 87.44 323 ASN A CA 1
ATOM 2667 C C . ASN A 1 323 ? -6.005 -13.665 11.022 1.00 87.44 323 ASN A C 1
ATOM 2669 O O . ASN A 1 323 ? -5.002 -13.458 11.696 1.00 87.44 323 ASN A O 1
ATOM 2673 N N . GLU A 1 324 ? -6.045 -13.443 9.706 1.00 89.00 324 GLU A N 1
ATOM 2674 C CA . GLU A 1 324 ? -4.895 -12.943 8.944 1.00 89.00 324 GLU A CA 1
ATOM 2675 C C . GLU A 1 324 ? -4.437 -11.555 9.402 1.00 89.00 324 GLU A C 1
ATOM 2677 O O . GLU A 1 324 ? -3.247 -11.335 9.600 1.00 89.00 324 GLU A O 1
ATOM 2682 N N . LEU A 1 325 ? -5.369 -10.629 9.628 1.00 91.50 325 LEU A N 1
ATOM 2683 C CA . LEU A 1 325 ? -5.078 -9.284 10.126 1.00 91.50 325 LEU A CA 1
ATOM 2684 C C . LEU A 1 325 ? -4.553 -9.287 11.570 1.00 91.50 325 LEU A C 1
ATOM 2686 O O . LEU A 1 325 ? -3.660 -8.514 11.910 1.00 91.50 325 LEU A O 1
ATOM 2690 N N . ARG A 1 326 ? -5.074 -10.167 12.434 1.00 91.12 326 ARG A N 1
ATOM 2691 C CA . ARG A 1 326 ? -4.532 -10.353 13.792 1.00 91.12 326 ARG A CA 1
ATOM 2692 C C . ARG A 1 326 ? -3.136 -10.954 13.753 1.00 91.12 326 ARG A C 1
ATOM 2694 O O . ARG A 1 326 ? -2.261 -10.501 14.480 1.00 91.12 326 ARG A O 1
ATOM 2701 N N . LYS A 1 327 ? -2.916 -11.944 12.887 1.00 90.94 327 LYS A N 1
ATOM 2702 C CA . LYS A 1 327 ? -1.595 -12.531 12.672 1.00 90.94 327 LYS A CA 1
ATOM 2703 C C . LYS A 1 327 ? -0.616 -11.492 12.128 1.00 90.94 327 LYS A C 1
ATOM 2705 O O . LYS A 1 327 ? 0.535 -11.486 12.562 1.00 90.94 327 LYS A O 1
ATOM 2710 N N . ASP A 1 328 ? -1.070 -10.603 11.239 1.00 91.88 328 ASP A N 1
ATOM 2711 C CA . ASP A 1 328 ? -0.275 -9.470 10.765 1.00 91.88 328 ASP A CA 1
ATOM 2712 C C . ASP A 1 328 ? 0.186 -8.616 11.967 1.00 91.88 328 ASP A C 1
ATOM 2714 O O . ASP A 1 328 ? 1.388 -8.484 12.196 1.00 91.88 328 ASP A O 1
ATOM 2718 N N . LEU A 1 329 ? -0.759 -8.146 12.794 1.00 92.75 329 LEU A N 1
ATOM 2719 C CA . LEU A 1 329 ? -0.487 -7.356 14.004 1.00 92.75 329 LEU A CA 1
ATOM 2720 C C . LEU A 1 329 ? 0.473 -8.050 14.980 1.00 92.75 329 LEU A C 1
ATOM 2722 O O . LEU A 1 329 ? 1.380 -7.412 15.508 1.00 92.75 329 LEU A O 1
ATOM 2726 N N . ILE A 1 330 ? 0.288 -9.343 15.230 1.00 93.06 330 ILE A N 1
ATOM 2727 C CA . ILE A 1 330 ? 1.070 -10.076 16.231 1.00 93.06 330 ILE A CA 1
ATOM 2728 C C . ILE A 1 330 ? 2.490 -10.350 15.733 1.00 93.06 330 ILE A C 1
ATOM 2730 O O . ILE A 1 330 ? 3.434 -10.156 16.493 1.00 93.06 330 ILE A O 1
ATOM 2734 N N . SER A 1 331 ? 2.668 -10.759 14.470 1.00 92.75 331 SER A N 1
ATOM 2735 C CA . SER A 1 331 ? 3.957 -11.296 13.998 1.00 92.75 331 SER A CA 1
ATOM 2736 C C . SER A 1 331 ? 5.115 -10.313 14.193 1.00 92.75 331 SER A C 1
ATOM 2738 O O . SER A 1 331 ? 6.113 -10.683 14.802 1.00 92.75 331 SER A O 1
ATOM 2740 N N . MET A 1 332 ? 4.993 -9.053 13.761 1.00 90.06 332 MET A N 1
ATOM 2741 C CA . MET A 1 332 ? 6.085 -8.073 13.935 1.00 90.06 332 MET A CA 1
ATOM 2742 C C . MET A 1 332 ? 6.245 -7.603 15.387 1.00 90.06 332 MET A C 1
ATOM 2744 O O . MET A 1 332 ? 7.292 -7.062 15.738 1.00 90.06 332 MET A O 1
ATOM 2748 N N . GLY A 1 333 ? 5.220 -7.820 16.217 1.00 92.00 333 GLY A N 1
ATOM 2749 C CA . GLY A 1 333 ? 5.215 -7.447 17.627 1.00 92.00 333 GLY A CA 1
ATOM 2750 C C . GLY A 1 333 ? 5.979 -8.413 18.537 1.00 92.00 333 GLY A C 1
ATOM 2751 O O . GLY A 1 333 ? 6.384 -8.033 19.632 1.00 92.00 333 GLY A O 1
ATOM 2752 N N . ILE A 1 334 ? 6.186 -9.658 18.094 1.00 91.38 334 ILE A N 1
ATOM 2753 C CA . ILE A 1 334 ? 6.812 -10.722 18.902 1.00 91.38 334 ILE A CA 1
ATOM 2754 C C . ILE A 1 334 ? 8.034 -11.371 18.240 1.00 91.38 334 ILE A C 1
ATOM 2756 O O . ILE A 1 334 ? 8.696 -12.194 18.864 1.00 91.38 334 ILE A O 1
ATOM 2760 N N . THR A 1 335 ? 8.313 -11.049 16.973 1.00 92.69 335 THR A N 1
ATOM 2761 C CA . THR A 1 335 ? 9.407 -11.673 16.217 1.00 92.69 335 THR A CA 1
ATOM 2762 C C . THR A 1 335 ? 10.656 -10.808 16.270 1.00 92.69 335 THR A C 1
ATOM 2764 O O . THR A 1 335 ? 10.605 -9.614 15.970 1.00 92.69 335 THR A O 1
ATOM 2767 N N . ARG A 1 336 ? 11.784 -11.434 16.600 1.00 92.06 336 ARG A N 1
ATOM 2768 C CA . ARG A 1 336 ? 13.130 -10.873 16.474 1.00 92.06 336 ARG A CA 1
ATOM 2769 C C . ARG A 1 336 ? 13.765 -11.374 15.182 1.00 92.06 336 ARG A C 1
ATOM 2771 O O . ARG A 1 336 ? 13.551 -12.516 14.783 1.00 92.06 336 ARG A O 1
ATOM 2778 N N . PHE A 1 337 ? 14.556 -10.534 14.531 1.00 90.81 337 PHE A N 1
ATOM 2779 C CA . PHE A 1 337 ? 15.183 -10.839 13.251 1.00 90.81 337 PHE A CA 1
ATOM 2780 C C . PHE A 1 337 ? 16.701 -10.740 13.341 1.00 90.81 337 PHE A C 1
ATOM 2782 O O . PHE A 1 337 ? 17.248 -9.870 14.018 1.00 90.81 337 PHE A O 1
ATOM 2789 N N . ILE A 1 338 ? 17.383 -11.622 12.621 1.00 90.00 338 ILE A N 1
ATOM 2790 C CA . ILE A 1 338 ? 18.823 -11.586 12.402 1.00 90.00 338 ILE A CA 1
ATOM 2791 C C . ILE A 1 338 ? 19.031 -11.504 10.896 1.00 90.00 338 ILE A C 1
ATOM 2793 O O . ILE A 1 338 ? 18.675 -12.424 10.162 1.00 90.00 338 ILE A O 1
ATOM 2797 N N . LEU A 1 339 ? 19.584 -10.386 10.436 1.00 86.94 339 LEU A N 1
ATOM 2798 C CA . LEU A 1 339 ? 19.998 -10.229 9.050 1.00 86.94 339 LEU A CA 1
ATOM 2799 C C . LEU A 1 339 ? 21.409 -10.781 8.892 1.00 86.94 339 LEU A C 1
ATOM 2801 O O . LEU A 1 339 ? 22.363 -10.286 9.504 1.00 86.94 339 LEU A O 1
ATOM 2805 N N . GLU A 1 340 ? 21.524 -11.800 8.053 1.00 77.94 340 GLU A N 1
ATOM 2806 C CA . GLU A 1 340 ? 22.779 -12.458 7.722 1.00 77.94 340 GLU A CA 1
ATOM 2807 C C . GLU A 1 340 ? 23.336 -11.797 6.457 1.00 77.94 340 GLU A C 1
ATOM 2809 O O . GLU A 1 340 ? 22.984 -12.126 5.328 1.00 77.94 340 GLU A O 1
ATOM 2814 N N . SER A 1 341 ? 24.150 -10.761 6.672 1.00 71.25 341 SER A N 1
ATOM 2815 C CA . SER A 1 341 ? 24.910 -10.065 5.626 1.00 71.25 341 SER A CA 1
ATOM 2816 C C . SER A 1 341 ? 26.418 -10.225 5.880 1.00 71.25 341 SER A C 1
ATOM 2818 O O . SER A 1 341 ? 26.825 -11.059 6.686 1.00 71.25 341 SER A O 1
ATOM 2820 N N . LYS A 1 342 ? 27.273 -9.377 5.280 1.00 62.38 342 LYS A N 1
ATOM 2821 C CA . LYS A 1 342 ? 28.711 -9.296 5.635 1.00 62.38 342 LYS A CA 1
ATOM 2822 C C . LYS A 1 342 ? 28.952 -9.101 7.144 1.00 62.38 342 LYS A C 1
ATOM 2824 O O . LYS A 1 342 ? 30.034 -9.411 7.632 1.00 62.38 342 LYS A O 1
ATOM 2829 N N . LYS A 1 343 ? 27.962 -8.569 7.874 1.00 75.50 343 LYS A N 1
ATOM 2830 C CA . LYS A 1 343 ? 27.896 -8.543 9.342 1.00 75.50 343 LYS A CA 1
ATOM 2831 C C . LYS A 1 343 ? 26.513 -9.020 9.799 1.00 75.50 343 LYS A C 1
ATOM 2833 O O . LYS A 1 343 ? 25.515 -8.703 9.148 1.00 75.50 343 LYS A O 1
ATOM 2838 N N . LYS A 1 344 ? 26.448 -9.742 10.924 1.00 80.06 344 LYS A N 1
ATOM 2839 C CA . LYS A 1 344 ? 25.178 -10.102 11.575 1.00 80.06 344 LYS A CA 1
ATOM 2840 C C . LYS A 1 344 ? 24.567 -8.852 12.209 1.00 80.06 344 LYS A C 1
ATOM 2842 O O . LYS A 1 344 ? 25.208 -8.219 13.046 1.00 80.06 344 LYS A O 1
ATOM 2847 N N . ILE A 1 345 ? 23.350 -8.491 11.804 1.00 84.44 345 ILE A N 1
ATOM 2848 C CA . ILE A 1 345 ? 22.598 -7.361 12.373 1.00 84.44 345 ILE A CA 1
ATOM 2849 C C . ILE A 1 345 ? 21.365 -7.918 13.076 1.00 84.44 345 ILE A C 1
ATOM 2851 O O . ILE A 1 345 ? 20.553 -8.596 12.448 1.00 84.44 345 ILE A O 1
ATOM 2855 N N . ILE A 1 346 ? 21.221 -7.627 14.369 1.00 84.00 346 ILE A N 1
ATOM 2856 C CA . ILE A 1 346 ? 20.053 -8.027 15.158 1.00 84.00 346 ILE A CA 1
ATOM 2857 C C . ILE A 1 346 ? 19.038 -6.888 15.136 1.00 84.00 346 ILE A C 1
ATOM 2859 O O . ILE A 1 346 ? 19.349 -5.754 15.491 1.00 84.00 346 ILE A O 1
ATOM 2863 N N . ILE A 1 347 ? 17.817 -7.211 14.729 1.00 84.50 347 ILE A N 1
ATOM 2864 C CA . ILE A 1 347 ? 16.669 -6.313 14.709 1.00 84.50 347 ILE A CA 1
ATOM 2865 C C . ILE A 1 347 ? 15.649 -6.881 15.697 1.00 84.50 347 ILE A C 1
ATOM 2867 O O . ILE A 1 347 ? 15.035 -7.919 15.449 1.00 84.50 347 ILE A O 1
ATOM 2871 N N . ASN A 1 348 ? 15.481 -6.212 16.837 1.00 85.44 348 ASN A N 1
ATOM 2872 C CA . ASN A 1 348 ? 14.430 -6.555 17.799 1.00 85.44 348 ASN A CA 1
ATOM 2873 C C . ASN A 1 348 ? 13.040 -6.316 17.193 1.00 85.44 348 ASN A C 1
ATOM 2875 O O . ASN A 1 348 ? 12.908 -5.592 16.201 1.00 85.44 348 ASN A O 1
ATOM 2879 N N . ASN A 1 349 ? 12.003 -6.893 17.805 1.00 87.94 349 ASN A N 1
ATOM 2880 C CA . ASN A 1 349 ? 10.614 -6.638 17.425 1.00 87.94 349 ASN A CA 1
ATOM 2881 C C . ASN A 1 349 ? 10.345 -5.125 17.338 1.00 87.94 349 ASN A C 1
ATOM 2883 O O . ASN A 1 349 ? 10.766 -4.357 18.205 1.00 87.94 349 ASN A O 1
ATOM 2887 N N . LEU A 1 350 ? 9.658 -4.689 16.278 1.00 85.75 350 LEU A N 1
ATOM 2888 C CA . LEU A 1 350 ? 9.464 -3.257 15.986 1.00 85.75 350 LEU A CA 1
ATOM 2889 C C . LEU A 1 350 ? 8.628 -2.543 17.049 1.00 85.75 350 LEU A C 1
ATOM 2891 O O . LEU A 1 350 ? 8.809 -1.357 17.319 1.00 85.75 350 LEU A O 1
ATOM 2895 N N . TYR A 1 351 ? 7.699 -3.274 17.647 1.00 93.12 351 TYR A N 1
ATOM 2896 C CA . TYR A 1 351 ? 6.827 -2.792 18.700 1.00 93.12 351 TYR A CA 1
ATOM 2897 C C . TYR A 1 351 ? 6.503 -3.931 19.656 1.00 93.12 351 TYR A C 1
ATOM 2899 O O . TYR A 1 351 ? 6.580 -5.101 19.286 1.00 93.12 351 TYR A O 1
ATOM 2907 N N . GLY A 1 352 ? 6.123 -3.607 20.884 1.00 92.75 352 GLY A N 1
ATOM 2908 C CA . GLY A 1 352 ? 5.380 -4.536 21.722 1.00 92.75 352 GLY A CA 1
ATOM 2909 C C . GLY A 1 352 ? 3.882 -4.433 21.449 1.00 92.75 352 GLY A C 1
ATOM 2910 O O . GLY A 1 352 ? 3.384 -3.411 20.966 1.00 92.75 352 GLY A O 1
ATOM 2911 N N . ILE A 1 353 ? 3.166 -5.522 21.721 1.00 93.19 353 ILE A N 1
ATOM 2912 C CA . ILE A 1 353 ? 1.735 -5.634 21.446 1.00 93.19 353 ILE A CA 1
ATOM 2913 C C . ILE A 1 353 ? 0.962 -6.109 22.675 1.00 93.19 353 ILE A C 1
ATOM 2915 O O . ILE A 1 353 ? 1.268 -7.132 23.284 1.00 93.19 353 ILE A O 1
ATOM 2919 N N . GLY A 1 354 ? -0.074 -5.353 23.022 1.00 91.69 354 GLY A N 1
ATOM 2920 C CA . GLY A 1 354 ? -1.054 -5.669 24.049 1.00 91.69 354 GLY A CA 1
ATOM 2921 C C . GLY A 1 354 ? -2.279 -6.287 23.396 1.00 91.69 354 GLY A C 1
ATOM 2922 O O . GLY A 1 354 ? -3.091 -5.582 22.791 1.00 91.69 354 GLY A O 1
ATOM 2923 N N . ILE A 1 355 ? -2.402 -7.609 23.503 1.00 87.94 355 ILE A N 1
ATOM 2924 C CA . ILE A 1 355 ? -3.532 -8.355 22.946 1.00 87.94 355 ILE A CA 1
ATOM 2925 C C . ILE A 1 355 ? -4.705 -8.265 23.935 1.00 87.94 355 ILE A C 1
ATOM 2927 O O . ILE A 1 355 ? -4.549 -8.646 25.099 1.00 87.94 355 ILE A O 1
ATOM 2931 N N . PRO A 1 356 ? -5.892 -7.794 23.513 1.00 85.44 356 PRO A N 1
ATOM 2932 C CA . PRO A 1 356 ? -7.036 -7.715 24.407 1.00 85.44 356 PRO A CA 1
ATOM 2933 C C . PRO A 1 356 ? -7.462 -9.109 24.875 1.00 85.44 356 PRO A C 1
ATOM 2935 O O . PRO A 1 356 ? -7.618 -10.030 24.070 1.00 85.44 356 PRO A O 1
ATOM 2938 N N . LYS A 1 357 ? -7.721 -9.248 26.183 1.00 76.25 357 LYS A N 1
ATOM 2939 C CA . LYS A 1 357 ? -8.215 -10.501 26.785 1.00 76.25 357 LYS A CA 1
ATOM 2940 C C . LYS A 1 357 ? -9.554 -10.941 26.176 1.00 76.25 357 LYS A C 1
ATOM 2942 O O . LYS A 1 357 ? -9.798 -12.132 26.004 1.00 76.25 357 LYS A O 1
ATOM 2947 N N . THR A 1 358 ? -10.413 -9.987 25.808 1.00 72.75 358 THR A N 1
ATOM 2948 C CA . THR A 1 358 ? -11.703 -10.234 25.150 1.00 72.75 358 THR A CA 1
ATOM 2949 C C . THR A 1 358 ? -11.603 -10.027 23.637 1.00 72.75 358 THR A C 1
ATOM 2951 O O . THR A 1 358 ? -11.311 -8.938 23.143 1.00 72.75 358 THR A O 1
ATOM 2954 N N . LYS A 1 359 ? -11.894 -11.087 22.868 1.00 61.50 359 LYS A N 1
ATOM 2955 C CA . LYS A 1 359 ? -11.686 -11.140 21.407 1.00 61.50 359 LYS A CA 1
ATOM 2956 C C . LYS A 1 359 ? -12.503 -10.129 20.586 1.00 61.50 359 LYS A C 1
ATOM 2958 O O . LYS A 1 359 ? -12.151 -9.931 19.423 1.00 61.50 359 LYS A O 1
ATOM 2963 N N . SER A 1 360 ? -13.588 -9.558 21.110 1.00 60.75 360 SER A N 1
ATOM 2964 C CA . SER A 1 360 ? -14.581 -8.806 20.321 1.00 60.75 360 SER A CA 1
ATOM 2965 C C . SER A 1 360 ? -14.698 -7.314 20.650 1.00 60.75 360 SER A C 1
ATOM 2967 O O . SER A 1 360 ? -15.211 -6.580 19.810 1.00 60.75 360 SER A O 1
ATOM 2969 N N . GLN A 1 361 ? -14.233 -6.844 21.816 1.00 66.12 361 GLN A N 1
ATOM 2970 C CA . GLN A 1 361 ? -14.495 -5.462 22.265 1.00 66.12 361 GLN A CA 1
ATOM 2971 C C . GLN A 1 361 ? -13.299 -4.731 22.891 1.00 66.12 361 GLN A C 1
ATOM 2973 O O . GLN A 1 361 ? -13.359 -3.514 23.058 1.00 66.12 361 GLN A O 1
ATOM 2978 N N . GLY A 1 362 ? -12.207 -5.429 23.214 1.00 81.88 362 GLY A N 1
ATOM 2979 C CA . GLY A 1 362 ? -11.033 -4.784 23.797 1.00 81.88 362 GLY A CA 1
ATOM 2980 C C . GLY A 1 362 ? -10.244 -3.952 22.782 1.00 81.88 362 GLY A C 1
ATOM 2981 O O . GLY A 1 362 ? -10.157 -4.300 21.599 1.00 81.88 362 GLY A O 1
ATOM 2982 N N . LYS A 1 363 ? -9.642 -2.860 23.262 1.00 91.62 363 LYS A N 1
ATOM 2983 C CA . LYS A 1 363 ? -8.641 -2.114 22.499 1.00 91.62 363 LYS A CA 1
ATOM 2984 C C . LYS A 1 363 ? -7.353 -2.927 22.400 1.00 91.62 363 LYS A C 1
ATOM 2986 O O . LYS A 1 363 ? -6.968 -3.620 23.339 1.00 91.62 363 LYS A O 1
ATOM 2991 N N . TRP A 1 364 ? -6.698 -2.824 21.257 1.00 94.19 364 TRP A N 1
ATOM 2992 C CA . TRP A 1 364 ? -5.333 -3.289 21.065 1.00 94.19 364 TRP A CA 1
ATOM 2993 C C . TRP A 1 364 ? -4.381 -2.182 21.492 1.00 94.19 364 TRP A C 1
ATOM 2995 O O . TRP A 1 364 ? -4.619 -1.019 21.160 1.00 94.19 364 TRP A O 1
ATOM 3005 N N . GLY A 1 365 ? -3.325 -2.551 22.210 1.00 95.06 365 GLY A N 1
ATOM 3006 C CA . GLY A 1 365 ? -2.239 -1.647 22.576 1.00 95.06 365 GLY A CA 1
ATOM 3007 C C . GLY A 1 365 ? -1.005 -1.921 21.728 1.00 95.06 365 GLY A C 1
ATOM 3008 O O . GLY A 1 365 ? -0.636 -3.078 21.537 1.00 95.06 365 GLY A O 1
ATOM 3009 N N . ILE A 1 366 ? -0.362 -0.875 21.225 1.00 95.69 366 ILE A N 1
ATOM 3010 C CA . ILE A 1 366 ? 0.942 -0.936 20.566 1.00 95.69 366 ILE A CA 1
ATOM 3011 C C . ILE A 1 366 ? 1.840 0.120 21.194 1.00 95.69 366 ILE A C 1
ATOM 3013 O O . ILE A 1 366 ? 1.430 1.267 21.364 1.00 95.69 366 ILE A O 1
ATOM 3017 N N . TRP A 1 367 ? 3.074 -0.257 21.501 1.00 94.75 367 TRP A N 1
ATOM 3018 C CA . TRP A 1 367 ? 4.134 0.659 21.906 1.00 94.75 367 TRP A CA 1
ATOM 3019 C C . TRP A 1 367 ? 5.366 0.350 21.068 1.00 94.75 367 TRP A C 1
ATOM 3021 O O . TRP A 1 367 ? 5.855 -0.780 21.058 1.00 94.75 367 TRP A O 1
ATOM 3031 N N . PHE A 1 368 ? 5.836 1.330 20.303 1.00 92.00 368 PHE A N 1
ATOM 3032 C CA . PHE A 1 368 ? 7.062 1.150 19.533 1.00 92.00 368 PHE A CA 1
ATOM 3033 C C . PHE A 1 368 ? 8.252 1.022 20.488 1.00 92.00 368 PHE A C 1
ATOM 3035 O O . PHE A 1 368 ? 8.344 1.759 21.467 1.00 92.00 368 PHE A O 1
ATOM 3042 N N . ASN A 1 369 ? 9.142 0.066 20.220 1.00 88.56 369 ASN A N 1
ATOM 3043 C CA . ASN A 1 369 ? 10.347 -0.126 21.030 1.00 88.56 369 ASN A CA 1
ATOM 3044 C C . ASN A 1 369 ? 11.423 0.885 20.610 1.00 88.56 369 ASN A C 1
ATOM 3046 O O . ASN A 1 369 ? 11.413 1.356 19.473 1.00 88.56 369 ASN A O 1
ATOM 3050 N N . GLU A 1 370 ? 12.389 1.197 21.474 1.00 85.38 370 GLU A N 1
ATOM 3051 C CA . GLU A 1 370 ? 13.578 1.935 21.029 1.00 85.38 370 GLU A CA 1
ATOM 3052 C C . GLU A 1 370 ? 14.471 1.051 20.136 1.00 85.38 370 GLU A C 1
ATOM 3054 O O . GLU A 1 370 ? 14.559 -0.159 20.369 1.00 85.38 370 GLU A O 1
ATOM 3059 N N . PRO A 1 371 ? 15.127 1.613 19.099 1.00 86.19 371 PRO A N 1
ATOM 3060 C CA . PRO A 1 371 ? 15.177 3.034 18.720 1.00 86.19 371 PRO A CA 1
ATOM 3061 C C . PRO A 1 371 ? 13.999 3.516 17.841 1.00 86.19 371 PRO A C 1
ATOM 3063 O O . PRO A 1 371 ? 13.984 4.653 17.365 1.00 86.19 371 PRO A O 1
ATOM 3066 N N . TYR A 1 372 ? 13.028 2.647 17.537 1.00 87.50 372 TYR A N 1
ATOM 3067 C CA . TYR A 1 372 ? 11.944 2.942 16.591 1.00 87.50 372 TYR A CA 1
ATOM 3068 C C . TYR A 1 372 ? 11.000 4.037 17.096 1.00 87.50 372 TYR A C 1
ATOM 3070 O O . TYR A 1 372 ? 10.555 4.866 16.301 1.00 87.50 372 TYR A O 1
ATOM 3078 N N . ALA A 1 373 ? 10.717 4.061 18.400 1.00 89.38 373 ALA A N 1
ATOM 3079 C CA . ALA A 1 373 ? 9.919 5.109 19.031 1.00 89.38 373 ALA A CA 1
ATOM 3080 C C . ALA A 1 373 ? 10.523 6.499 18.789 1.00 89.38 373 ALA A C 1
ATOM 3082 O O . ALA A 1 373 ? 9.831 7.373 18.258 1.00 89.38 373 ALA A O 1
ATOM 3083 N N . SER A 1 374 ? 11.820 6.670 19.064 1.00 87.00 374 SER A N 1
ATOM 3084 C CA . SER A 1 374 ? 12.541 7.916 18.778 1.00 87.00 374 SER A CA 1
ATOM 3085 C C . SER A 1 374 ? 12.478 8.298 17.297 1.00 87.00 374 SER A C 1
ATOM 3087 O O . SER A 1 374 ? 12.158 9.436 16.959 1.00 87.00 374 SER A O 1
ATOM 3089 N N . ILE A 1 375 ? 12.692 7.338 16.387 1.00 85.44 375 ILE A N 1
ATOM 3090 C CA . ILE A 1 375 ? 12.612 7.566 14.932 1.00 85.44 375 ILE A CA 1
ATOM 3091 C C . ILE A 1 375 ? 11.232 8.107 14.513 1.00 85.44 375 ILE A C 1
ATOM 3093 O O . ILE A 1 375 ? 11.134 8.991 13.656 1.00 85.44 375 ILE A O 1
ATOM 3097 N N . ILE A 1 376 ? 10.156 7.580 15.097 1.00 85.56 376 ILE A N 1
ATOM 3098 C CA . ILE A 1 376 ? 8.782 7.996 14.791 1.00 85.56 376 ILE A CA 1
ATOM 3099 C C . ILE A 1 376 ? 8.477 9.388 15.339 1.00 85.56 376 ILE A C 1
ATOM 3101 O O . ILE A 1 376 ? 7.828 10.176 14.653 1.00 85.56 376 ILE A O 1
ATOM 3105 N N . LEU A 1 377 ? 8.949 9.708 16.543 1.00 84.50 377 LEU A N 1
ATOM 3106 C CA . LEU A 1 377 ? 8.656 10.984 17.196 1.00 84.50 377 LEU A CA 1
ATOM 3107 C C . LEU A 1 377 ? 9.494 12.151 16.655 1.00 84.50 377 LEU A C 1
ATOM 3109 O O . LEU A 1 377 ? 8.979 13.265 16.540 1.00 84.50 377 LEU A O 1
ATOM 3113 N N . ASP A 1 378 ? 10.753 11.900 16.288 1.00 74.44 378 ASP A N 1
ATOM 3114 C CA . ASP A 1 378 ? 11.753 12.951 16.052 1.00 74.44 378 ASP A CA 1
ATOM 3115 C C . ASP A 1 378 ? 12.020 13.259 14.565 1.00 74.44 378 ASP A C 1
ATOM 3117 O O . ASP A 1 378 ? 12.835 14.105 14.195 1.00 74.44 378 ASP A O 1
ATOM 3121 N N . SER A 1 379 ? 11.312 12.596 13.652 1.00 60.25 379 SER A N 1
ATOM 3122 C CA . SER A 1 379 ? 11.601 12.630 12.213 1.00 60.25 379 SER A CA 1
ATOM 3123 C C . SER A 1 379 ? 11.143 13.920 11.524 1.00 60.25 379 SER A C 1
ATOM 3125 O O . SER A 1 379 ? 10.428 13.887 10.542 1.00 60.25 379 SER A O 1
ATOM 3127 N N . LYS A 1 380 ? 11.554 15.113 11.959 1.00 55.09 380 LYS A N 1
ATOM 3128 C CA . LYS A 1 380 ? 11.062 16.398 11.410 1.00 55.09 380 LYS A CA 1
ATOM 3129 C C . LYS A 1 380 ? 11.222 16.584 9.884 1.00 55.09 380 LYS A C 1
ATOM 3131 O O . LYS A 1 380 ? 10.568 17.474 9.340 1.00 55.09 380 LYS A O 1
ATOM 3136 N N . ARG A 1 381 ? 12.058 15.805 9.172 1.00 53.50 381 ARG A N 1
ATOM 3137 C CA . ARG A 1 381 ? 12.340 16.013 7.728 1.00 53.50 381 ARG A CA 1
ATOM 3138 C C . ARG A 1 381 ? 12.466 14.767 6.835 1.00 53.50 381 ARG A C 1
ATOM 3140 O O . ARG A 1 381 ? 12.358 14.927 5.622 1.00 53.50 381 ARG A O 1
ATOM 3147 N N . ASP A 1 382 ? 12.607 13.560 7.381 1.00 63.88 382 ASP A N 1
ATOM 3148 C CA . ASP A 1 382 ? 12.864 12.341 6.594 1.00 63.88 382 ASP A CA 1
ATOM 3149 C C . ASP A 1 382 ? 11.677 11.378 6.619 1.00 63.88 382 ASP A C 1
ATOM 3151 O O . ASP A 1 382 ? 11.738 10.300 7.212 1.00 63.88 382 ASP A O 1
ATOM 3155 N N . TYR A 1 383 ? 10.590 11.766 5.953 1.00 70.06 383 TYR A N 1
ATOM 3156 C CA . TYR A 1 383 ? 9.407 10.924 5.825 1.00 70.06 383 TYR A CA 1
ATOM 3157 C C . TYR A 1 383 ? 9.254 10.309 4.441 1.00 70.06 383 TYR A C 1
ATOM 3159 O O . TYR A 1 383 ? 9.623 10.860 3.407 1.00 70.06 383 TYR A O 1
ATOM 3167 N N . TYR A 1 384 ? 8.632 9.152 4.485 1.00 69.81 384 TYR A N 1
ATOM 3168 C CA . TYR A 1 384 ? 8.170 8.308 3.428 1.00 69.81 384 TYR A CA 1
ATOM 3169 C C . TYR A 1 384 ? 6.629 8.419 3.393 1.00 69.81 384 TYR A C 1
ATOM 3171 O O . TYR A 1 384 ? 5.980 8.162 4.410 1.00 69.81 384 TYR A O 1
ATOM 3179 N N . PRO A 1 385 ? 6.016 8.833 2.278 1.00 76.69 385 PRO A N 1
ATOM 3180 C CA . PRO A 1 385 ? 4.575 9.059 2.202 1.00 76.69 385 PRO A CA 1
ATOM 3181 C C . PRO A 1 385 ? 3.801 7.733 2.153 1.00 76.69 385 PRO A C 1
ATOM 3183 O O . PRO A 1 385 ? 4.108 6.840 1.369 1.00 76.69 385 PRO A O 1
ATOM 3186 N N . ILE A 1 386 ? 2.764 7.605 2.974 1.00 82.56 386 ILE A N 1
ATOM 3187 C CA . ILE A 1 386 ? 1.852 6.458 2.984 1.00 82.56 386 ILE A CA 1
ATOM 3188 C C . ILE A 1 386 ? 0.548 6.863 2.307 1.00 82.56 386 ILE A C 1
ATOM 3190 O O . ILE A 1 386 ? -0.082 7.817 2.742 1.00 82.56 386 ILE A O 1
ATOM 3194 N N . ILE A 1 387 ? 0.088 6.097 1.319 1.00 85.62 387 ILE A N 1
ATOM 3195 C CA . ILE A 1 387 ? -1.212 6.313 0.666 1.00 85.62 387 ILE A CA 1
ATOM 3196 C C . ILE A 1 387 ? -2.218 5.311 1.217 1.00 85.62 387 ILE A C 1
ATOM 3198 O O . ILE A 1 387 ? -2.059 4.102 1.026 1.00 85.62 387 ILE A O 1
ATOM 3202 N N . LEU A 1 388 ? -3.287 5.791 1.855 1.00 87.12 388 LEU A N 1
ATOM 3203 C CA . LEU A 1 388 ? -4.258 4.900 2.504 1.00 87.12 388 LEU A CA 1
ATOM 3204 C C . LEU A 1 388 ? -4.958 3.964 1.512 1.00 87.12 388 LEU A C 1
ATOM 3206 O O . LEU A 1 388 ? -5.150 2.786 1.809 1.00 87.12 388 LEU A O 1
ATOM 3210 N N . LYS A 1 389 ? -5.263 4.448 0.302 1.00 87.19 389 LYS A N 1
ATOM 3211 C CA . LYS A 1 389 ? -5.832 3.615 -0.771 1.00 87.19 389 LYS A CA 1
ATOM 3212 C C . LYS A 1 389 ? -4.934 2.414 -1.104 1.00 87.19 389 LYS A C 1
ATOM 3214 O O . LYS A 1 389 ? -5.446 1.320 -1.314 1.00 87.19 389 LYS A O 1
ATOM 3219 N N . ALA A 1 390 ? -3.612 2.591 -1.080 1.00 90.50 390 ALA A N 1
ATOM 3220 C CA . ALA A 1 390 ? -2.658 1.519 -1.357 1.00 90.50 390 ALA A CA 1
ATOM 3221 C C . ALA A 1 390 ? -2.565 0.492 -0.221 1.00 90.50 390 ALA A C 1
ATOM 3223 O O . ALA A 1 390 ? -2.380 -0.700 -0.476 1.00 90.50 390 ALA A O 1
ATOM 3224 N N . ILE A 1 391 ? -2.728 0.930 1.032 1.00 91.94 391 ILE A N 1
ATOM 3225 C CA . ILE A 1 391 ? -2.833 0.016 2.178 1.00 91.94 391 ILE A CA 1
ATOM 3226 C C . ILE A 1 391 ? -4.079 -0.870 2.038 1.00 91.94 391 ILE A C 1
ATOM 3228 O O . ILE A 1 391 ? -4.012 -2.081 2.269 1.00 91.94 391 ILE A O 1
ATOM 3232 N N . GLY A 1 392 ? -5.206 -0.263 1.659 1.00 91.19 392 GLY A N 1
ATOM 3233 C CA . GLY A 1 392 ? -6.495 -0.938 1.528 1.00 91.19 392 GLY A CA 1
ATOM 3234 C C . GLY A 1 392 ? -6.640 -1.831 0.294 1.00 91.19 392 GLY A C 1
ATOM 3235 O O . GLY A 1 392 ? -7.568 -2.639 0.237 1.00 91.19 392 GLY A O 1
ATOM 3236 N N . ASP A 1 393 ? -5.740 -1.726 -0.685 1.00 91.56 393 ASP A N 1
ATOM 3237 C CA . ASP A 1 393 ? -5.800 -2.535 -1.898 1.00 91.56 393 ASP A CA 1
ATOM 3238 C C . ASP A 1 393 ? -5.461 -4.004 -1.606 1.00 91.56 393 ASP A C 1
ATOM 3240 O O . ASP A 1 393 ? -4.312 -4.382 -1.368 1.00 91.56 393 ASP A O 1
ATOM 3244 N N . LYS A 1 394 ? -6.476 -4.866 -1.647 1.00 87.81 394 LYS A N 1
ATOM 3245 C CA . LYS A 1 394 ? -6.334 -6.301 -1.379 1.00 87.81 394 LYS A CA 1
ATOM 3246 C C . LYS A 1 394 ? -5.616 -7.044 -2.512 1.00 87.81 394 LYS A C 1
ATOM 3248 O O . LYS A 1 394 ? -5.034 -8.096 -2.250 1.00 87.81 394 LYS A O 1
ATOM 3253 N N . SER A 1 395 ? -5.602 -6.501 -3.734 1.00 87.19 395 SER A N 1
ATOM 3254 C CA . SER A 1 395 ? -4.987 -7.146 -4.904 1.00 87.19 395 SER A CA 1
ATOM 3255 C C . SER A 1 395 ? -3.463 -7.282 -4.788 1.00 87.19 395 SER A C 1
ATOM 3257 O O . SER A 1 395 ? -2.862 -8.147 -5.424 1.00 87.19 395 SER A O 1
ATOM 3259 N N . THR A 1 396 ? -2.845 -6.489 -3.909 1.00 89.56 396 THR A N 1
ATOM 3260 C CA . THR A 1 396 ? -1.395 -6.454 -3.677 1.00 89.56 396 THR A CA 1
ATOM 3261 C C . THR A 1 396 ? -0.963 -7.147 -2.375 1.00 89.56 396 THR A C 1
ATOM 3263 O O . THR A 1 396 ? 0.131 -6.894 -1.885 1.00 89.56 396 THR A O 1
ATOM 3266 N N . ASN A 1 397 ? -1.800 -8.006 -1.774 1.00 78.81 397 ASN A N 1
ATOM 3267 C CA . ASN A 1 397 ? -1.463 -8.733 -0.533 1.00 78.81 397 ASN A CA 1
ATOM 3268 C C . ASN A 1 397 ? -0.719 -10.066 -0.746 1.00 78.81 397 ASN A C 1
ATOM 3270 O O . ASN A 1 397 ? -0.061 -10.531 0.183 1.00 78.81 397 ASN A O 1
ATOM 3274 N N . ASP A 1 398 ? -0.814 -10.660 -1.940 1.00 77.31 398 ASP A N 1
ATOM 3275 C CA . ASP A 1 398 ? -0.310 -12.012 -2.225 1.00 77.31 398 ASP A CA 1
ATOM 3276 C C . ASP A 1 398 ? 0.808 -11.992 -3.287 1.00 77.31 398 ASP A C 1
ATOM 3278 O O . ASP A 1 398 ? 1.759 -11.219 -3.195 1.00 77.31 398 ASP A O 1
ATOM 3282 N N . LYS A 1 399 ? 0.697 -12.816 -4.344 1.00 78.25 399 LYS A N 1
ATOM 3283 C CA . LYS A 1 399 ? 1.693 -12.960 -5.425 1.00 78.25 399 LYS A CA 1
ATOM 3284 C C . LYS A 1 399 ? 2.054 -11.641 -6.124 1.00 78.25 399 LYS A C 1
ATOM 3286 O O . LYS A 1 399 ? 3.087 -11.587 -6.783 1.00 78.25 399 LYS A O 1
ATOM 3291 N N . LYS A 1 400 ? 1.216 -10.608 -5.979 1.00 88.31 400 LYS A N 1
ATOM 3292 C CA . LYS A 1 400 ? 1.404 -9.258 -6.523 1.00 88.31 400 LYS A CA 1
ATOM 3293 C C . LYS A 1 400 ? 1.888 -8.227 -5.496 1.00 88.31 400 LYS A C 1
ATOM 3295 O O . LYS A 1 400 ? 1.743 -7.028 -5.711 1.00 88.31 400 LYS A O 1
ATOM 3300 N N . GLY A 1 401 ? 2.487 -8.666 -4.388 1.00 88.19 401 GLY A N 1
ATOM 3301 C CA . GLY A 1 401 ? 3.071 -7.769 -3.385 1.00 88.19 401 GLY A CA 1
ATOM 3302 C C . GLY A 1 401 ? 4.121 -6.801 -3.936 1.00 88.19 401 GLY A C 1
ATOM 3303 O O . GLY A 1 401 ? 4.236 -5.676 -3.454 1.00 88.19 401 GLY A O 1
ATOM 3304 N N . TYR A 1 402 ? 4.818 -7.192 -5.006 1.00 90.81 402 TYR A N 1
ATOM 3305 C CA . TYR A 1 402 ? 5.774 -6.336 -5.713 1.00 90.81 402 TYR A CA 1
ATOM 3306 C C . TYR A 1 402 ? 5.155 -5.040 -6.254 1.00 90.81 402 TYR A C 1
ATOM 3308 O O . TYR A 1 402 ? 5.868 -4.051 -6.358 1.00 90.81 402 TYR A O 1
ATOM 3316 N N . LEU A 1 403 ? 3.847 -4.998 -6.537 1.00 93.69 403 LEU A N 1
ATOM 3317 C CA . LEU A 1 403 ? 3.162 -3.768 -6.955 1.00 93.69 403 LEU A CA 1
ATOM 3318 C C . LEU A 1 403 ? 3.119 -2.733 -5.823 1.00 93.69 403 LEU A C 1
ATOM 3320 O O . LEU A 1 403 ? 3.333 -1.544 -6.056 1.00 93.69 403 LEU A O 1
ATOM 3324 N N . TYR A 1 404 ? 2.890 -3.188 -4.585 1.00 92.06 404 TYR A N 1
ATOM 3325 C CA . TYR A 1 404 ? 2.950 -2.319 -3.412 1.00 92.06 404 TYR A CA 1
ATOM 3326 C C . TYR A 1 404 ? 4.377 -1.823 -3.188 1.00 92.06 404 TYR A C 1
ATOM 3328 O O . TYR A 1 404 ? 4.578 -0.624 -3.045 1.00 92.06 404 TYR A O 1
ATOM 3336 N N . PHE A 1 405 ? 5.378 -2.711 -3.231 1.00 90.75 405 PHE A N 1
ATOM 3337 C CA . PHE A 1 405 ? 6.778 -2.291 -3.101 1.00 90.75 405 PHE A CA 1
ATOM 3338 C C . PHE A 1 405 ? 7.223 -1.358 -4.229 1.00 90.75 405 PHE A C 1
ATOM 3340 O O . PHE A 1 405 ? 7.969 -0.425 -3.973 1.00 90.75 405 PHE A O 1
ATOM 3347 N N . PHE A 1 406 ? 6.739 -1.544 -5.457 1.00 92.31 406 PHE A N 1
ATOM 3348 C CA . PHE A 1 406 ? 7.057 -0.647 -6.564 1.00 92.31 406 PHE A CA 1
ATOM 3349 C C . PHE A 1 406 ? 6.471 0.745 -6.371 1.00 92.31 406 PHE A C 1
ATOM 3351 O O . PHE A 1 406 ? 7.196 1.726 -6.511 1.00 92.31 406 PHE A O 1
ATOM 3358 N N . LEU A 1 407 ? 5.193 0.846 -5.978 1.00 90.19 407 LEU A N 1
ATOM 3359 C CA . LEU A 1 407 ? 4.642 2.126 -5.532 1.00 90.19 407 LEU A CA 1
ATOM 3360 C C . LEU A 1 407 ? 5.533 2.708 -4.436 1.00 90.19 407 LEU A C 1
ATOM 3362 O O . LEU A 1 407 ? 5.779 3.917 -4.422 1.00 90.19 407 LEU A O 1
ATOM 3366 N N . LYS A 1 408 ? 6.050 1.841 -3.550 1.00 86.31 408 LYS A N 1
ATOM 3367 C CA . LYS A 1 408 ? 6.887 2.324 -2.476 1.00 86.31 408 LYS A CA 1
ATOM 3368 C C . LYS A 1 408 ? 8.201 2.939 -2.992 1.00 86.31 408 LYS A C 1
ATOM 3370 O O . LYS A 1 408 ? 8.579 4.037 -2.582 1.00 86.31 408 LYS A O 1
ATOM 3375 N N . GLU A 1 409 ? 8.844 2.286 -3.948 1.00 86.75 409 GLU A N 1
ATOM 3376 C CA . GLU A 1 409 ? 10.053 2.770 -4.616 1.00 86.75 409 GLU A CA 1
ATOM 3377 C C . GLU A 1 409 ? 9.821 4.067 -5.396 1.00 86.75 409 GLU A C 1
ATOM 3379 O O . GLU A 1 409 ? 10.603 5.007 -5.258 1.00 86.75 409 GLU A O 1
ATOM 3384 N N . VAL A 1 410 ? 8.709 4.184 -6.129 1.00 85.69 410 VAL A N 1
ATOM 3385 C CA . VAL A 1 410 ? 8.340 5.416 -6.853 1.00 85.69 410 VAL A CA 1
ATOM 3386 C C . VAL A 1 410 ? 8.306 6.618 -5.905 1.00 85.69 410 VAL A C 1
ATOM 3388 O O . VAL A 1 410 ? 8.909 7.652 -6.180 1.00 85.69 410 VAL A O 1
ATOM 3391 N N . LEU A 1 411 ? 7.671 6.462 -4.745 1.00 80.50 411 LEU A N 1
ATOM 3392 C CA . LEU A 1 411 ? 7.571 7.490 -3.703 1.00 80.50 411 LEU A CA 1
ATOM 3393 C C . LEU A 1 411 ? 8.863 7.687 -2.887 1.00 80.50 411 LEU A C 1
ATOM 3395 O O . LEU A 1 411 ? 9.011 8.681 -2.179 1.00 80.50 411 LEU A O 1
ATOM 3399 N N . ARG A 1 412 ? 9.796 6.729 -2.918 1.00 75.81 412 ARG A N 1
ATOM 3400 C CA . ARG A 1 412 ? 11.129 6.875 -2.307 1.00 75.81 412 ARG A CA 1
ATOM 3401 C C . ARG A 1 412 ? 12.048 7.695 -3.206 1.00 75.81 412 ARG A C 1
ATOM 3403 O O . ARG A 1 412 ? 12.860 8.481 -2.713 1.00 75.81 412 ARG A O 1
ATOM 3410 N N . LEU A 1 413 ? 11.955 7.432 -4.506 1.00 71.25 413 LEU A N 1
ATOM 3411 C CA . LEU A 1 413 ? 12.773 7.996 -5.577 1.00 71.25 413 LEU A CA 1
ATOM 3412 C C . LEU A 1 413 ? 12.202 9.321 -6.112 1.00 71.25 413 LEU A C 1
ATOM 3414 O O . LEU A 1 413 ? 12.890 10.033 -6.845 1.00 71.25 413 LEU A O 1
ATOM 3418 N N . SER A 1 414 ? 10.971 9.665 -5.720 1.00 63.31 414 SER A N 1
ATOM 3419 C CA . SER A 1 414 ? 10.294 10.920 -6.041 1.00 63.31 414 SER A CA 1
ATOM 3420 C C . SER A 1 414 ? 11.123 12.138 -5.632 1.00 63.31 414 SER A C 1
ATOM 3422 O O . SER A 1 414 ? 11.428 12.325 -4.451 1.00 63.31 414 SER A O 1
ATOM 3424 N N . ASN A 1 415 ? 11.464 12.985 -6.606 1.00 52.72 415 ASN A N 1
ATOM 3425 C CA . ASN A 1 415 ? 12.219 14.220 -6.400 1.00 52.72 415 ASN A CA 1
ATOM 3426 C C . ASN A 1 415 ? 11.310 15.443 -6.238 1.00 52.72 415 ASN A C 1
ATOM 3428 O O . ASN A 1 415 ? 10.177 15.482 -6.704 1.00 52.72 415 ASN A O 1
ATOM 3432 N N . ASN A 1 416 ? 11.858 16.475 -5.595 1.00 47.38 416 ASN A N 1
ATOM 3433 C CA . ASN A 1 416 ? 11.269 17.806 -5.532 1.00 47.38 416 ASN A CA 1
ATOM 3434 C C . ASN A 1 416 ? 11.535 18.528 -6.890 1.00 47.38 416 ASN A C 1
ATOM 3436 O O . ASN A 1 416 ? 12.698 18.767 -7.215 1.00 47.38 416 ASN A O 1
ATOM 3440 N N . PRO A 1 417 ? 10.519 18.898 -7.693 1.00 42.00 417 PRO A N 1
ATOM 3441 C CA . PRO A 1 417 ? 10.609 19.628 -8.949 1.00 42.00 417 PRO A CA 1
ATOM 3442 C C . PRO A 1 417 ? 11.251 21.004 -8.769 1.00 42.00 417 PRO A C 1
ATOM 3444 O O . PRO A 1 417 ? 11.818 21.511 -9.726 1.00 42.00 417 PRO A O 1
ATOM 3447 N N . GLY A 1 418 ? 11.278 21.565 -7.551 1.00 41.47 418 GLY A N 1
ATOM 3448 C CA . GLY A 1 418 ? 12.029 22.789 -7.251 1.00 41.47 418 GLY A CA 1
ATOM 3449 C C . GLY A 1 418 ? 13.560 22.638 -7.269 1.00 41.47 418 GLY A C 1
ATOM 3450 O O . GLY A 1 418 ? 14.258 23.643 -7.323 1.00 41.47 418 GLY A O 1
ATOM 3451 N N . THR A 1 419 ? 14.109 21.415 -7.223 1.00 42.94 419 THR A N 1
ATOM 3452 C CA . THR A 1 419 ? 15.572 21.170 -7.180 1.00 42.94 419 THR A CA 1
ATOM 3453 C C . THR A 1 419 ? 16.104 20.346 -8.357 1.00 42.94 419 THR A C 1
ATOM 3455 O O . THR A 1 419 ? 17.299 20.042 -8.408 1.00 42.94 419 THR A O 1
ATOM 3458 N N . GLY A 1 420 ? 15.229 19.975 -9.294 1.00 47.41 420 GLY A N 1
ATOM 3459 C CA . GLY A 1 420 ? 15.561 19.101 -10.416 1.00 47.41 420 GLY A CA 1
ATOM 3460 C C . GLY A 1 420 ? 15.716 17.621 -10.038 1.00 47.41 420 GLY A C 1
ATOM 3461 O O . GLY A 1 420 ? 15.920 17.246 -8.882 1.00 47.41 420 GLY A O 1
ATOM 3462 N N . PHE A 1 421 ? 15.587 16.770 -11.056 1.00 52.50 421 PHE A N 1
ATOM 3463 C CA . PHE A 1 421 ? 15.668 15.310 -10.986 1.00 52.50 421 PHE A CA 1
ATOM 3464 C C . PHE A 1 421 ? 17.078 14.849 -10.606 1.00 52.50 421 PHE A C 1
ATOM 3466 O O . PHE A 1 421 ? 18.036 15.207 -11.288 1.00 52.50 421 PHE A O 1
ATOM 3473 N N . ARG A 1 422 ? 17.228 14.036 -9.551 1.00 53.28 422 ARG A N 1
ATOM 3474 C CA . ARG A 1 422 ? 18.550 13.515 -9.144 1.00 53.28 422 ARG A CA 1
ATOM 3475 C C . ARG A 1 422 ? 18.602 12.018 -8.858 1.00 53.28 422 ARG A C 1
ATOM 3477 O O . ARG A 1 422 ? 19.697 11.480 -8.746 1.00 53.28 422 ARG A O 1
ATOM 3484 N N . THR A 1 423 ? 17.468 11.329 -8.743 1.00 70.06 423 THR A N 1
ATOM 3485 C CA . THR A 1 423 ? 17.449 9.918 -8.320 1.00 70.06 423 THR A CA 1
ATOM 3486 C C . THR A 1 423 ? 17.050 9.019 -9.478 1.00 70.06 423 THR A C 1
ATOM 3488 O O . THR A 1 423 ? 15.922 9.067 -9.961 1.00 70.06 423 THR A O 1
ATOM 3491 N N . GLN A 1 424 ? 18.011 8.224 -9.929 1.00 81.81 424 GLN A N 1
ATOM 3492 C CA . GLN A 1 424 ? 17.848 7.192 -10.944 1.00 81.81 424 GLN A CA 1
ATOM 3493 C C . GLN A 1 424 ? 18.287 5.868 -10.320 1.00 81.81 424 GLN A C 1
ATOM 3495 O O . GLN A 1 424 ? 19.220 5.850 -9.513 1.00 81.81 424 GLN A O 1
ATOM 3500 N N . GLU A 1 425 ? 17.636 4.771 -10.681 1.00 87.81 425 GLU A N 1
ATOM 3501 C CA . GLU A 1 425 ? 17.967 3.440 -10.172 1.00 87.81 425 GLU A CA 1
ATOM 3502 C C . GLU A 1 425 ? 18.133 2.468 -11.334 1.00 87.81 425 GLU A C 1
ATOM 3504 O O . GLU A 1 425 ? 17.392 2.527 -12.314 1.00 87.81 425 GLU A O 1
ATOM 3509 N N . LYS A 1 426 ? 19.123 1.577 -11.250 1.00 91.81 426 LYS A N 1
ATOM 3510 C CA . LYS A 1 426 ? 19.279 0.516 -12.245 1.00 91.81 426 LYS A CA 1
ATOM 3511 C C . LYS A 1 426 ? 18.075 -0.415 -12.154 1.00 91.81 426 LYS A C 1
ATOM 3513 O O . LYS A 1 426 ? 17.705 -0.822 -11.053 1.00 91.81 426 LYS A O 1
ATOM 3518 N N . ILE A 1 427 ? 17.487 -0.799 -13.284 1.00 92.31 427 ILE A N 1
ATOM 3519 C CA . ILE A 1 427 ? 16.268 -1.618 -13.285 1.00 92.31 427 ILE A CA 1
ATOM 3520 C C . ILE A 1 427 ? 16.496 -2.959 -12.585 1.00 92.31 427 ILE A C 1
ATOM 3522 O O . ILE A 1 427 ? 15.639 -3.378 -11.817 1.00 92.31 427 ILE A O 1
ATOM 3526 N N . ALA A 1 428 ? 17.661 -3.594 -12.746 1.00 91.44 428 ALA A N 1
ATOM 3527 C CA . ALA A 1 428 ? 18.008 -4.789 -11.969 1.00 91.44 428 ALA A CA 1
ATOM 3528 C C . ALA A 1 428 ? 17.866 -4.567 -10.447 1.00 91.44 428 ALA A C 1
ATOM 3530 O O . ALA A 1 428 ? 17.210 -5.350 -9.765 1.00 91.44 428 ALA A O 1
ATOM 3531 N N . THR A 1 429 ? 18.402 -3.454 -9.938 1.00 90.56 429 THR A N 1
ATOM 3532 C CA . THR A 1 429 ? 18.313 -3.070 -8.521 1.00 90.56 429 THR A CA 1
ATOM 3533 C C . THR A 1 429 ? 16.877 -2.765 -8.104 1.00 90.56 429 THR A C 1
ATOM 3535 O O . THR A 1 429 ? 16.442 -3.201 -7.043 1.00 90.56 429 THR A O 1
ATOM 3538 N N . LEU A 1 430 ? 16.104 -2.085 -8.951 1.00 91.44 430 LEU A N 1
ATOM 3539 C CA . LEU A 1 430 ? 14.689 -1.835 -8.685 1.00 91.44 430 LEU A CA 1
ATOM 3540 C C . LEU A 1 430 ? 13.903 -3.149 -8.556 1.00 91.44 430 LEU A C 1
ATOM 3542 O O . LEU A 1 430 ? 13.128 -3.308 -7.616 1.00 91.44 430 LEU A O 1
ATOM 3546 N N . LEU A 1 431 ? 14.126 -4.113 -9.457 1.00 91.44 431 LEU A N 1
ATOM 3547 C CA . LEU A 1 431 ? 13.497 -5.441 -9.406 1.00 91.44 431 LEU A CA 1
ATOM 3548 C C . LEU A 1 431 ? 13.906 -6.226 -8.145 1.00 91.44 431 LEU A C 1
ATOM 3550 O O . LEU A 1 431 ? 13.110 -7.013 -7.618 1.00 91.44 431 LEU A O 1
ATOM 3554 N N . ASP A 1 432 ? 15.117 -6.005 -7.630 1.00 88.25 432 ASP A N 1
ATOM 3555 C CA . ASP A 1 432 ? 15.538 -6.522 -6.327 1.00 88.25 432 ASP A CA 1
ATOM 3556 C C . ASP A 1 432 ? 14.774 -5.865 -5.174 1.00 88.25 432 ASP A C 1
ATOM 3558 O O . ASP A 1 432 ? 14.226 -6.578 -4.325 1.00 88.25 432 ASP A O 1
ATOM 3562 N N . ASN A 1 433 ? 14.668 -4.535 -5.180 1.00 87.88 433 ASN A N 1
ATOM 3563 C CA . ASN A 1 433 ? 13.995 -3.753 -4.141 1.00 87.88 433 ASN A CA 1
ATOM 3564 C C . ASN A 1 433 ? 12.505 -4.092 -4.036 1.00 87.88 433 ASN A C 1
ATOM 3566 O O . ASN A 1 433 ? 11.992 -4.274 -2.931 1.00 87.88 433 ASN A O 1
ATOM 3570 N N . ILE A 1 434 ? 11.825 -4.296 -5.170 1.00 89.94 434 ILE A N 1
ATOM 3571 C CA . ILE A 1 434 ? 10.402 -4.675 -5.192 1.00 89.94 434 ILE A CA 1
ATOM 3572 C C . ILE A 1 434 ? 10.162 -6.177 -4.945 1.00 89.94 434 ILE A C 1
ATOM 3574 O O . ILE A 1 434 ? 9.034 -6.666 -5.045 1.00 89.94 434 ILE A O 1
ATOM 3578 N N . LYS A 1 435 ? 11.224 -6.915 -4.589 1.00 83.56 435 LYS A N 1
ATOM 3579 C CA . LYS A 1 435 ? 11.200 -8.297 -4.089 1.00 83.56 435 LYS A CA 1
ATOM 3580 C C . LYS A 1 435 ? 10.636 -9.334 -5.077 1.00 83.56 435 LYS A C 1
ATOM 3582 O O . LYS A 1 435 ? 9.998 -10.306 -4.666 1.00 83.56 435 LYS A O 1
ATOM 3587 N N . ILE A 1 436 ? 10.848 -9.190 -6.387 1.00 83.50 436 ILE A N 1
ATOM 3588 C CA . ILE A 1 436 ? 10.301 -10.158 -7.366 1.00 83.50 436 ILE A CA 1
ATOM 3589 C C . ILE A 1 436 ? 11.037 -11.510 -7.313 1.00 83.50 436 ILE A C 1
ATOM 3591 O O . ILE A 1 436 ? 12.159 -11.608 -6.820 1.00 83.50 436 ILE A O 1
ATOM 3595 N N . GLY A 1 437 ? 10.411 -12.582 -7.812 1.00 77.00 437 GLY A N 1
ATOM 3596 C CA . GLY A 1 437 ? 11.042 -13.910 -7.869 1.00 77.00 437 GLY A CA 1
ATOM 3597 C C . GLY A 1 437 ? 12.147 -14.031 -8.934 1.00 77.00 437 GLY A C 1
ATOM 3598 O O . GLY A 1 437 ? 12.060 -13.397 -9.982 1.00 77.00 437 GLY A O 1
ATOM 3599 N N . GLY A 1 438 ? 13.135 -14.908 -8.704 1.00 74.94 438 GLY A N 1
ATOM 3600 C CA . GLY A 1 438 ? 14.348 -15.053 -9.537 1.00 74.94 438 GLY A CA 1
ATOM 3601 C C . GLY A 1 438 ? 14.113 -15.147 -11.051 1.00 74.94 438 GLY A C 1
ATOM 3602 O O . GLY A 1 438 ? 14.723 -14.396 -11.804 1.00 74.94 438 GLY A O 1
ATOM 3603 N N . ARG A 1 439 ? 13.128 -15.941 -11.506 1.00 75.88 439 ARG A N 1
ATOM 3604 C CA . ARG A 1 439 ? 12.806 -16.088 -12.944 1.00 75.88 439 ARG A CA 1
ATOM 3605 C C . ARG A 1 439 ? 12.579 -14.748 -13.657 1.00 75.88 439 ARG A C 1
ATOM 3607 O O . ARG A 1 439 ? 12.980 -14.597 -14.806 1.00 75.88 439 ARG A O 1
ATOM 3614 N N . ALA A 1 440 ? 11.928 -13.793 -12.996 1.00 79.81 440 ALA A N 1
ATOM 3615 C CA . ALA A 1 440 ? 11.643 -12.498 -13.600 1.00 79.81 440 ALA A CA 1
ATOM 3616 C C . ALA A 1 440 ? 12.840 -11.530 -13.536 1.00 79.81 440 ALA A C 1
ATOM 3618 O O . ALA A 1 440 ? 12.865 -10.549 -14.267 1.00 79.81 440 ALA A O 1
ATOM 3619 N N . LYS A 1 441 ? 13.859 -11.824 -12.719 1.00 83.19 441 LYS A N 1
ATOM 3620 C CA . LYS A 1 441 ? 15.137 -11.094 -12.689 1.00 83.19 441 LYS A CA 1
ATOM 3621 C C . LYS A 1 441 ? 16.122 -11.611 -13.739 1.00 83.19 441 LYS A C 1
ATOM 3623 O O . LYS A 1 441 ? 16.942 -10.855 -14.250 1.00 83.19 441 LYS A O 1
ATOM 3628 N N . GLU A 1 442 ? 16.033 -12.892 -14.084 1.00 87.56 442 GLU A N 1
ATOM 3629 C CA . GLU A 1 442 ? 16.967 -13.571 -14.992 1.00 87.56 442 GLU A CA 1
ATOM 3630 C C . GLU A 1 442 ? 16.666 -13.363 -16.481 1.00 87.56 442 GLU A C 1
ATOM 3632 O O . GLU A 1 442 ? 17.578 -13.481 -17.300 1.00 87.56 442 GLU A O 1
ATOM 3637 N N . ARG A 1 443 ? 15.421 -13.036 -16.849 1.00 90.50 443 ARG A N 1
ATOM 3638 C CA . ARG A 1 443 ? 14.990 -12.925 -18.251 1.00 90.50 443 ARG A CA 1
ATOM 3639 C C . ARG A 1 443 ? 14.545 -11.499 -18.591 1.00 90.50 443 ARG A C 1
ATOM 3641 O O . ARG A 1 443 ? 13.598 -11.028 -17.958 1.00 90.50 443 ARG A O 1
ATOM 3648 N N . PRO A 1 444 ? 15.136 -10.835 -19.603 1.00 92.81 444 PRO A N 1
ATOM 3649 C CA . PRO A 1 444 ? 14.782 -9.458 -19.959 1.00 92.81 444 PRO A CA 1
ATOM 3650 C C . PRO A 1 444 ? 13.293 -9.260 -20.285 1.00 92.81 444 PRO A C 1
ATOM 3652 O O . PRO A 1 444 ? 12.690 -8.291 -19.826 1.00 92.81 444 PRO A O 1
ATOM 3655 N N . GLN A 1 445 ? 12.664 -10.212 -20.991 1.00 93.75 445 GLN A N 1
ATOM 3656 C CA . GLN A 1 445 ? 11.228 -10.163 -21.302 1.00 93.75 445 GLN A CA 1
ATOM 3657 C C . GLN A 1 445 ? 10.353 -10.165 -20.038 1.00 93.75 445 GLN A C 1
ATOM 3659 O O . GLN A 1 445 ? 9.379 -9.419 -19.947 1.00 93.75 445 GLN A O 1
ATOM 3664 N N . GLU A 1 446 ? 10.686 -11.013 -19.062 1.00 93.12 446 GLU A N 1
ATOM 3665 C CA . GLU A 1 446 ? 9.923 -11.138 -17.814 1.00 93.12 446 GLU A CA 1
ATOM 3666 C C . GLU A 1 446 ? 10.160 -9.929 -16.902 1.00 93.12 446 GLU A C 1
ATOM 3668 O O . GLU A 1 446 ? 9.215 -9.420 -16.299 1.00 93.12 446 GLU A O 1
ATOM 3673 N N . ALA A 1 447 ? 11.396 -9.419 -16.861 1.00 94.06 447 ALA A N 1
ATOM 3674 C CA . ALA A 1 447 ? 11.746 -8.176 -16.180 1.00 94.06 447 ALA A CA 1
ATOM 3675 C C . ALA A 1 447 ? 10.918 -7.000 -16.716 1.00 94.06 447 ALA A C 1
ATOM 3677 O O . ALA A 1 447 ? 10.301 -6.265 -15.943 1.00 94.06 447 ALA A O 1
ATOM 3678 N N . PHE A 1 448 ? 10.844 -6.866 -18.044 1.00 95.38 448 PHE A N 1
ATOM 3679 C CA . PHE A 1 448 ? 10.017 -5.856 -18.695 1.00 95.38 448 PHE A CA 1
ATOM 3680 C C . PHE A 1 448 ? 8.530 -6.041 -18.389 1.00 95.38 448 PHE A C 1
ATOM 3682 O O . PHE A 1 448 ? 7.864 -5.073 -18.041 1.00 95.38 448 PHE A O 1
ATOM 3689 N N . LYS A 1 449 ? 8.006 -7.269 -18.467 1.00 94.25 449 LYS A N 1
ATOM 3690 C CA . LYS A 1 449 ? 6.593 -7.553 -18.179 1.00 94.25 449 LYS A CA 1
ATOM 3691 C C . LYS A 1 449 ? 6.201 -7.122 -16.765 1.00 94.25 449 LYS A C 1
ATOM 3693 O O . LYS A 1 449 ? 5.161 -6.493 -16.586 1.00 94.25 449 LYS A O 1
ATOM 3698 N N . VAL A 1 450 ? 7.038 -7.434 -15.775 1.00 93.81 450 VAL A N 1
ATOM 3699 C CA . VAL A 1 450 ? 6.807 -7.030 -14.381 1.00 93.81 450 VAL A CA 1
ATOM 3700 C C . VAL A 1 450 ? 6.903 -5.515 -14.228 1.00 93.81 450 VAL A C 1
ATOM 3702 O O . VAL A 1 450 ? 6.038 -4.915 -13.595 1.00 93.81 450 VAL A O 1
ATOM 3705 N N . LEU A 1 451 ? 7.903 -4.877 -14.840 1.00 95.19 451 LEU A N 1
ATOM 3706 C CA . LEU A 1 451 ? 8.045 -3.423 -14.799 1.00 95.19 451 LEU A CA 1
ATOM 3707 C C . LEU A 1 451 ? 6.860 -2.700 -15.459 1.00 95.19 451 LEU A C 1
ATOM 3709 O O . LEU A 1 451 ? 6.359 -1.726 -14.906 1.00 95.19 451 LEU A O 1
ATOM 3713 N N . ALA A 1 452 ? 6.391 -3.181 -16.609 1.00 95.38 452 ALA A N 1
ATOM 3714 C CA . ALA A 1 452 ? 5.234 -2.632 -17.305 1.00 95.38 452 ALA A CA 1
ATOM 3715 C C . ALA A 1 452 ? 3.967 -2.753 -16.447 1.00 95.38 452 ALA A C 1
ATOM 3717 O O . ALA A 1 452 ? 3.232 -1.781 -16.292 1.00 95.38 452 ALA A O 1
ATOM 3718 N N . GLU A 1 453 ? 3.741 -3.911 -15.817 1.00 94.94 453 GLU A N 1
ATOM 3719 C CA . GLU A 1 453 ? 2.628 -4.100 -14.881 1.00 94.94 453 GLU A CA 1
ATOM 3720 C C . GLU A 1 453 ? 2.716 -3.148 -13.680 1.00 94.94 453 GLU A C 1
ATOM 3722 O O . GLU A 1 453 ? 1.714 -2.552 -13.293 1.00 94.94 453 GLU A O 1
ATOM 3727 N N . CYS A 1 454 ? 3.913 -2.961 -13.125 1.00 94.88 454 CYS A N 1
ATOM 3728 C CA . CYS A 1 454 ? 4.187 -2.014 -12.049 1.00 94.88 454 CYS A CA 1
ATOM 3729 C C . CYS A 1 454 ? 3.866 -0.562 -12.435 1.00 94.88 454 CYS A C 1
ATOM 3731 O O . CYS A 1 454 ? 3.162 0.130 -11.697 1.00 94.88 454 CYS A O 1
ATOM 3733 N N . ILE A 1 455 ? 4.357 -0.105 -13.592 1.00 93.94 455 ILE A N 1
ATOM 3734 C CA . ILE A 1 455 ? 4.112 1.253 -14.094 1.00 93.94 455 ILE A CA 1
ATOM 3735 C C . ILE A 1 455 ? 2.617 1.454 -14.345 1.00 93.94 455 ILE A C 1
ATOM 3737 O O . ILE A 1 455 ? 2.058 2.434 -13.858 1.00 93.94 455 ILE A O 1
ATOM 3741 N N . ASN A 1 456 ? 1.954 0.505 -15.015 1.00 92.50 456 ASN A N 1
ATOM 3742 C CA . ASN A 1 456 ? 0.506 0.547 -15.237 1.00 92.50 456 ASN A CA 1
ATOM 3743 C C . ASN A 1 456 ? -0.272 0.588 -13.925 1.00 92.50 456 ASN A C 1
ATOM 3745 O O . ASN A 1 456 ? -1.203 1.37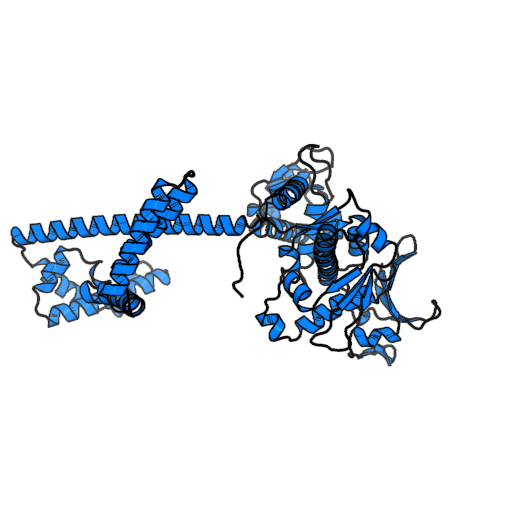1 -13.792 1.00 92.50 456 ASN A O 1
ATOM 3749 N N . TYR A 1 457 ? 0.104 -0.238 -12.944 1.00 92.44 457 TYR A N 1
ATOM 3750 C CA . TYR A 1 457 ? -0.560 -0.261 -11.646 1.00 92.44 457 TYR A CA 1
ATOM 3751 C C . TYR A 1 457 ? -0.508 1.113 -10.977 1.00 92.44 457 TYR A C 1
ATOM 3753 O O . TYR A 1 457 ? -1.539 1.581 -10.493 1.00 92.44 457 TYR A O 1
ATOM 3761 N N . VAL A 1 458 ? 0.658 1.769 -10.965 1.00 90.00 458 VAL A N 1
ATOM 3762 C CA . VAL A 1 458 ? 0.780 3.100 -10.357 1.00 90.00 458 VAL A CA 1
ATOM 3763 C C . VAL A 1 458 ? 0.025 4.147 -11.173 1.00 90.00 458 VAL A C 1
ATOM 3765 O O . VAL A 1 458 ? -0.739 4.916 -10.592 1.00 90.00 458 VAL A O 1
ATOM 3768 N N . ALA A 1 459 ? 0.191 4.136 -12.497 1.00 87.25 459 ALA A N 1
ATOM 3769 C CA . ALA A 1 459 ? -0.458 5.074 -13.404 1.00 87.25 459 ALA A CA 1
ATOM 3770 C C . ALA A 1 459 ? -1.990 4.982 -13.328 1.00 87.25 459 ALA A C 1
ATOM 3772 O O . ALA A 1 459 ? -2.640 5.997 -13.147 1.00 87.25 459 ALA A O 1
ATOM 3773 N N . ASP A 1 460 ? -2.576 3.785 -13.375 1.00 85.06 460 ASP A N 1
ATOM 3774 C CA . ASP A 1 460 ? -4.034 3.612 -13.403 1.00 85.06 460 ASP A CA 1
ATOM 3775 C C . ASP A 1 460 ? -4.694 3.831 -12.033 1.00 85.06 460 ASP A C 1
ATOM 3777 O O . ASP A 1 460 ? -5.830 4.298 -11.946 1.00 85.06 460 ASP A O 1
ATOM 3781 N N . ASN A 1 461 ? -4.018 3.471 -10.936 1.00 84.94 461 ASN A N 1
ATOM 3782 C CA . ASN A 1 461 ? -4.625 3.539 -9.601 1.00 84.94 461 ASN A CA 1
ATOM 3783 C C . ASN A 1 461 ? -4.339 4.851 -8.870 1.00 84.94 461 ASN A C 1
ATOM 3785 O O . ASN A 1 461 ? -5.077 5.193 -7.932 1.00 84.94 461 ASN A O 1
ATOM 3789 N N . TYR A 1 462 ? -3.287 5.560 -9.286 1.00 79.94 462 TYR A N 1
ATOM 3790 C CA . TYR A 1 462 ? -2.776 6.762 -8.644 1.00 79.94 462 TYR A CA 1
ATOM 3791 C C . TYR A 1 462 ? -2.246 7.764 -9.685 1.00 79.94 462 TYR A C 1
ATOM 3793 O O . TYR A 1 462 ? -1.151 8.282 -9.510 1.00 79.94 462 TYR A O 1
ATOM 3801 N N . GLU A 1 463 ? -3.017 8.038 -10.747 1.00 63.25 463 GLU A N 1
ATOM 3802 C CA . GLU A 1 463 ? -2.671 8.876 -11.923 1.00 63.25 463 GLU A CA 1
ATOM 3803 C C . GLU A 1 463 ? -1.823 10.134 -11.604 1.00 63.25 463 GLU A C 1
ATOM 3805 O O . GLU A 1 463 ? -0.897 10.468 -12.337 1.00 63.25 463 GLU A O 1
ATOM 3810 N N . ASN A 1 464 ? -2.056 10.799 -10.466 1.00 69.12 464 ASN A N 1
ATOM 3811 C CA . ASN A 1 464 ? -1.323 12.005 -10.046 1.00 69.12 464 ASN A CA 1
ATOM 3812 C C . ASN A 1 464 ? 0.068 11.748 -9.420 1.00 69.12 464 ASN A C 1
ATOM 3814 O O . ASN A 1 464 ? 0.823 12.687 -9.175 1.00 69.12 464 ASN A O 1
ATOM 3818 N N . ILE A 1 465 ? 0.412 10.501 -9.101 1.00 76.12 465 ILE A N 1
ATOM 3819 C CA . ILE A 1 465 ? 1.683 10.138 -8.460 1.00 76.12 465 ILE A CA 1
ATOM 3820 C C . ILE A 1 465 ? 2.783 9.951 -9.483 1.00 76.12 465 ILE A C 1
ATOM 3822 O O . ILE A 1 465 ? 3.906 10.340 -9.199 1.00 76.12 465 ILE A O 1
ATOM 3826 N N . LEU A 1 466 ? 2.490 9.350 -10.633 1.00 82.00 466 LEU A N 1
ATOM 3827 C CA . LEU A 1 466 ? 3.482 9.026 -11.649 1.00 82.00 466 LEU A CA 1
ATOM 3828 C C . LEU A 1 466 ? 3.034 9.622 -12.978 1.00 82.00 466 LEU A C 1
ATOM 3830 O O . LEU A 1 466 ? 2.134 9.094 -13.621 1.00 82.00 466 LEU A O 1
ATOM 3834 N N . THR A 1 467 ? 3.662 10.726 -13.373 1.00 78.38 467 THR A N 1
ATOM 3835 C CA . THR A 1 467 ? 3.285 11.471 -14.584 1.00 78.38 467 THR A CA 1
ATOM 3836 C C . THR A 1 467 ? 4.198 11.170 -15.762 1.00 78.38 467 THR A C 1
ATOM 3838 O O . THR A 1 467 ? 3.791 11.301 -16.913 1.00 78.38 467 THR A O 1
ATOM 3841 N N . GLU A 1 468 ? 5.442 10.770 -15.497 1.00 85.25 468 GLU A N 1
ATOM 3842 C CA . GLU A 1 468 ? 6.375 10.379 -16.545 1.00 85.25 468 GLU A CA 1
ATOM 3843 C C . GLU A 1 468 ? 7.401 9.366 -16.028 1.00 85.25 468 GLU A C 1
ATOM 3845 O O . GLU A 1 468 ? 7.804 9.384 -14.859 1.00 85.25 468 GLU A O 1
ATOM 3850 N N . VAL A 1 469 ? 7.850 8.499 -16.932 1.00 89.50 469 VAL A N 1
ATOM 3851 C CA . VAL A 1 469 ? 8.936 7.547 -16.702 1.00 89.50 469 VAL A CA 1
ATOM 3852 C C . VAL A 1 469 ? 10.057 7.859 -17.680 1.00 89.50 469 VAL A C 1
ATOM 3854 O O . VAL A 1 469 ? 9.818 8.112 -18.862 1.00 89.50 469 VAL A O 1
ATOM 3857 N N . ARG A 1 470 ? 11.295 7.848 -17.194 1.00 89.25 470 ARG A N 1
ATOM 3858 C CA . ARG A 1 470 ? 12.483 8.124 -18.003 1.00 89.25 470 ARG A CA 1
ATOM 3859 C C . ARG A 1 470 ? 13.429 6.937 -17.964 1.00 89.25 470 ARG A C 1
ATOM 3861 O O . ARG A 1 470 ? 13.760 6.473 -16.875 1.00 89.25 470 ARG A O 1
ATOM 3868 N N . PHE A 1 471 ? 13.887 6.505 -19.134 1.00 91.56 471 PHE A N 1
ATOM 3869 C CA . PHE A 1 471 ? 14.873 5.437 -19.296 1.00 91.56 471 PHE A CA 1
ATOM 3870 C C . PHE A 1 471 ? 16.201 6.010 -19.776 1.00 91.56 471 PHE A C 1
ATOM 3872 O O . PHE A 1 471 ? 16.218 6.878 -20.649 1.00 91.56 471 PHE A O 1
ATOM 3879 N N . LEU A 1 472 ? 17.303 5.531 -19.207 1.00 90.25 472 LEU A N 1
ATOM 3880 C CA . LEU A 1 472 ? 18.654 5.998 -19.507 1.00 90.25 472 LEU A CA 1
ATOM 3881 C C . LEU A 1 472 ? 19.607 4.807 -19.630 1.00 90.25 472 LEU A C 1
ATOM 3883 O O . LEU A 1 472 ? 19.436 3.805 -18.936 1.00 90.25 472 LEU A O 1
ATOM 3887 N N . LYS A 1 473 ? 20.632 4.926 -20.477 1.00 86.31 473 LYS A N 1
ATOM 3888 C CA . LYS A 1 473 ? 21.710 3.930 -20.571 1.00 86.31 473 LYS A CA 1
ATOM 3889 C C . LYS A 1 473 ? 22.631 4.017 -19.352 1.00 86.31 473 LYS A C 1
ATOM 3891 O O . LYS A 1 473 ? 22.914 3.015 -18.703 1.00 86.31 473 LYS A O 1
ATOM 3896 N N . SER A 1 474 ? 23.041 5.229 -18.999 1.00 80.75 474 SER A N 1
ATOM 3897 C CA . SER A 1 474 ? 23.810 5.547 -17.801 1.00 80.75 474 SER A CA 1
ATOM 3898 C C . SER A 1 474 ? 23.262 6.789 -17.104 1.00 80.75 474 SER A C 1
ATOM 3900 O O . SER A 1 474 ? 22.438 7.526 -17.646 1.00 80.75 474 SER A O 1
ATOM 3902 N N . SER A 1 475 ? 23.766 7.061 -15.900 1.00 67.00 475 SER A N 1
ATOM 3903 C CA . SER A 1 475 ? 23.324 8.202 -15.096 1.00 67.00 475 SER A CA 1
ATOM 3904 C C . SER A 1 475 ? 23.605 9.579 -15.706 1.00 67.00 475 SER A C 1
ATOM 3906 O O . SER A 1 475 ? 23.062 10.576 -15.228 1.00 67.00 475 SER A O 1
ATOM 3908 N N . LYS A 1 476 ? 24.445 9.638 -16.747 1.00 71.38 476 LYS A N 1
ATOM 3909 C CA . LYS A 1 476 ? 24.875 10.868 -17.422 1.00 71.38 476 LYS A CA 1
ATOM 3910 C C . LYS A 1 476 ? 24.200 11.092 -18.778 1.00 71.38 476 LYS A C 1
ATOM 3912 O O . LYS A 1 476 ? 24.396 12.152 -19.364 1.00 71.38 476 LYS A O 1
ATOM 3917 N N . ASP A 1 477 ? 23.431 10.123 -19.269 1.00 77.19 477 ASP A N 1
ATOM 3918 C CA . ASP A 1 477 ? 22.895 10.164 -20.630 1.00 77.19 477 ASP A CA 1
ATOM 3919 C C . ASP A 1 477 ? 21.596 10.966 -20.733 1.00 77.19 477 ASP A C 1
ATOM 3921 O O . ASP A 1 477 ? 20.898 11.216 -19.748 1.00 77.19 477 ASP A O 1
ATOM 3925 N N . THR A 1 478 ? 21.250 11.359 -21.961 1.00 80.19 478 THR A N 1
ATOM 3926 C CA . THR A 1 478 ? 19.957 11.993 -22.235 1.00 80.19 478 THR A CA 1
ATOM 3927 C C . THR A 1 478 ? 18.847 10.945 -22.099 1.00 80.19 478 THR A C 1
ATOM 3929 O O . THR A 1 478 ? 18.897 9.917 -22.776 1.00 80.19 478 THR A O 1
ATOM 3932 N N . PRO A 1 479 ? 17.834 11.167 -21.244 1.00 85.69 479 PRO A N 1
ATOM 3933 C CA . PRO A 1 479 ? 16.787 10.183 -21.022 1.00 85.69 479 PRO A CA 1
ATOM 3934 C C . PRO A 1 479 ? 15.840 10.056 -22.215 1.00 85.69 479 PRO A C 1
ATOM 3936 O O . PRO A 1 479 ? 15.392 11.057 -22.781 1.00 85.69 479 PRO A O 1
ATOM 3939 N N . LYS A 1 480 ? 15.393 8.830 -22.494 1.00 89.25 480 LYS A N 1
ATOM 3940 C CA . LYS A 1 480 ? 14.165 8.592 -23.256 1.00 89.25 480 LYS A CA 1
ATOM 3941 C C . LYS A 1 480 ? 12.969 8.783 -22.326 1.00 89.25 480 LYS A C 1
ATOM 3943 O O . LYS A 1 480 ? 12.801 8.045 -21.357 1.00 89.25 480 LYS A O 1
ATOM 3948 N N . ILE A 1 481 ? 12.154 9.795 -22.611 1.00 89.25 481 ILE A N 1
ATOM 3949 C CA . ILE A 1 481 ? 11.019 10.199 -21.773 1.00 89.25 481 ILE A CA 1
ATOM 3950 C C . ILE A 1 481 ? 9.730 9.573 -22.310 1.00 89.25 481 ILE A C 1
ATOM 3952 O O . ILE A 1 481 ? 9.421 9.710 -23.493 1.00 89.25 481 ILE A O 1
ATOM 3956 N N . ILE A 1 482 ? 8.962 8.938 -21.427 1.00 89.75 482 ILE A N 1
ATOM 3957 C CA . ILE A 1 482 ? 7.629 8.400 -21.703 1.00 89.75 482 ILE A CA 1
ATOM 3958 C C . ILE A 1 482 ? 6.632 9.114 -20.789 1.00 89.75 482 ILE A C 1
ATOM 3960 O O . ILE A 1 482 ? 6.663 8.940 -19.571 1.00 89.75 482 ILE A O 1
ATOM 3964 N N . LYS A 1 483 ? 5.766 9.938 -21.387 1.00 88.31 483 LYS A N 1
ATOM 3965 C CA . LYS A 1 483 ? 4.688 10.662 -20.690 1.00 88.31 483 LYS A CA 1
ATOM 3966 C C . LYS A 1 483 ? 3.344 9.950 -20.800 1.00 88.31 483 LYS A C 1
ATOM 3968 O O . LYS A 1 483 ? 2.584 9.920 -19.844 1.00 88.31 483 LYS A O 1
ATOM 3973 N N . ASP A 1 484 ? 3.064 9.352 -21.956 1.00 89.00 484 ASP A N 1
ATOM 3974 C CA . ASP A 1 484 ? 1.900 8.488 -22.113 1.00 89.00 484 ASP A CA 1
ATOM 3975 C C . ASP A 1 484 ? 2.211 7.105 -21.531 1.00 89.00 484 ASP A C 1
ATOM 3977 O O . ASP A 1 484 ? 2.771 6.234 -22.196 1.00 89.00 484 ASP A O 1
ATOM 3981 N N . LEU A 1 485 ? 1.878 6.922 -20.253 1.00 90.25 485 LEU A N 1
ATOM 3982 C CA . LEU A 1 485 ? 2.112 5.666 -19.541 1.00 90.25 485 LEU A CA 1
ATOM 3983 C C . LEU A 1 485 ? 1.152 4.551 -19.976 1.00 90.25 485 LEU A C 1
ATOM 3985 O O . LEU A 1 485 ? 1.409 3.388 -19.668 1.00 90.25 485 LEU A O 1
ATOM 3989 N N . SER A 1 486 ? 0.092 4.863 -20.733 1.00 87.69 486 SER A N 1
ATOM 3990 C CA . SER A 1 486 ? -0.846 3.849 -21.230 1.00 87.69 486 SER A CA 1
ATOM 3991 C C . SER A 1 486 ? -0.196 2.871 -22.213 1.00 87.69 486 SER A C 1
ATOM 3993 O O . SER A 1 486 ? -0.666 1.738 -22.352 1.00 87.69 486 SER A O 1
ATOM 3995 N N . ILE A 1 487 ? 0.935 3.257 -22.820 1.00 89.75 487 ILE A N 1
ATOM 3996 C CA . ILE A 1 487 ? 1.739 2.398 -23.694 1.00 89.75 487 ILE A CA 1
ATOM 3997 C C . ILE A 1 487 ? 2.089 1.064 -23.024 1.00 89.75 487 ILE A C 1
ATOM 3999 O O . ILE A 1 487 ? 2.033 0.011 -23.663 1.00 89.75 487 ILE A O 1
ATOM 4003 N N . PHE A 1 488 ? 2.363 1.075 -21.715 1.00 92.19 488 PHE A N 1
ATOM 4004 C CA . PHE A 1 488 ? 2.758 -0.112 -20.962 1.00 92.19 488 PHE A CA 1
ATOM 4005 C C . PHE A 1 488 ? 1.640 -1.153 -20.835 1.00 92.19 488 PHE A C 1
ATOM 4007 O O . PHE A 1 488 ? 1.927 -2.290 -20.460 1.00 92.19 488 PHE A O 1
ATOM 4014 N N . LYS A 1 489 ? 0.378 -0.826 -21.152 1.00 88.06 489 LYS A N 1
ATOM 4015 C CA . LYS A 1 489 ? -0.747 -1.781 -21.093 1.00 88.06 489 LYS A CA 1
ATOM 4016 C C . LYS A 1 489 ? -0.629 -2.886 -22.133 1.00 88.06 489 LYS A C 1
ATOM 4018 O O . LYS A 1 489 ? -0.961 -4.031 -21.845 1.00 88.06 489 LYS A O 1
ATOM 4023 N N . ASN A 1 490 ? -0.151 -2.534 -23.325 1.00 87.00 490 ASN A N 1
ATOM 4024 C CA . ASN A 1 490 ? -0.209 -3.411 -24.495 1.00 87.00 490 ASN A CA 1
ATOM 4025 C C . ASN A 1 490 ? 1.141 -3.595 -25.196 1.00 87.00 490 ASN A C 1
ATOM 4027 O O . ASN A 1 490 ? 1.264 -4.490 -26.036 1.00 87.00 490 ASN A O 1
ATOM 4031 N N . ILE A 1 491 ? 2.152 -2.775 -24.882 1.00 90.69 491 ILE A N 1
ATOM 4032 C CA . ILE A 1 491 ? 3.443 -2.868 -25.562 1.00 90.69 491 ILE A CA 1
ATOM 4033 C C . ILE A 1 491 ? 4.150 -4.189 -25.236 1.00 90.69 491 ILE A C 1
ATOM 4035 O O . ILE A 1 491 ? 4.313 -4.583 -24.080 1.00 90.69 491 ILE A O 1
ATOM 4039 N N . ARG A 1 492 ? 4.570 -4.897 -26.287 1.00 92.75 492 ARG A N 1
ATOM 4040 C CA . ARG A 1 492 ? 5.369 -6.124 -26.174 1.00 92.75 492 ARG A CA 1
ATOM 4041 C C . ARG A 1 492 ? 6.843 -5.773 -26.008 1.00 92.75 492 ARG A C 1
ATOM 4043 O O . ARG A 1 492 ? 7.293 -4.743 -26.502 1.00 92.75 492 ARG A O 1
ATOM 4050 N N . TYR A 1 493 ? 7.615 -6.668 -25.389 1.00 94.25 493 TYR A N 1
ATOM 4051 C CA . TYR A 1 493 ? 9.039 -6.423 -25.151 1.00 94.25 493 TYR A CA 1
ATOM 4052 C C . TYR A 1 493 ? 9.827 -6.134 -26.434 1.00 94.25 493 TYR A C 1
ATOM 4054 O O . TYR A 1 493 ? 10.603 -5.194 -26.448 1.00 94.25 493 TYR A O 1
ATOM 4062 N N . GLU A 1 494 ? 9.591 -6.871 -27.523 1.00 93.56 494 GLU A N 1
ATOM 4063 C CA . GLU A 1 494 ? 10.307 -6.651 -28.793 1.00 93.56 494 GLU A CA 1
ATOM 4064 C C . GLU A 1 494 ? 10.039 -5.265 -29.400 1.00 93.56 494 GLU A C 1
ATOM 4066 O O . GLU A 1 494 ? 10.931 -4.633 -29.971 1.00 93.56 494 GLU A O 1
ATOM 4071 N N . GLN A 1 495 ? 8.820 -4.756 -29.217 1.00 91.25 495 GLN A N 1
ATOM 4072 C CA . GLN A 1 495 ? 8.465 -3.404 -29.631 1.00 91.25 495 GLN A CA 1
ATOM 4073 C C . GLN A 1 495 ? 9.133 -2.370 -28.719 1.00 91.25 495 GLN A C 1
ATOM 4075 O O . GLN A 1 495 ? 9.809 -1.472 -29.206 1.00 91.25 495 GLN A O 1
ATOM 4080 N N . PHE A 1 496 ? 9.065 -2.555 -27.396 1.00 93.25 496 PHE A N 1
ATOM 4081 C CA . PHE A 1 496 ? 9.768 -1.693 -26.439 1.00 93.25 496 PHE A CA 1
ATOM 4082 C C . PHE A 1 496 ? 11.286 -1.672 -26.679 1.00 93.25 496 PHE A C 1
ATOM 4084 O O . PHE A 1 496 ? 11.926 -0.624 -26.611 1.00 93.25 496 PHE A O 1
ATOM 4091 N N . LYS A 1 497 ? 11.871 -2.825 -27.005 1.00 93.00 497 LYS A N 1
ATOM 4092 C CA . LYS A 1 497 ? 13.283 -2.969 -27.344 1.00 93.00 497 LYS A CA 1
ATOM 4093 C C . LYS A 1 497 ? 13.641 -2.117 -28.559 1.00 93.00 497 LYS A C 1
ATOM 4095 O O . LYS A 1 497 ? 14.625 -1.385 -28.518 1.00 93.00 497 LYS A O 1
ATOM 4100 N N . THR A 1 498 ? 12.821 -2.168 -29.604 1.00 90.00 498 THR A N 1
ATOM 4101 C CA . THR A 1 498 ? 13.032 -1.396 -30.835 1.00 90.00 498 THR A CA 1
ATOM 4102 C C . THR A 1 498 ? 12.852 0.106 -30.611 1.00 90.00 498 THR A C 1
ATOM 4104 O O . THR A 1 498 ? 13.705 0.890 -31.021 1.00 90.00 498 THR A O 1
ATOM 4107 N N . ASP A 1 499 ? 11.787 0.498 -29.915 1.00 87.12 499 ASP A N 1
ATOM 4108 C CA . ASP A 1 499 ? 11.372 1.900 -29.798 1.00 87.12 499 ASP A CA 1
ATOM 4109 C C . ASP A 1 499 ? 12.156 2.665 -28.715 1.00 87.12 499 ASP A C 1
ATOM 4111 O O . ASP A 1 499 ? 12.356 3.884 -28.804 1.00 87.12 499 ASP A O 1
ATOM 4115 N N . ILE A 1 500 ? 12.605 1.956 -27.673 1.00 88.06 500 ILE A N 1
ATOM 4116 C CA . ILE A 1 500 ? 13.227 2.532 -26.475 1.00 88.06 500 ILE A CA 1
ATOM 4117 C C . ILE A 1 500 ? 14.662 2.033 -26.294 1.00 88.06 500 ILE A C 1
ATOM 4119 O O . ILE A 1 500 ? 15.573 2.856 -26.281 1.00 88.06 500 ILE A O 1
ATOM 4123 N N . LEU A 1 501 ? 14.888 0.720 -26.166 1.00 89.81 501 LEU A N 1
ATOM 4124 C CA . LEU A 1 501 ? 16.202 0.196 -25.751 1.00 89.81 501 LEU A CA 1
ATOM 4125 C C . LEU A 1 501 ? 17.299 0.370 -26.811 1.00 89.81 501 LEU A C 1
ATOM 4127 O O . LEU A 1 501 ? 18.416 0.738 -26.457 1.00 89.81 501 LEU A O 1
ATOM 4131 N N . ARG A 1 502 ? 16.983 0.219 -28.105 1.00 87.25 502 ARG A N 1
ATOM 4132 C CA . ARG A 1 502 ? 17.946 0.468 -29.195 1.00 87.25 502 ARG A CA 1
ATOM 4133 C C . ARG A 1 502 ? 18.497 1.892 -29.182 1.00 87.25 502 ARG A C 1
ATOM 4135 O O . ARG A 1 502 ? 19.688 2.080 -29.386 1.00 87.25 502 ARG A O 1
ATOM 4142 N N . ASN A 1 503 ? 17.653 2.880 -28.874 1.00 83.81 503 ASN A N 1
ATOM 4143 C CA . ASN A 1 503 ? 18.076 4.279 -28.722 1.00 83.81 503 ASN A CA 1
ATOM 4144 C C . ASN A 1 503 ? 19.001 4.487 -27.511 1.00 83.81 503 ASN A C 1
ATOM 4146 O O . ASN A 1 503 ? 19.703 5.489 -27.436 1.00 83.81 503 ASN A O 1
ATOM 4150 N N . LEU A 1 504 ? 18.979 3.556 -26.557 1.00 87.12 504 LEU A N 1
ATOM 4151 C CA . LEU A 1 504 ? 19.851 3.520 -25.387 1.00 87.12 504 LEU A CA 1
ATOM 4152 C C . LEU A 1 504 ? 21.046 2.573 -25.590 1.00 87.12 504 LEU A C 1
ATOM 4154 O O . LEU A 1 504 ? 21.766 2.305 -24.631 1.00 87.12 504 LEU A O 1
ATOM 4158 N N . GLU A 1 505 ? 21.255 2.059 -26.809 1.00 88.12 505 GLU A N 1
ATOM 4159 C CA . GLU A 1 505 ? 22.350 1.147 -27.166 1.00 88.12 505 GLU A CA 1
ATOM 4160 C C . GLU A 1 505 ? 22.454 -0.073 -26.235 1.00 88.12 505 GLU A C 1
ATOM 4162 O O . GLU A 1 505 ? 23.546 -0.507 -25.863 1.00 88.12 505 GLU A O 1
ATOM 4167 N N . THR A 1 506 ? 21.310 -0.618 -25.825 1.00 88.62 506 THR A N 1
ATOM 4168 C CA . THR A 1 506 ? 21.239 -1.881 -25.089 1.00 88.62 506 THR A CA 1
ATOM 4169 C C . THR A 1 506 ? 20.074 -2.714 -25.593 1.00 88.62 506 THR A C 1
ATOM 4171 O O . THR A 1 506 ? 19.082 -2.205 -26.110 1.00 88.62 506 THR A O 1
ATOM 4174 N N . ASP A 1 507 ? 20.203 -4.019 -25.414 1.00 88.00 507 ASP A N 1
ATOM 4175 C CA . ASP A 1 507 ? 19.180 -4.999 -25.737 1.00 88.00 507 ASP A CA 1
ATOM 4176 C C . ASP A 1 507 ? 18.540 -5.599 -24.482 1.00 88.00 507 ASP A C 1
ATOM 4178 O O . ASP A 1 507 ? 17.591 -6.373 -24.602 1.00 88.00 507 ASP A O 1
ATOM 4182 N N . ASP A 1 508 ? 19.027 -5.233 -23.292 1.00 91.75 508 ASP A N 1
ATOM 4183 C CA . ASP A 1 508 ? 18.584 -5.757 -22.006 1.00 91.75 508 ASP A CA 1
ATOM 4184 C C . ASP A 1 508 ? 18.092 -4.625 -21.101 1.00 91.75 508 ASP A C 1
ATOM 4186 O O . ASP A 1 508 ? 18.846 -3.780 -20.620 1.00 91.75 508 ASP A O 1
ATOM 4190 N N . ILE A 1 509 ? 16.793 -4.639 -20.801 1.00 92.62 509 ILE A N 1
ATOM 4191 C CA . ILE A 1 509 ? 16.174 -3.614 -19.958 1.00 92.62 509 ILE A CA 1
ATOM 4192 C C . ILE A 1 509 ? 16.811 -3.533 -18.566 1.00 92.62 509 ILE A C 1
ATOM 4194 O O . ILE A 1 509 ? 16.855 -2.461 -17.967 1.00 92.62 509 ILE A O 1
ATOM 4198 N N . ARG A 1 510 ? 17.348 -4.640 -18.048 1.00 92.81 510 ARG A N 1
ATOM 4199 C CA . ARG A 1 510 ? 17.931 -4.715 -16.701 1.00 92.81 510 ARG A CA 1
ATOM 4200 C C . ARG A 1 510 ? 19.221 -3.908 -16.578 1.00 92.81 510 ARG A C 1
ATOM 4202 O O . ARG A 1 510 ? 19.615 -3.555 -15.464 1.00 92.81 510 ARG A O 1
ATOM 4209 N N . GLU A 1 511 ? 19.872 -3.621 -17.701 1.00 91.81 511 GLU A N 1
ATOM 4210 C CA . GLU A 1 511 ? 21.081 -2.804 -17.763 1.00 91.81 511 GLU A CA 1
ATOM 4211 C C . GLU A 1 511 ? 20.784 -1.306 -17.717 1.00 91.81 511 GLU A C 1
ATOM 4213 O O . GLU A 1 511 ? 21.654 -0.533 -17.324 1.00 91.81 511 GLU A O 1
ATOM 4218 N N . THR A 1 512 ? 19.552 -0.910 -18.042 1.00 92.50 512 THR A N 1
ATOM 4219 C CA . THR A 1 512 ? 19.142 0.496 -18.055 1.00 92.50 512 THR A CA 1
ATOM 4220 C C . THR A 1 512 ? 18.859 1.046 -16.660 1.00 92.50 512 THR A C 1
ATOM 4222 O O . THR A 1 512 ? 18.583 0.318 -15.698 1.00 92.50 512 THR A O 1
ATOM 4225 N N . PHE A 1 513 ? 18.900 2.370 -16.567 1.00 91.62 513 PHE A N 1
ATOM 4226 C CA . PHE A 1 513 ? 18.440 3.143 -15.426 1.00 91.62 513 PHE A CA 1
ATOM 4227 C C . PHE A 1 513 ? 17.034 3.670 -15.680 1.00 91.62 513 PHE A C 1
ATOM 4229 O O . PHE A 1 513 ? 16.683 4.045 -16.800 1.00 91.62 513 PHE A O 1
ATOM 4236 N N . ILE A 1 514 ? 16.247 3.741 -14.613 1.00 90.38 514 ILE A N 1
ATOM 4237 C CA . ILE A 1 514 ? 14.909 4.316 -14.608 1.00 90.38 514 ILE A CA 1
ATOM 4238 C C . ILE A 1 514 ? 14.830 5.455 -13.595 1.00 90.38 514 ILE A C 1
ATOM 4240 O O . ILE A 1 514 ? 15.446 5.417 -12.527 1.00 90.38 514 ILE A O 1
ATOM 4244 N N . SER A 1 515 ? 14.059 6.483 -13.932 1.00 87.19 515 SER A N 1
ATOM 4245 C CA . SER A 1 515 ? 13.649 7.521 -12.988 1.00 87.19 515 SER A CA 1
ATOM 4246 C C . SER A 1 515 ? 12.188 7.893 -13.187 1.00 87.19 515 SER A C 1
ATOM 4248 O O . SER A 1 515 ? 11.619 7.712 -14.267 1.00 87.19 515 SER A O 1
ATOM 4250 N N . PHE A 1 516 ? 11.594 8.405 -12.115 1.00 85.19 516 PHE A N 1
ATOM 4251 C CA . PHE A 1 516 ? 10.174 8.707 -12.023 1.00 85.19 516 PHE A CA 1
ATOM 4252 C C . PHE A 1 516 ? 9.983 10.205 -11.816 1.00 85.19 516 PHE A C 1
ATOM 4254 O O . PHE A 1 516 ? 10.643 10.802 -10.959 1.00 85.19 516 PHE A O 1
ATOM 4261 N N . ASN A 1 517 ? 9.074 10.808 -12.581 1.00 76.44 517 ASN A N 1
ATOM 4262 C CA . ASN A 1 517 ? 8.543 12.119 -12.237 1.00 76.44 517 ASN A CA 1
ATOM 4263 C C . ASN A 1 517 ? 7.245 11.943 -11.471 1.00 76.44 517 ASN A C 1
ATOM 4265 O O . ASN A 1 517 ? 6.300 11.301 -11.933 1.00 76.44 517 ASN A O 1
ATOM 4269 N N . THR A 1 518 ? 7.239 12.519 -10.284 1.00 67.94 518 THR A N 1
ATOM 4270 C CA . THR A 1 518 ? 6.175 12.366 -9.310 1.00 67.94 518 THR A CA 1
ATOM 4271 C C . THR A 1 518 ? 5.837 13.727 -8.742 1.00 67.94 518 THR A C 1
ATOM 4273 O O . THR A 1 518 ? 6.745 14.523 -8.486 1.00 67.94 518 THR A O 1
ATOM 4276 N N . ILE A 1 519 ? 4.563 13.999 -8.480 1.00 59.22 519 ILE A N 1
ATOM 4277 C CA . ILE A 1 519 ? 4.193 15.258 -7.834 1.00 59.22 519 ILE A CA 1
ATOM 4278 C C . ILE A 1 519 ? 4.779 15.313 -6.415 1.00 59.22 519 ILE A C 1
ATOM 4280 O O . ILE A 1 519 ? 4.832 14.321 -5.686 1.00 59.22 519 ILE A O 1
ATOM 4284 N N . VAL A 1 520 ? 5.211 16.511 -6.020 1.00 52.84 520 VAL A N 1
ATOM 4285 C CA . VAL A 1 520 ? 5.693 16.829 -4.674 1.00 52.84 520 VAL A CA 1
ATOM 4286 C C . VAL A 1 520 ? 4.623 16.554 -3.650 1.00 52.84 520 VAL A C 1
ATOM 4288 O O . VAL A 1 520 ? 3.690 17.332 -3.460 1.00 52.84 520 VAL A O 1
ATOM 4291 N N . LEU A 1 521 ? 4.832 15.509 -2.869 1.00 51.81 521 LEU A N 1
ATOM 4292 C CA . LEU A 1 521 ? 3.991 15.254 -1.709 1.00 51.81 521 LEU A CA 1
ATOM 4293 C C . LEU A 1 521 ? 4.179 16.315 -0.611 1.00 51.81 521 LEU A C 1
ATOM 4295 O O . LEU A 1 521 ? 3.323 16.407 0.260 1.00 51.81 521 LEU A O 1
ATOM 4299 N N . LYS A 1 522 ? 5.219 17.173 -0.666 1.00 43.50 522 LYS A N 1
ATOM 4300 C CA . LYS A 1 522 ? 5.274 18.397 0.166 1.00 43.50 522 LYS A CA 1
ATOM 4301 C C . LYS A 1 522 ? 4.167 19.398 -0.169 1.00 43.50 522 LYS A C 1
ATOM 4303 O O . LYS A 1 522 ? 3.684 20.018 0.761 1.00 43.50 522 LYS A O 1
ATOM 4308 N N . GLU A 1 523 ? 3.724 19.551 -1.418 1.00 41.03 523 GLU A N 1
ATOM 4309 C CA . GLU A 1 523 ? 2.611 20.466 -1.718 1.00 41.03 523 GLU A CA 1
ATOM 4310 C C . GLU A 1 523 ? 1.269 19.868 -1.317 1.00 41.03 523 GLU A C 1
ATOM 4312 O O . GLU A 1 523 ? 0.421 20.583 -0.806 1.00 41.03 523 GLU A O 1
ATOM 4317 N N . ILE A 1 524 ? 1.080 18.557 -1.479 1.00 44.38 524 ILE A N 1
ATOM 4318 C CA . ILE A 1 524 ? -0.142 17.893 -1.015 1.00 44.38 524 ILE A CA 1
ATOM 4319 C C . ILE A 1 524 ? -0.170 17.895 0.523 1.00 44.38 524 ILE A C 1
ATOM 4321 O O . ILE A 1 524 ? -1.157 18.305 1.122 1.00 44.38 524 ILE A O 1
ATOM 4325 N N . GLY A 1 525 ? 0.947 17.564 1.176 1.00 41.75 525 GLY A N 1
ATOM 4326 C CA . GLY A 1 525 ? 1.104 17.632 2.630 1.00 41.75 525 GLY A CA 1
ATOM 4327 C C . GLY A 1 525 ? 0.970 19.044 3.213 1.00 41.75 525 GLY A C 1
ATOM 4328 O O . GLY A 1 525 ? 0.366 19.182 4.272 1.00 41.75 525 GLY A O 1
ATOM 4329 N N . ASN A 1 526 ? 1.469 20.081 2.528 1.00 39.09 526 ASN A N 1
ATOM 4330 C CA . ASN A 1 526 ? 1.303 21.479 2.943 1.00 39.09 526 ASN A CA 1
ATOM 4331 C C . ASN A 1 526 ? -0.118 21.991 2.673 1.00 39.09 526 ASN A C 1
ATOM 4333 O O . ASN A 1 526 ? -0.683 22.627 3.551 1.00 39.09 526 ASN A O 1
ATOM 4337 N N . ARG A 1 527 ? -0.759 21.624 1.553 1.00 36.59 527 ARG A N 1
ATOM 4338 C CA . ARG A 1 527 ? -2.187 21.919 1.320 1.00 36.59 527 ARG A CA 1
ATOM 4339 C C . ARG A 1 527 ? -3.087 21.268 2.372 1.00 36.59 527 ARG A C 1
ATOM 4341 O O . ARG A 1 527 ? -4.145 21.805 2.669 1.00 36.59 527 ARG A O 1
ATOM 4348 N N . TYR A 1 528 ? -2.684 20.144 2.968 1.00 38.56 528 TYR A N 1
ATOM 4349 C CA . TYR A 1 528 ? -3.381 19.554 4.117 1.00 38.56 528 TYR A CA 1
ATOM 4350 C C . TYR A 1 528 ? -3.031 20.203 5.462 1.00 38.56 528 TYR A C 1
ATOM 4352 O O . TYR A 1 528 ? -3.874 20.193 6.352 1.00 38.56 528 TYR A O 1
ATOM 4360 N N . GLN A 1 529 ? -1.840 20.790 5.617 1.00 38.53 529 GLN A N 1
ATOM 4361 C CA . GLN A 1 529 ? -1.535 21.649 6.769 1.00 38.53 529 GLN A CA 1
ATOM 4362 C C . GLN A 1 529 ? -2.309 22.975 6.702 1.00 38.53 529 GLN A C 1
ATOM 4364 O O . GLN A 1 529 ? -2.801 23.429 7.727 1.00 38.53 529 GLN A O 1
ATOM 4369 N N . GLU A 1 530 ? -2.495 23.540 5.507 1.00 34.62 530 GLU A N 1
ATOM 4370 C CA . GLU A 1 530 ? -3.280 24.760 5.272 1.00 34.62 530 GLU A CA 1
ATOM 4371 C C . GLU A 1 530 ? -4.796 24.497 5.307 1.00 34.62 530 GLU A C 1
ATOM 4373 O O . GLU A 1 530 ? -5.547 25.310 5.834 1.00 34.62 530 GLU A O 1
ATOM 4378 N N . ARG A 1 531 ? -5.279 23.331 4.844 1.00 35.09 531 ARG A N 1
ATOM 4379 C CA . ARG A 1 531 ? -6.697 22.939 4.998 1.00 35.09 531 ARG A CA 1
ATOM 4380 C C . ARG A 1 531 ? -7.075 22.526 6.424 1.00 35.09 531 ARG A C 1
ATOM 4382 O O . ARG A 1 531 ? -8.250 22.595 6.759 1.00 35.09 531 ARG A O 1
ATOM 4389 N N . GLU A 1 532 ? -6.124 22.129 7.274 1.00 39.44 532 GLU A N 1
ATOM 4390 C CA . GLU A 1 532 ? -6.367 21.976 8.722 1.00 39.44 532 GLU A CA 1
ATOM 4391 C C . GLU A 1 532 ? -6.438 23.336 9.458 1.00 39.44 532 GLU A C 1
ATOM 4393 O O . GLU A 1 532 ? -6.800 23.352 10.633 1.00 39.44 532 GLU A O 1
ATOM 4398 N N . GLN A 1 533 ? -6.161 24.454 8.767 1.00 34.22 533 GLN A N 1
ATOM 4399 C CA . GLN A 1 533 ? -6.397 25.833 9.219 1.00 34.22 533 GLN A CA 1
ATOM 4400 C C . GLN A 1 533 ? -7.684 26.466 8.652 1.00 34.22 533 GLN A C 1
ATOM 4402 O O . GLN A 1 533 ? -7.922 27.644 8.891 1.00 34.22 533 GLN A O 1
ATOM 4407 N N . ILE A 1 534 ? -8.535 25.714 7.940 1.00 29.39 534 ILE A N 1
ATOM 4408 C CA . ILE A 1 534 ? -9.877 26.194 7.578 1.00 29.39 534 ILE A CA 1
ATOM 4409 C C . ILE A 1 534 ? -10.867 25.694 8.631 1.00 29.39 534 ILE A C 1
ATOM 4411 O O . ILE A 1 534 ? -11.311 24.545 8.615 1.00 29.39 534 ILE A O 1
ATOM 4415 N N . ASP A 1 535 ? -11.106 26.596 9.574 1.00 33.81 535 ASP A N 1
ATOM 4416 C CA . ASP A 1 535 ? -12.160 26.691 10.577 1.00 33.81 535 ASP A CA 1
ATOM 4417 C C . ASP A 1 535 ? -13.281 25.638 10.518 1.00 33.81 535 ASP A C 1
ATOM 4419 O O . ASP A 1 535 ? -14.150 25.642 9.644 1.00 33.81 535 ASP A O 1
ATOM 4423 N N . TYR A 1 536 ? -13.352 24.814 11.568 1.00 25.56 536 TYR A N 1
ATOM 4424 C CA . TYR A 1 536 ? -14.657 24.558 12.170 1.00 25.56 536 TYR A CA 1
ATOM 4425 C C . TYR A 1 536 ? -15.000 25.806 12.979 1.00 25.56 536 TYR A C 1
ATOM 4427 O O . TYR A 1 536 ? -14.468 26.002 14.070 1.00 25.56 536 TYR A O 1
ATOM 4435 N N . ILE A 1 537 ? -15.850 26.654 12.401 1.00 28.31 537 ILE A N 1
ATOM 4436 C CA . ILE A 1 537 ? -16.506 27.734 13.129 1.00 28.31 537 ILE A CA 1
ATOM 4437 C C . ILE A 1 537 ? -17.400 27.102 14.200 1.00 28.31 537 ILE A C 1
ATOM 4439 O O . ILE A 1 537 ? -18.156 26.159 13.959 1.00 28.31 537 ILE A O 1
ATOM 4443 N N . GLU A 1 538 ? -17.215 27.632 15.396 1.00 27.94 538 GLU A N 1
ATOM 4444 C CA . GLU A 1 538 ? -17.972 27.451 16.621 1.00 27.94 538 GLU A CA 1
ATOM 4445 C C . GLU A 1 538 ? -19.462 27.802 16.408 1.00 27.94 538 GLU A C 1
ATOM 4447 O O . GLU A 1 538 ? -19.771 28.855 15.857 1.00 27.94 538 GLU A O 1
ATOM 4452 N N . GLY A 1 539 ? -20.380 26.932 16.856 1.00 30.48 539 GLY A N 1
ATOM 4453 C CA . GLY A 1 539 ? -21.830 27.194 16.910 1.00 30.48 539 GLY A CA 1
ATOM 4454 C C . GLY A 1 539 ? -22.682 26.465 15.859 1.00 30.48 539 GLY A C 1
ATOM 4455 O O . GLY A 1 539 ? -22.749 26.873 14.707 1.00 30.48 539 GLY A O 1
ATOM 4456 N N . ASP A 1 540 ? -23.342 25.366 16.249 1.00 25.17 540 ASP A N 1
ATOM 4457 C CA . ASP A 1 540 ? -24.811 25.360 16.386 1.00 25.17 540 ASP A CA 1
ATOM 4458 C C . ASP A 1 540 ? -25.375 23.975 16.779 1.00 25.17 540 ASP A C 1
ATOM 4460 O O . ASP A 1 540 ? -25.503 23.046 15.983 1.00 25.17 540 ASP A O 1
ATOM 4464 N N . PHE A 1 541 ? -25.709 23.919 18.074 1.00 30.22 541 PHE A N 1
ATOM 4465 C CA . PHE A 1 541 ? -26.838 23.282 18.764 1.00 30.22 541 PHE A CA 1
ATOM 4466 C C . PHE A 1 541 ? -27.165 21.786 18.596 1.00 30.22 541 PHE A C 1
ATOM 4468 O O . PHE A 1 541 ? -27.715 21.323 17.599 1.00 30.22 541 PHE A O 1
ATOM 4475 N N . LEU A 1 542 ? -27.049 21.078 19.726 1.00 23.67 542 LEU A N 1
ATOM 4476 C CA . LEU A 1 542 ? -28.077 20.129 20.160 1.00 23.67 542 LEU A CA 1
ATOM 4477 C C . LEU A 1 542 ? -29.086 20.876 21.057 1.00 23.67 542 LEU A C 1
ATOM 4479 O O . LEU A 1 542 ? -28.650 21.647 21.912 1.00 23.67 542 LEU A O 1
ATOM 4483 N N . PRO A 1 543 ? -30.404 20.656 20.902 1.00 28.14 543 PRO A N 1
ATOM 4484 C CA . PRO A 1 543 ? -31.389 21.035 21.906 1.00 28.14 543 PRO A CA 1
ATOM 4485 C C . PRO A 1 543 ? -31.422 19.988 23.030 1.00 28.14 543 PRO A C 1
ATOM 4487 O O . PRO A 1 543 ? -31.369 18.784 22.759 1.00 28.14 543 PRO A O 1
ATOM 4490 N N . GLY A 1 544 ? -31.554 20.458 24.271 1.00 26.28 544 GLY A N 1
ATOM 4491 C CA . GLY A 1 544 ? -31.694 19.648 25.482 1.00 26.28 544 GLY A CA 1
ATOM 4492 C C . GLY A 1 544 ? -31.108 20.349 26.688 1.00 26.28 544 GLY A C 1
ATOM 4493 O O . GLY A 1 544 ? -29.923 20.070 26.967 1.00 26.28 544 GLY A O 1
#

pLDDT: mean 75.1, std 17.93, range [23.67, 95.69]

Secondary structure (DSSP, 8-state):
--HHHHHHHHHHHHHHHHHHHHH--SHHHHHHHHHHHHHHHHHHT--SSHHHHHHHHHHTHHHHHH-TTTTTS-HHHHHHHTTS-HHHHHHHHHHHHHHHHHHHHHHHTT--HHHHHHHHHHHS-HHHHHHHHHHHHT-PPPHHHHHHHHHHHHHHHHHHHHHHHHHHHHHHHHHHHHHHHHTS---EEEEEHHHHHHHHHH--SS---GGGEEEEE-TTSS-EEEEEETTEEEEEEGGGGGGT-S--EE-TTT--EEPPPPP-SHHHHHHHHHHHHHHHHHHHHHHHTTPPP-SEEEE-HHHHHHHTT--HHHHHH--HHHHHHHHHHHHHHHEEEEEESSSEEEE--SEEEE--SSTTTPPEEEEEPTTHHHHHHH-SS-EEEEEHHHHH-GGGSSTTHHHHHHHHHHHHHPPPTTS-----EEHHHHHHHTT--HHHHH-HHHHHHHHHHHHHHHHHH-TTT--EEEEESSTTSPPEEE--GGGGGT--HHHHIIIIIGGGT-S-GGGSEEEEE---HHHHHHHHHHHTTS----------